Protein AF-A0A930SVI4-F1 (afdb_monomer_lite)

Secondary structure (DSSP, 8-state):
-EEEEEE-GGGHHHHHHHHHHTTTTSSSSPEEEEEEETTT--EEEEEEETTEEEEEEETT----HHHHHHHTTSS-HHHHHHHHHHHHH-TTS-HHHHHHHTTSS-HHHHHHHHHHHHHHHHHHHHT-SSEEEEEEE-SS-GGGTT-TTS-GGGSEEHHHHHHHHHHHHHHHHHHHHHH--TT-EEEESS---GGGS-HHHHHHHTT-SSS--HHHHHHH-SS-HHHHHHHHHHHHHTTSEEEE----------PPP----------PPPP-THHHHHHHHHHHHHHHTT--STT---PPTT--EEEEEE-GGGHHHHHHHHHHTT-SSEEEEEEESSSS-EEEEEEETTEEEEEEESSS---HHHHHHHTTSS-HHHHHHHHHHHHH-TTS-HHHHHHHTTSS-GGGHHHHHHHHHHHHHHHHHT-SSEEEEEEE---PPPS--S--EE--EEEETTEEEEPTT--S--HHHHHHHHHHHHHHHHHH---TT-BEEE-GGG--S--HHHHHHHTT--SSSBHHHHHHH-SS-HHHHHHHHHHHHHTTSEEE----STTTTTS-SPPPP---------------PPPPPPP---------------------PPPPP-HHHHHHHHHHH-HHHHHHHHTS-TTS-HHHHHHHHHHHHHHHTT--

Structure (mmCIF, N/CA/C/O backbone):
data_AF-A0A930SVI4-F1
#
_entry.id   AF-A0A930SVI4-F1
#
loop_
_atom_site.group_PDB
_atom_site.id
_atom_site.type_symbol
_atom_site.label_atom_id
_atom_site.label_alt_id
_atom_site.label_comp_id
_atom_site.label_asym_id
_atom_site.label_entity_id
_atom_site.label_seq_id
_atom_site.pdbx_PDB_ins_code
_atom_site.Cartn_x
_atom_site.Cartn_y
_atom_site.Cartn_z
_atom_site.occupancy
_atom_site.B_iso_or_equiv
_atom_site.auth_seq_id
_atom_site.auth_comp_id
_atom_site.auth_asym_id
_atom_site.auth_atom_id
_atom_site.pdbx_PDB_model_num
ATOM 1 N N . MET A 1 1 ? 3.151 -6.567 35.803 1.00 81.31 1 MET A N 1
ATOM 2 C CA . MET A 1 1 ? 3.159 -5.334 35.001 1.00 81.31 1 MET A CA 1
ATOM 3 C C . MET A 1 1 ? 4.535 -5.220 34.381 1.00 81.31 1 MET A C 1
ATOM 5 O O . MET A 1 1 ? 5.512 -5.205 35.120 1.00 81.31 1 MET A O 1
ATOM 9 N N . ARG A 1 2 ? 4.613 -5.245 33.054 1.00 90.00 2 ARG A N 1
ATOM 10 C CA . ARG A 1 2 ? 5.826 -4.979 32.286 1.00 90.00 2 ARG A CA 1
ATOM 11 C C . ARG A 1 2 ? 5.712 -3.567 31.738 1.00 90.00 2 ARG A C 1
ATOM 13 O O . ARG A 1 2 ? 4.746 -3.265 31.046 1.00 90.00 2 ARG A O 1
ATOM 20 N N . ASP A 1 3 ? 6.656 -2.718 32.097 1.00 91.88 3 ASP A N 1
ATOM 21 C CA . ASP A 1 3 ? 6.730 -1.344 31.614 1.00 91.88 3 ASP A CA 1
ATOM 22 C C . ASP A 1 3 ? 7.748 -1.284 30.472 1.00 91.88 3 ASP A C 1
ATOM 24 O O . ASP A 1 3 ? 8.845 -1.834 30.596 1.00 91.88 3 ASP A O 1
ATOM 28 N N . PHE A 1 4 ? 7.366 -0.673 29.355 1.00 91.12 4 PHE A N 1
ATOM 29 C CA . PHE A 1 4 ? 8.233 -0.467 28.193 1.00 91.12 4 PHE A CA 1
ATOM 30 C C . PHE A 1 4 ? 8.787 0.964 28.143 1.00 91.12 4 PHE A C 1
ATOM 32 O O . PHE A 1 4 ? 9.563 1.293 27.248 1.00 91.12 4 PHE A O 1
ATOM 39 N N . GLY A 1 5 ? 8.419 1.811 29.109 1.00 90.06 5 GLY A N 1
ATOM 40 C CA . GLY A 1 5 ? 8.822 3.207 29.164 1.00 90.06 5 GLY A CA 1
ATOM 41 C C . GLY A 1 5 ? 8.113 4.070 28.122 1.00 90.06 5 GLY A C 1
ATOM 42 O O . GLY A 1 5 ? 7.083 3.695 27.557 1.00 90.06 5 GLY A O 1
ATOM 43 N N . VAL A 1 6 ? 8.665 5.267 27.900 1.00 92.81 6 VAL A N 1
ATOM 44 C CA . VAL A 1 6 ? 8.162 6.230 26.914 1.00 92.81 6 VAL A CA 1
ATOM 45 C C . VAL A 1 6 ? 8.851 5.985 25.577 1.00 92.81 6 VAL A C 1
ATOM 47 O O . VAL A 1 6 ? 10.053 6.202 25.440 1.00 92.81 6 VAL A O 1
ATOM 50 N N . LEU A 1 7 ? 8.062 5.566 24.599 1.00 92.62 7 LEU A N 1
ATOM 51 C CA . LEU A 1 7 ? 8.464 5.272 23.228 1.00 92.62 7 LEU A CA 1
ATOM 52 C C . LEU A 1 7 ? 7.680 6.161 22.253 1.00 92.62 7 LEU A C 1
ATOM 54 O O . LEU A 1 7 ? 6.812 6.934 22.664 1.00 92.62 7 LEU A O 1
ATOM 58 N N . LYS A 1 8 ? 7.949 6.079 20.951 1.00 90.62 8 LYS A N 1
ATOM 59 C CA . LYS A 1 8 ? 7.055 6.674 19.948 1.00 90.62 8 LYS A CA 1
ATOM 60 C C . LYS A 1 8 ? 5.800 5.813 19.821 1.00 90.62 8 LYS A C 1
ATOM 62 O O . LYS A 1 8 ? 5.836 4.612 20.057 1.00 90.62 8 LYS A O 1
ATOM 67 N N . GLY A 1 9 ? 4.675 6.403 19.419 1.00 87.69 9 GLY A N 1
ATOM 68 C CA . GLY A 1 9 ? 3.455 5.639 19.129 1.00 87.69 9 GLY A CA 1
ATOM 69 C C . GLY A 1 9 ? 3.678 4.563 18.064 1.00 87.69 9 GLY A C 1
ATOM 70 O O . GLY A 1 9 ? 3.180 3.449 18.208 1.00 87.69 9 GLY A O 1
ATOM 71 N N . SER A 1 10 ? 4.519 4.867 17.068 1.00 88.94 10 SER A N 1
ATOM 72 C CA . SER A 1 10 ? 4.983 3.933 16.035 1.00 88.94 10 SER A CA 1
ATOM 73 C C . SER A 1 10 ? 5.585 2.650 16.606 1.00 88.94 10 SER A C 1
ATOM 75 O O . SER A 1 10 ? 5.445 1.592 15.999 1.00 88.94 10 SER A O 1
ATOM 77 N N . ASP A 1 11 ? 6.193 2.732 17.794 1.00 91.19 11 ASP A N 1
ATOM 78 C CA . ASP A 1 11 ? 6.893 1.615 18.425 1.00 91.19 11 ASP A CA 1
ATOM 79 C C . ASP A 1 11 ? 5.923 0.560 18.993 1.00 91.19 11 ASP A C 1
ATOM 81 O O . ASP A 1 11 ? 6.347 -0.511 19.430 1.00 91.19 11 ASP A O 1
ATOM 85 N N . LEU A 1 12 ? 4.604 0.816 18.945 1.00 94.31 12 LEU A N 1
ATOM 86 C CA . LEU A 1 12 ? 3.574 -0.183 19.241 1.00 94.31 12 LEU A CA 1
ATOM 87 C C . LEU A 1 12 ? 3.771 -1.455 18.403 1.00 94.31 12 LEU A C 1
ATOM 89 O O . LEU A 1 12 ? 3.538 -2.548 18.915 1.00 94.31 12 LEU A O 1
ATOM 93 N N . VAL A 1 13 ? 4.223 -1.335 17.148 1.00 92.50 13 VAL A N 1
ATOM 94 C CA . VAL A 1 13 ? 4.501 -2.490 16.280 1.00 92.50 13 VAL A CA 1
ATOM 95 C C . VAL A 1 13 ? 5.577 -3.380 16.905 1.00 92.50 13 VAL A C 1
ATOM 97 O O . VAL A 1 13 ? 5.350 -4.575 17.091 1.00 92.50 13 VAL A O 1
ATOM 100 N N . GLN A 1 14 ? 6.714 -2.804 17.309 1.00 91.38 14 GLN A N 1
ATOM 101 C CA . GLN A 1 14 ? 7.820 -3.529 17.941 1.00 91.38 14 GLN A CA 1
ATOM 102 C C . GLN A 1 14 ? 7.428 -4.083 19.315 1.00 91.38 14 GLN A C 1
ATOM 104 O O . GLN A 1 14 ? 7.793 -5.213 19.646 1.00 91.38 14 GLN A O 1
ATOM 109 N N . VAL A 1 15 ? 6.657 -3.329 20.106 1.00 93.81 15 VAL A N 1
ATOM 110 C CA . VAL A 1 15 ? 6.128 -3.800 21.395 1.00 93.81 15 VAL A CA 1
ATOM 111 C C . VAL A 1 15 ? 5.251 -5.034 21.183 1.00 93.81 15 VAL A C 1
ATOM 113 O O . VAL A 1 15 ? 5.491 -6.065 21.809 1.00 93.81 15 VAL A O 1
ATOM 116 N N . LEU A 1 16 ? 4.277 -4.980 20.270 1.00 94.50 16 LEU A N 1
ATOM 117 C CA . LEU A 1 16 ? 3.394 -6.114 19.985 1.00 94.50 16 LEU A CA 1
ATOM 118 C C . LEU A 1 16 ? 4.154 -7.303 19.390 1.00 94.50 16 LEU A C 1
ATOM 120 O O . LEU A 1 16 ? 3.909 -8.435 19.804 1.00 94.50 16 LEU A O 1
ATOM 124 N N . ALA A 1 17 ? 5.106 -7.066 18.484 1.00 92.06 17 ALA A N 1
ATOM 125 C CA . ALA A 1 17 ? 5.961 -8.113 17.926 1.00 92.06 17 ALA A CA 1
ATOM 126 C C . ALA A 1 17 ? 6.763 -8.834 19.021 1.00 92.06 17 ALA A C 1
ATOM 128 O O . ALA A 1 17 ? 6.783 -10.063 19.063 1.00 92.06 17 ALA A O 1
ATOM 129 N N . THR A 1 18 ? 7.353 -8.082 19.954 1.00 92.56 18 THR A N 1
ATOM 130 C CA . THR A 1 18 ? 8.115 -8.629 21.089 1.00 92.56 18 THR A CA 1
ATOM 131 C C . THR A 1 18 ? 7.220 -9.478 21.991 1.00 92.56 18 THR A C 1
ATOM 133 O O . THR A 1 18 ? 7.547 -10.614 22.329 1.00 92.56 18 THR A O 1
ATOM 136 N N . VAL A 1 19 ? 6.045 -8.958 22.350 1.00 93.00 19 VAL A N 1
ATOM 137 C CA . VAL A 1 19 ? 5.100 -9.643 23.244 1.00 93.00 19 VAL A CA 1
ATOM 138 C C . VAL A 1 19 ? 4.509 -10.903 22.581 1.00 93.00 19 VAL A C 1
ATOM 140 O O . VAL A 1 19 ? 4.270 -11.897 23.272 1.00 93.00 19 VAL A O 1
ATOM 143 N N . LEU A 1 20 ? 4.330 -10.903 21.254 1.00 91.25 20 LEU A N 1
ATOM 144 C CA . LEU A 1 20 ? 3.953 -12.086 20.469 1.00 91.25 20 LEU A CA 1
ATOM 145 C C . LEU A 1 20 ? 5.063 -13.143 20.436 1.00 91.25 20 LEU A C 1
ATOM 147 O O . LEU A 1 20 ? 4.784 -14.319 20.668 1.00 91.25 20 LEU A O 1
ATOM 151 N N . GLN A 1 21 ? 6.310 -12.741 20.170 1.00 91.06 21 GLN A N 1
ATOM 152 C CA . GLN A 1 21 ? 7.463 -13.651 20.130 1.00 91.06 21 GLN A CA 1
ATOM 153 C C . GLN A 1 21 ? 7.696 -14.340 21.477 1.00 91.06 21 GLN A C 1
ATOM 155 O O . GLN A 1 21 ? 7.985 -15.533 21.527 1.00 91.06 21 GLN A O 1
ATOM 160 N N . GLU A 1 22 ? 7.508 -13.609 22.573 1.00 89.88 22 GLU A N 1
ATOM 161 C CA . GLU A 1 22 ? 7.607 -14.146 23.930 1.00 89.88 22 GLU A CA 1
ATOM 162 C C . GLU A 1 22 ? 6.376 -14.972 24.358 1.00 89.88 22 GLU A C 1
ATOM 164 O O . GLU A 1 22 ? 6.368 -15.559 25.440 1.00 89.88 22 GLU A O 1
ATOM 169 N N . GLY A 1 23 ? 5.319 -15.025 23.539 1.00 88.88 23 GLY A N 1
ATOM 170 C CA . GLY A 1 23 ? 4.105 -15.793 23.822 1.00 88.88 23 GLY A CA 1
ATOM 171 C C . GLY A 1 23 ? 3.250 -15.235 24.965 1.00 88.88 23 GLY A C 1
ATOM 172 O O . GLY A 1 23 ? 2.374 -15.935 25.473 1.00 88.88 23 GLY A O 1
ATOM 173 N N . LEU A 1 24 ? 3.457 -13.978 25.367 1.00 87.88 24 LEU A N 1
ATOM 174 C CA . LEU A 1 24 ? 2.733 -13.357 26.482 1.00 87.88 24 LEU A CA 1
ATOM 175 C C . LEU A 1 24 ? 1.234 -13.161 26.182 1.00 87.88 24 LEU A C 1
ATOM 177 O O . LEU A 1 24 ? 0.425 -13.133 27.109 1.00 87.88 24 LEU A O 1
ATOM 181 N N . LEU A 1 25 ? 0.845 -13.072 24.902 1.00 87.25 25 LEU A N 1
ATOM 182 C CA . LEU A 1 25 ? -0.559 -12.955 24.471 1.00 87.25 25 LEU A CA 1
ATOM 183 C C . LEU A 1 25 ? -1.271 -14.307 24.280 1.00 87.25 25 LEU A C 1
ATOM 185 O O . LEU A 1 25 ? -2.497 -14.329 24.157 1.00 87.25 25 LEU A O 1
ATOM 189 N N . ARG A 1 26 ? -0.548 -15.438 24.323 1.00 85.50 26 ARG A N 1
ATOM 190 C CA . ARG A 1 26 ? -1.117 -16.792 24.134 1.00 85.50 26 ARG A CA 1
ATOM 191 C C . ARG A 1 26 ? -1.898 -17.312 25.335 1.00 85.50 26 ARG A C 1
ATOM 193 O O . ARG A 1 26 ? -2.454 -18.406 25.295 1.00 85.50 26 ARG A O 1
ATOM 200 N N . THR A 1 27 ? -1.912 -16.553 26.422 1.00 81.88 27 THR A N 1
ATOM 201 C CA . THR A 1 27 ? -2.555 -16.960 27.671 1.00 81.88 27 THR A CA 1
ATOM 202 C C . THR A 1 27 ? -4.083 -16.905 27.570 1.00 81.88 27 THR A C 1
ATOM 204 O O . THR A 1 27 ? -4.644 -16.083 26.845 1.00 81.88 27 THR A O 1
ATOM 207 N N . GLU A 1 28 ? -4.772 -17.775 28.319 1.00 79.00 28 GLU A N 1
ATOM 208 C CA . GLU A 1 28 ? -6.239 -17.715 28.447 1.00 79.00 28 GLU A CA 1
ATOM 209 C C . GLU A 1 28 ? -6.697 -16.475 29.219 1.00 79.00 28 GLU A C 1
ATOM 211 O O . GLU A 1 28 ? -7.799 -15.967 29.003 1.00 79.00 28 GLU A O 1
ATOM 216 N N . ARG A 1 29 ? -5.838 -15.975 30.114 1.00 85.31 29 ARG A N 1
ATOM 217 C CA . ARG A 1 29 ? -6.082 -14.758 30.877 1.00 85.31 29 ARG A CA 1
ATOM 218 C C . ARG A 1 29 ? -5.892 -13.537 29.983 1.00 85.31 29 ARG A C 1
ATOM 220 O O . ARG A 1 29 ? -4.841 -13.371 29.373 1.00 85.31 29 ARG A O 1
ATOM 227 N N . VAL A 1 30 ? -6.877 -12.644 29.989 1.00 88.62 30 VAL A N 1
ATOM 228 C CA . VAL A 1 30 ? -6.825 -11.409 29.204 1.00 88.62 30 VAL A CA 1
ATOM 229 C C . VAL A 1 30 ? -5.643 -10.544 29.649 1.00 88.62 30 VAL A C 1
ATOM 231 O O . VAL A 1 30 ? -5.516 -10.208 30.830 1.00 88.62 30 VAL A O 1
ATOM 234 N N . GLN A 1 31 ? -4.795 -10.165 28.699 1.00 92.12 31 GLN A N 1
ATOM 235 C CA . GLN A 1 31 ? -3.728 -9.184 28.894 1.00 92.12 31 GLN A CA 1
ATOM 236 C C . GLN A 1 31 ? -4.221 -7.806 28.459 1.00 92.12 31 GLN A C 1
ATOM 238 O O . GLN A 1 31 ? -4.940 -7.693 27.472 1.00 92.12 31 GLN A O 1
ATOM 243 N N . MET A 1 32 ? -3.833 -6.762 29.179 1.00 93.56 32 MET A N 1
ATOM 244 C CA . MET A 1 32 ? -4.162 -5.376 28.868 1.00 93.56 32 MET A CA 1
ATOM 245 C C . MET A 1 32 ? -2.871 -4.606 28.596 1.00 93.56 32 MET A C 1
ATOM 247 O O . MET A 1 32 ? -1.977 -4.566 29.443 1.00 93.56 32 MET A O 1
ATOM 251 N N . LEU A 1 33 ? -2.768 -4.023 27.402 1.00 95.94 33 LEU A N 1
ATOM 252 C CA . LEU A 1 33 ? -1.733 -3.061 27.042 1.00 95.94 33 LEU A CA 1
ATOM 253 C C . LEU A 1 33 ? -2.313 -1.657 27.166 1.00 95.94 33 LEU A C 1
ATOM 255 O O . LEU A 1 33 ? -3.211 -1.275 26.413 1.00 95.94 33 LEU A O 1
ATOM 259 N N . ARG A 1 34 ? -1.765 -0.877 28.088 1.00 95.50 34 ARG A N 1
ATOM 260 C CA . ARG A 1 34 ? -2.089 0.531 28.260 1.00 95.50 34 ARG A CA 1
ATOM 261 C C . ARG A 1 34 ? -1.099 1.376 27.476 1.00 95.50 34 ARG A C 1
ATOM 263 O O . ARG A 1 34 ? 0.105 1.262 27.683 1.00 95.50 34 ARG A O 1
ATOM 270 N N . ALA A 1 35 ? -1.614 2.245 26.619 1.00 96.31 35 ALA A N 1
ATOM 271 C CA . ALA A 1 35 ? -0.859 3.254 25.892 1.00 96.31 35 ALA A CA 1
ATOM 272 C C . ALA A 1 35 ? -1.281 4.642 26.391 1.00 96.31 35 ALA A C 1
ATOM 274 O O . ALA A 1 35 ? -2.453 5.003 26.292 1.00 96.31 35 ALA A O 1
ATOM 275 N N . VAL A 1 36 ? -0.352 5.432 26.932 1.00 95.31 36 VAL A N 1
ATOM 276 C CA . VAL A 1 36 ? -0.629 6.788 27.441 1.00 95.31 36 VAL A CA 1
ATOM 277 C C . VAL A 1 36 ? 0.087 7.821 26.582 1.00 95.31 36 VAL A C 1
ATOM 279 O O . VAL A 1 36 ? 1.318 7.882 26.591 1.00 95.31 36 VAL A O 1
ATOM 282 N N . ASN A 1 37 ? -0.681 8.653 25.879 1.00 92.69 37 ASN A N 1
ATOM 283 C CA . ASN A 1 37 ? -0.183 9.777 25.098 1.00 92.69 37 ASN A CA 1
ATOM 284 C C . ASN A 1 37 ? 0.372 10.855 26.038 1.00 92.69 37 ASN A C 1
ATOM 286 O O . ASN A 1 37 ? -0.372 11.482 26.794 1.00 92.69 37 ASN A O 1
ATOM 290 N N . GLN A 1 38 ? 1.679 11.087 25.972 1.00 91.56 38 GLN A N 1
ATOM 291 C CA . GLN A 1 38 ? 2.368 12.023 26.863 1.00 91.56 38 GLN A CA 1
ATOM 292 C C . GLN A 1 38 ? 2.079 13.495 26.532 1.00 91.56 38 GLN A C 1
ATOM 294 O O . GLN A 1 38 ? 2.212 14.349 27.402 1.00 91.56 38 GLN A O 1
ATOM 299 N N . GLU A 1 39 ? 1.667 13.812 25.300 1.00 85.00 39 GLU A N 1
ATOM 300 C CA . GLU A 1 39 ? 1.383 15.193 24.885 1.00 85.00 39 GLU A CA 1
ATOM 301 C C . GLU A 1 39 ? -0.006 15.653 25.337 1.00 85.00 39 GLU A C 1
ATOM 303 O O . GLU A 1 39 ? -0.181 16.785 25.783 1.00 85.00 39 GLU A O 1
ATOM 308 N N . LEU A 1 40 ? -1.005 14.776 25.203 1.00 82.56 40 LEU A N 1
ATOM 309 C CA . LEU A 1 40 ? -2.411 15.104 25.460 1.00 82.56 40 LEU A CA 1
ATOM 310 C C . LEU A 1 40 ? -2.937 14.538 26.786 1.00 82.56 40 LEU A C 1
ATOM 312 O O . LEU A 1 40 ? -4.044 14.885 27.193 1.00 82.56 40 LEU A O 1
ATOM 316 N N . GLY A 1 41 ? -2.188 13.645 27.441 1.00 85.88 41 GLY A N 1
ATOM 317 C CA . GLY A 1 41 ? -2.625 12.926 28.643 1.00 85.88 41 GLY A CA 1
ATOM 318 C C . GLY A 1 41 ? -3.754 11.918 28.394 1.00 85.88 41 GLY A C 1
ATOM 319 O O . GLY A 1 41 ? -4.270 11.318 29.340 1.00 85.88 41 GLY A O 1
ATOM 320 N N . THR A 1 42 ? -4.163 11.727 27.137 1.00 89.38 42 THR A N 1
ATOM 321 C CA . THR A 1 42 ? -5.135 10.706 26.749 1.00 89.38 42 THR A CA 1
ATOM 322 C C . THR A 1 42 ? -4.505 9.323 26.844 1.00 89.38 42 THR A C 1
ATOM 324 O O . THR A 1 42 ? -3.295 9.161 26.699 1.00 89.38 42 THR A O 1
ATOM 327 N N . HIS A 1 43 ? -5.318 8.305 27.094 1.00 92.62 43 HIS A N 1
ATOM 328 C CA . HIS A 1 43 ? -4.852 6.927 27.097 1.00 92.62 43 HIS A CA 1
ATOM 329 C C . HIS A 1 43 ? -5.817 6.019 26.353 1.00 92.62 43 HIS A C 1
ATOM 331 O O . HIS A 1 43 ? -7.026 6.261 26.320 1.00 92.62 43 HIS A O 1
ATOM 337 N N . SER A 1 44 ? -5.257 4.966 25.780 1.00 94.56 44 SER A N 1
ATOM 338 C CA . SER A 1 44 ? -5.990 3.889 25.137 1.00 94.56 44 SER A CA 1
ATOM 339 C C . SER A 1 44 ? -5.548 2.560 25.728 1.00 94.56 44 SER A C 1
ATOM 341 O O . SER A 1 44 ? -4.385 2.381 26.090 1.00 94.56 44 SER A O 1
ATOM 343 N N . GLU A 1 45 ? -6.485 1.634 25.852 1.00 93.69 45 GLU A N 1
ATOM 344 C CA . GLU A 1 45 ? -6.243 0.304 26.402 1.00 93.69 45 GLU A CA 1
ATOM 345 C C . GLU A 1 45 ? -6.631 -0.725 25.353 1.00 93.69 45 GLU A C 1
ATOM 347 O O . GLU A 1 45 ? -7.742 -0.683 24.828 1.00 93.69 45 GLU A O 1
ATOM 352 N N . LEU A 1 46 ? -5.714 -1.638 25.047 1.00 93.75 46 LEU A N 1
ATOM 353 C CA . LEU A 1 46 ? -5.934 -2.759 24.142 1.00 93.75 46 LEU A CA 1
ATOM 354 C C . LEU A 1 46 ? -5.929 -4.050 24.957 1.00 93.75 46 LEU A C 1
ATOM 356 O O . LEU A 1 46 ? -5.018 -4.287 25.749 1.00 93.75 46 LEU A O 1
ATOM 360 N N . TYR A 1 47 ? -6.938 -4.887 24.758 1.00 92.12 47 TYR A N 1
ATOM 361 C CA . TYR A 1 47 ? -7.122 -6.131 25.493 1.00 92.12 47 TYR A CA 1
ATOM 362 C C . TYR A 1 47 ? -6.918 -7.319 24.564 1.00 92.12 47 TYR A C 1
ATOM 364 O O . TYR A 1 47 ? -7.465 -7.349 23.460 1.00 92.12 47 TYR A O 1
ATOM 372 N N . PHE A 1 48 ? -6.155 -8.306 25.024 1.00 91.88 48 PHE A N 1
ATOM 373 C CA . PHE A 1 48 ? -5.708 -9.436 24.221 1.00 91.88 48 PHE A CA 1
ATOM 374 C C . PHE A 1 48 ? -6.010 -10.772 24.880 1.00 91.88 48 PHE A C 1
ATOM 376 O O . PHE A 1 48 ? -5.857 -10.923 26.093 1.00 91.88 48 PHE A O 1
ATOM 383 N N . GLN A 1 49 ? -6.371 -11.751 24.059 1.00 89.38 49 GLN A N 1
ATOM 384 C CA . GLN A 1 49 ? -6.569 -13.138 24.456 1.00 89.38 49 GLN A CA 1
ATOM 385 C C . GLN A 1 49 ? -6.232 -14.045 23.270 1.00 89.38 49 GLN A C 1
ATOM 387 O O . GLN A 1 49 ? -6.684 -13.778 22.158 1.00 89.38 49 GLN A O 1
ATOM 392 N N . GLN A 1 50 ? -5.447 -15.105 23.495 1.00 88.94 50 GLN A N 1
ATOM 393 C CA . GLN A 1 50 ? -5.078 -16.081 22.455 1.00 88.94 50 GLN A CA 1
ATOM 394 C C . GLN A 1 50 ? -4.535 -15.427 21.165 1.00 88.94 50 GLN A C 1
ATOM 396 O O . GLN A 1 50 ? -4.999 -15.730 20.069 1.00 88.94 50 GLN A O 1
ATOM 401 N N . ASP A 1 51 ? -3.584 -14.496 21.281 1.00 91.81 51 ASP A N 1
ATOM 402 C CA . ASP A 1 51 ? -2.990 -13.743 20.153 1.00 91.81 51 ASP A CA 1
ATOM 403 C C . ASP A 1 51 ? -3.977 -12.870 19.336 1.00 91.81 51 ASP A C 1
ATOM 405 O O . ASP A 1 51 ? -3.620 -12.353 18.272 1.00 91.81 51 ASP A O 1
ATOM 409 N N . HIS A 1 52 ? -5.197 -12.648 19.837 1.00 92.00 52 HIS A N 1
ATOM 410 C CA . HIS A 1 52 ? -6.193 -11.754 19.243 1.00 92.00 52 HIS A CA 1
ATOM 411 C C . HIS A 1 52 ? -6.423 -10.537 20.132 1.00 92.00 52 HIS A C 1
ATOM 413 O O . HIS A 1 52 ? -6.487 -10.647 21.357 1.00 92.00 52 HIS A O 1
ATOM 419 N N . CYS A 1 53 ? -6.575 -9.369 19.515 1.00 92.12 53 CYS A N 1
ATOM 420 C CA . CYS A 1 53 ? -7.122 -8.203 20.185 1.00 92.12 53 CYS A CA 1
ATOM 421 C C . CYS A 1 53 ? -8.644 -8.353 20.230 1.00 92.12 53 CYS A C 1
ATOM 423 O O . CYS A 1 53 ? -9.295 -8.507 19.197 1.00 92.12 53 CYS A O 1
ATOM 425 N N . ILE A 1 54 ? -9.199 -8.349 21.439 1.00 89.88 54 ILE A N 1
ATOM 426 C CA . ILE A 1 54 ? -10.615 -8.637 21.686 1.00 89.88 54 ILE A CA 1
ATOM 427 C C . ILE A 1 54 ? -11.418 -7.393 22.061 1.00 89.88 54 ILE A C 1
ATOM 429 O O . ILE A 1 54 ? -12.634 -7.360 21.895 1.00 89.88 54 ILE A O 1
ATOM 433 N N . HIS A 1 55 ? -10.754 -6.362 22.580 1.00 89.38 55 HIS A N 1
ATOM 434 C CA . HIS A 1 55 ? -11.397 -5.121 22.987 1.00 89.38 55 HIS A CA 1
ATOM 435 C C . HIS A 1 55 ? -10.396 -3.969 22.978 1.00 89.38 55 HIS A C 1
ATOM 437 O O . HIS A 1 55 ? -9.204 -4.169 23.213 1.00 89.38 55 HIS A O 1
ATOM 443 N N . ALA A 1 56 ? -10.900 -2.761 22.748 1.00 89.94 56 ALA A N 1
ATOM 444 C CA . ALA A 1 56 ? -10.130 -1.539 22.861 1.00 89.94 56 ALA A CA 1
ATOM 445 C C . ALA A 1 56 ? -11.000 -0.419 23.435 1.00 89.94 56 ALA A C 1
ATOM 447 O O . ALA A 1 56 ? -12.188 -0.318 23.116 1.00 89.94 56 ALA A O 1
ATOM 448 N N . SER A 1 57 ? -10.401 0.433 24.260 1.00 88.38 57 SER A N 1
ATOM 449 C CA . SER A 1 57 ? -11.049 1.614 24.826 1.00 88.38 57 SER A CA 1
ATOM 450 C C . SER A 1 57 ? -10.135 2.835 24.712 1.00 88.38 57 SER A C 1
ATOM 452 O O . SER A 1 57 ? -8.911 2.717 24.644 1.00 88.38 57 SER A O 1
ATOM 454 N N . THR A 1 58 ? -10.731 4.027 24.667 1.00 89.44 58 THR A N 1
ATOM 455 C CA . THR A 1 58 ? -10.008 5.305 24.645 1.00 89.44 58 THR A CA 1
ATOM 456 C C . THR A 1 58 ? -10.627 6.291 25.628 1.00 89.44 58 THR A C 1
ATOM 458 O O . THR A 1 58 ? -11.850 6.404 25.730 1.00 89.44 58 THR A O 1
ATOM 461 N N . SER A 1 59 ? -9.789 7.051 26.331 1.00 88.31 59 SER A N 1
ATOM 462 C CA . SER A 1 59 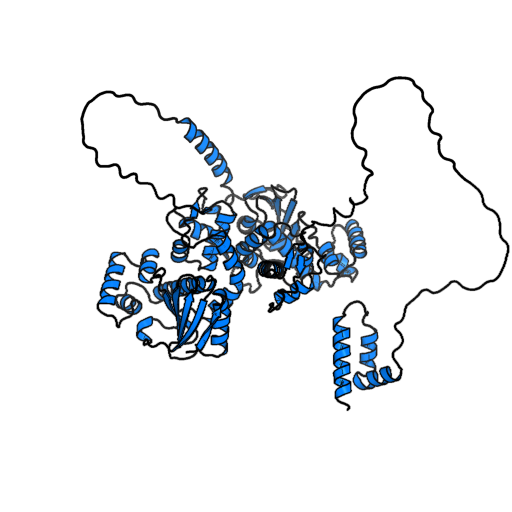? -10.228 8.052 27.304 1.00 88.31 59 SER A CA 1
ATOM 463 C C . SER A 1 59 ? -10.925 9.257 26.669 1.00 88.31 59 SER A C 1
ATOM 465 O O . SER A 1 59 ? -11.713 9.937 27.322 1.00 88.31 59 SER A O 1
ATOM 467 N N . ASP A 1 60 ? -10.623 9.562 25.406 1.00 79.44 60 ASP A N 1
ATOM 468 C CA . ASP A 1 60 ? -11.205 10.709 24.702 1.00 79.44 60 ASP A CA 1
ATOM 469 C C . ASP A 1 60 ? -12.601 10.414 24.124 1.00 79.44 60 ASP A C 1
ATOM 471 O O . ASP A 1 60 ? -13.217 11.300 23.532 1.00 79.44 60 ASP A O 1
ATOM 475 N N . HIS A 1 61 ? -13.102 9.185 24.317 1.00 74.81 61 HIS A N 1
ATOM 476 C CA . HIS A 1 61 ? -14.418 8.716 23.880 1.00 74.81 61 HIS A CA 1
ATOM 477 C C . HIS A 1 61 ? -14.686 8.912 22.378 1.00 74.81 61 HIS A C 1
ATOM 479 O O . HIS A 1 61 ? -15.838 8.887 21.948 1.00 74.81 61 HIS A O 1
ATOM 485 N N . SER A 1 62 ? -13.639 9.095 21.570 1.00 75.69 62 SER A N 1
ATOM 486 C CA . SER A 1 62 ? -13.769 9.358 20.135 1.00 75.69 62 SER A CA 1
ATOM 487 C C . SER A 1 62 ? -14.222 8.139 19.330 1.00 75.69 62 SER A C 1
ATOM 489 O O . SER A 1 62 ? -14.801 8.296 18.253 1.00 75.69 62 SER A O 1
ATOM 491 N N . TYR A 1 63 ? -14.000 6.942 19.872 1.00 82.56 63 TYR A N 1
ATOM 492 C CA . TYR A 1 63 ? -14.353 5.662 19.273 1.00 82.56 63 TYR A CA 1
ATOM 493 C C . TYR A 1 63 ? -15.269 4.892 20.222 1.00 82.56 63 TYR A C 1
ATOM 495 O O . TYR A 1 63 ? -14.818 4.285 21.191 1.00 82.56 63 TYR A O 1
ATOM 503 N N . GLN A 1 64 ? -16.575 4.937 19.953 1.00 84.94 64 GLN A N 1
ATOM 504 C CA . GLN A 1 64 ? -17.581 4.188 20.703 1.00 84.94 64 GLN A CA 1
ATOM 505 C C . GLN A 1 64 ? -18.301 3.212 19.782 1.00 84.94 64 GLN A C 1
ATOM 507 O O . GLN A 1 64 ? -18.773 3.598 18.713 1.00 84.94 64 GLN A O 1
ATOM 512 N N . LEU A 1 65 ? -18.455 1.965 20.234 1.00 87.00 65 LEU A N 1
ATOM 513 C CA . LEU A 1 65 ? -19.147 0.927 19.469 1.00 87.00 65 LEU A CA 1
ATOM 514 C C . LEU A 1 65 ? -20.583 1.341 19.107 1.00 87.00 65 LEU A C 1
ATOM 516 O O . LEU A 1 65 ? -20.990 1.183 17.963 1.00 87.00 65 LEU A O 1
ATOM 520 N N . GLY A 1 66 ? -21.333 1.924 20.050 1.00 86.00 66 GLY A N 1
ATOM 521 C CA . GLY A 1 66 ? -22.708 2.373 19.798 1.00 86.00 66 GLY A CA 1
ATOM 522 C C . GLY A 1 66 ? -22.809 3.459 18.721 1.00 86.00 66 GLY A C 1
ATOM 523 O O . GLY A 1 66 ? -23.663 3.373 17.843 1.00 86.00 66 GLY A O 1
ATOM 524 N N . GLU A 1 67 ? -21.908 4.446 18.741 1.00 86.19 67 GLU A N 1
ATOM 525 C CA . GLU A 1 67 ? -21.862 5.497 17.715 1.00 86.19 67 GLU A CA 1
ATOM 526 C C . GLU A 1 67 ? -21.459 4.933 16.347 1.00 86.19 67 GLU A C 1
ATOM 528 O O . GLU A 1 67 ? -22.062 5.293 15.340 1.00 86.19 67 GLU A O 1
ATOM 533 N N . LEU A 1 68 ? -20.506 3.996 16.304 1.00 88.06 68 LEU A N 1
ATOM 534 C CA . LEU A 1 68 ? -20.087 3.344 15.062 1.00 88.06 68 LEU A CA 1
ATOM 535 C C . LEU A 1 68 ? -21.221 2.511 14.440 1.00 88.06 68 LEU A C 1
ATOM 537 O O . LEU A 1 68 ? -21.427 2.551 13.228 1.00 88.06 68 LEU A O 1
ATOM 541 N N . LEU A 1 69 ? -21.995 1.798 15.265 1.00 89.56 69 LEU A N 1
ATOM 542 C CA . LEU A 1 69 ? -23.178 1.051 14.827 1.00 89.56 69 LEU A CA 1
ATOM 543 C C . LEU A 1 69 ? -24.265 1.972 14.258 1.00 89.56 69 LEU A C 1
ATOM 545 O O . LEU A 1 69 ? -24.850 1.658 13.221 1.00 89.56 69 LEU A O 1
ATOM 549 N N . TYR A 1 70 ? -24.490 3.128 14.888 1.00 89.88 70 TYR A N 1
ATOM 550 C CA . TYR A 1 70 ? -25.397 4.155 14.371 1.00 89.88 70 TYR A CA 1
ATOM 551 C C . TYR A 1 70 ? -24.909 4.740 13.040 1.00 89.88 70 TYR A C 1
ATOM 553 O O . TYR A 1 70 ? -25.659 4.806 12.067 1.00 89.88 70 TYR A O 1
ATOM 561 N N . GLN A 1 71 ? -23.632 5.118 12.956 1.00 85.44 71 GLN A N 1
ATOM 562 C CA . GLN A 1 71 ? -23.032 5.671 11.739 1.00 85.44 71 GLN A CA 1
ATOM 563 C C . GLN A 1 71 ? -23.095 4.691 10.559 1.00 85.44 71 GLN A C 1
ATOM 565 O O . GLN A 1 71 ? -23.395 5.098 9.435 1.00 85.44 71 GLN A O 1
ATOM 570 N N . LYS A 1 72 ? -22.879 3.394 10.815 1.00 87.12 72 LYS A N 1
ATOM 571 C CA . LYS A 1 72 ? -23.022 2.320 9.818 1.00 87.12 72 LYS A CA 1
ATOM 572 C C . LYS A 1 72 ? -24.481 1.926 9.541 1.00 87.12 72 LYS A C 1
ATOM 574 O O . LYS A 1 72 ? -24.713 1.026 8.742 1.00 87.12 72 LYS A O 1
ATOM 579 N N . ARG A 1 73 ? -25.459 2.621 10.140 1.00 88.25 73 ARG A N 1
ATOM 580 C CA . ARG A 1 73 ? -26.909 2.384 9.994 1.00 88.25 73 ARG A CA 1
ATOM 581 C C . ARG A 1 73 ? -27.348 0.969 10.384 1.00 88.25 73 ARG A C 1
ATOM 583 O O . ARG A 1 73 ? -28.333 0.464 9.858 1.00 88.25 73 ARG A O 1
ATOM 590 N N . LEU A 1 74 ? -26.610 0.338 11.295 1.00 87.56 74 LEU A N 1
ATOM 591 C CA . LEU A 1 74 ? -26.968 -0.962 11.867 1.00 87.56 74 LEU A CA 1
ATOM 592 C C . LEU A 1 74 ? -27.920 -0.815 13.056 1.00 87.56 74 LEU A C 1
ATOM 594 O O . LEU A 1 74 ? -28.610 -1.766 13.399 1.00 87.56 74 LEU A O 1
ATOM 598 N N . LEU A 1 75 ? -27.940 0.365 13.682 1.00 89.44 75 LEU A N 1
ATOM 599 C CA . LEU A 1 75 ? -28.860 0.724 14.758 1.00 89.44 75 LEU A CA 1
ATOM 600 C C . LEU A 1 75 ? -29.386 2.140 14.567 1.00 89.44 75 LEU A C 1
ATOM 602 O O . LEU A 1 75 ? -28.670 3.031 14.107 1.00 89.44 75 LEU A O 1
ATOM 606 N N . GLU A 1 76 ? -30.612 2.365 15.017 1.00 88.19 76 GLU A N 1
ATOM 607 C CA . GLU A 1 76 ? -31.197 3.696 15.122 1.00 88.19 76 GLU A CA 1
ATOM 608 C C . GLU A 1 76 ? -30.722 4.425 16.387 1.00 88.19 76 GLU A C 1
ATOM 610 O O . GLU A 1 76 ? -30.329 3.821 17.391 1.00 88.19 76 GLU A O 1
ATOM 615 N N . ARG A 1 77 ? -30.799 5.764 16.382 1.00 87.88 77 ARG A N 1
ATOM 616 C CA . ARG A 1 77 ? -30.349 6.585 17.525 1.00 87.88 77 ARG A CA 1
ATOM 617 C C . ARG A 1 77 ? -31.058 6.205 18.829 1.00 87.88 77 ARG A C 1
ATOM 619 O O . ARG A 1 77 ? -30.432 6.129 19.883 1.00 87.88 77 ARG A O 1
ATOM 626 N N . THR A 1 78 ? -32.356 5.931 18.742 1.00 87.75 78 THR A N 1
ATOM 627 C CA . THR A 1 78 ? -33.195 5.516 19.873 1.00 87.75 78 THR A CA 1
ATOM 628 C C . THR A 1 78 ? -32.764 4.169 20.451 1.00 87.75 78 THR A C 1
ATOM 630 O O . THR A 1 78 ? -32.807 3.976 21.666 1.00 87.75 78 THR A O 1
ATOM 633 N N . GLU A 1 79 ? -32.312 3.245 19.602 1.00 86.69 79 GLU A N 1
ATOM 634 C CA . GLU A 1 79 ? -31.826 1.929 20.011 1.00 86.69 79 GLU A CA 1
ATOM 635 C C . GLU A 1 79 ? -30.479 2.041 20.720 1.00 86.69 79 GLU A C 1
ATOM 637 O O . GLU A 1 79 ? -30.296 1.440 21.778 1.00 86.69 79 GLU A O 1
ATOM 642 N N . VAL A 1 80 ? -29.565 2.871 20.208 1.00 85.25 80 VAL A N 1
ATOM 643 C CA . VAL A 1 80 ? -28.279 3.147 20.868 1.00 85.25 80 VAL A CA 1
ATOM 644 C C . VAL A 1 80 ? -28.489 3.761 22.252 1.00 85.25 80 VAL A C 1
ATOM 646 O O . VAL A 1 80 ? -27.883 3.310 23.225 1.00 85.25 80 VAL A O 1
ATOM 649 N N . GLU A 1 81 ? -29.394 4.732 22.382 1.00 85.62 81 GLU A N 1
ATOM 650 C CA . GLU A 1 81 ? -29.740 5.324 23.680 1.00 85.62 81 GLU A CA 1
ATOM 651 C C . GLU A 1 81 ? -30.355 4.297 24.644 1.00 85.62 81 GLU A C 1
ATOM 653 O O . GLU A 1 81 ? -30.052 4.295 25.842 1.00 85.62 81 GLU A O 1
ATOM 658 N N . ALA A 1 82 ? -31.204 3.396 24.142 1.00 85.38 82 ALA A N 1
ATOM 659 C CA . ALA A 1 82 ? -31.779 2.319 24.942 1.00 85.38 82 ALA A CA 1
ATOM 660 C C . ALA A 1 82 ? -30.708 1.320 25.413 1.00 85.38 82 ALA A C 1
ATOM 662 O O . ALA A 1 82 ? -30.736 0.891 26.569 1.00 85.38 82 ALA A O 1
ATOM 663 N N . LEU A 1 83 ? -29.743 0.982 24.555 1.00 83.00 83 LEU A N 1
ATOM 664 C CA . LEU A 1 83 ? -28.617 0.107 24.889 1.00 83.00 83 LEU A CA 1
ATOM 665 C C . LEU A 1 83 ? -27.709 0.733 25.947 1.00 83.00 83 LEU A C 1
ATOM 667 O O . LEU A 1 83 ? -27.363 0.062 26.916 1.00 83.00 83 LEU A O 1
ATOM 671 N N . GLN A 1 84 ? -27.390 2.022 25.818 1.00 81.50 84 GLN A N 1
ATOM 672 C CA . GLN A 1 84 ? -26.609 2.752 26.820 1.00 81.50 84 GLN A CA 1
ATOM 673 C C . GLN A 1 84 ? -27.319 2.769 28.182 1.00 81.50 84 GLN A C 1
ATOM 675 O O . GLN A 1 84 ? -26.694 2.501 29.208 1.00 81.50 84 GLN A O 1
ATOM 680 N N . LYS A 1 85 ? -28.641 2.997 28.209 1.00 84.44 85 LYS A N 1
ATOM 681 C CA . LYS A 1 85 ? -29.441 2.923 29.446 1.00 84.44 85 LYS A CA 1
ATOM 682 C C . LYS A 1 85 ? -29.434 1.517 30.055 1.00 84.44 85 LYS A C 1
ATOM 684 O O . LYS A 1 85 ? -29.240 1.385 31.262 1.00 84.44 85 LYS A O 1
ATOM 689 N N . LYS A 1 86 ? -29.594 0.465 29.243 1.00 81.50 86 LYS A N 1
ATOM 690 C CA . LYS A 1 86 ? -29.518 -0.935 29.704 1.00 81.50 86 LYS A CA 1
ATOM 691 C C . LYS A 1 86 ? -28.132 -1.282 30.258 1.00 81.50 86 LYS A C 1
ATOM 693 O O . LYS A 1 86 ? -28.040 -1.941 31.289 1.00 81.50 86 LYS A O 1
ATOM 698 N N . GLN A 1 87 ? -27.064 -0.803 29.620 1.00 79.00 87 GLN A N 1
ATOM 699 C CA . GLN A 1 87 ? -25.691 -1.002 30.085 1.00 79.00 87 GLN A CA 1
ATOM 700 C C . GLN A 1 87 ? -25.441 -0.305 31.432 1.00 79.00 87 GLN A C 1
ATOM 702 O O . GLN A 1 87 ? -24.839 -0.894 32.324 1.00 79.00 87 GLN A O 1
ATOM 707 N N . GLN A 1 88 ? -25.967 0.911 31.625 1.00 79.81 88 GLN A N 1
ATOM 708 C CA . GLN A 1 88 ? -25.897 1.620 32.911 1.00 79.81 88 GLN A CA 1
ATOM 709 C C . GLN A 1 88 ? -26.673 0.900 34.025 1.00 79.81 88 GLN A C 1
ATOM 711 O O . GLN A 1 88 ? -26.239 0.895 35.174 1.00 79.81 88 GLN A O 1
ATOM 716 N N . GLN A 1 89 ? -27.802 0.268 33.693 1.00 80.31 89 GLN A N 1
ATOM 717 C CA . GLN A 1 89 ? -28.601 -0.529 34.632 1.00 80.31 89 GLN A CA 1
ATOM 718 C C . GLN A 1 89 ? -27.970 -1.894 34.950 1.00 80.31 89 GLN A C 1
ATOM 720 O O . GLN A 1 89 ? -28.262 -2.477 35.991 1.00 80.31 89 GLN A O 1
ATOM 725 N N . SER A 1 90 ? -27.114 -2.413 34.067 1.00 73.69 90 SER A N 1
ATOM 726 C CA . SER A 1 90 ? -26.437 -3.707 34.201 1.00 73.69 90 SER A CA 1
ATOM 727 C C . SER A 1 90 ? -24.923 -3.569 33.980 1.00 73.69 90 SER A C 1
ATOM 729 O O . SER A 1 90 ? -24.403 -4.078 32.987 1.00 73.69 90 SER A O 1
ATOM 731 N N . PRO A 1 91 ? -24.175 -2.956 34.919 1.00 63.88 91 PRO A N 1
ATOM 732 C CA . PRO A 1 91 ? -22.739 -2.676 34.770 1.00 63.88 91 PRO A CA 1
ATOM 733 C C . PRO A 1 91 ? -21.839 -3.927 34.706 1.00 63.88 91 PRO A C 1
ATOM 735 O O . PRO A 1 91 ? -20.622 -3.813 34.567 1.00 63.88 91 PRO A O 1
ATOM 738 N N . GLY A 1 92 ? -22.415 -5.126 34.851 1.00 65.44 92 GLY A N 1
ATOM 739 C CA . GLY A 1 92 ? -21.727 -6.405 34.677 1.00 65.44 92 GLY A CA 1
ATOM 740 C C . GLY A 1 92 ? -21.863 -7.027 33.283 1.00 65.44 92 GLY A C 1
ATOM 741 O O . GLY A 1 92 ? -21.137 -7.975 33.007 1.00 65.44 92 GLY A O 1
ATOM 742 N N . ARG A 1 93 ? -22.761 -6.530 32.419 1.00 70.75 93 ARG A N 1
ATOM 743 C CA . ARG A 1 93 ? -22.979 -7.072 31.067 1.00 70.75 93 ARG A CA 1
ATOM 744 C C . ARG A 1 93 ? -22.282 -6.219 30.012 1.00 70.75 93 ARG A C 1
ATOM 746 O O . ARG A 1 93 ? -22.364 -4.990 30.056 1.00 70.75 93 ARG A O 1
ATOM 753 N N . SER A 1 94 ? -21.646 -6.869 29.037 1.00 77.56 94 SER A N 1
ATOM 754 C CA . SER A 1 94 ? -21.078 -6.164 27.886 1.00 77.56 94 SER A CA 1
ATOM 755 C C . SER A 1 94 ? -22.172 -5.671 26.934 1.00 77.56 94 SER A C 1
ATOM 757 O O . SER A 1 94 ? -23.203 -6.323 26.753 1.00 77.56 94 SER A O 1
ATOM 759 N N . LEU A 1 95 ? -21.928 -4.535 26.276 1.00 78.94 95 LEU A N 1
ATOM 760 C CA . LEU A 1 95 ? -22.806 -4.004 25.230 1.00 78.94 95 LEU A CA 1
ATOM 761 C C . LEU A 1 95 ? -22.954 -4.998 24.067 1.00 78.94 95 LEU A C 1
ATOM 763 O O . LEU A 1 95 ? -24.040 -5.131 23.510 1.00 78.94 95 LEU A O 1
ATOM 767 N N . THR A 1 96 ? -21.900 -5.752 23.752 1.00 80.44 96 THR A N 1
ATOM 768 C CA . THR A 1 96 ? -21.920 -6.804 22.725 1.00 80.44 96 THR A CA 1
ATOM 769 C C . THR A 1 96 ? -22.860 -7.948 23.093 1.00 80.44 96 THR A C 1
ATOM 771 O O . THR A 1 96 ? -23.627 -8.400 22.250 1.00 80.44 96 THR A O 1
ATOM 774 N N . GLN A 1 97 ? -22.874 -8.369 24.361 1.00 79.88 97 GLN A N 1
ATOM 775 C CA . GLN A 1 97 ? -23.792 -9.398 24.850 1.00 79.88 97 GLN A CA 1
ATOM 776 C C . GLN A 1 97 ? -25.248 -8.956 24.692 1.00 79.88 97 GLN A C 1
ATOM 778 O O . GLN A 1 97 ? -26.074 -9.703 24.177 1.00 79.88 97 GLN A O 1
ATOM 783 N N . ILE A 1 98 ? -25.549 -7.718 25.093 1.00 80.56 98 ILE A N 1
ATOM 784 C CA . ILE A 1 98 ? -26.901 -7.159 25.001 1.00 80.56 98 ILE A CA 1
ATOM 785 C C . ILE A 1 98 ? -27.357 -7.084 23.534 1.00 80.56 98 ILE A C 1
ATOM 787 O O . ILE A 1 98 ? -28.523 -7.345 23.244 1.00 80.56 98 ILE A O 1
ATOM 791 N N . LEU A 1 99 ? -26.455 -6.751 22.606 1.00 84.69 99 LEU A N 1
ATOM 792 C CA . LEU A 1 99 ? -26.755 -6.715 21.171 1.00 84.69 99 LEU A CA 1
ATOM 793 C C . LEU A 1 99 ? -27.086 -8.095 20.597 1.00 84.69 99 LEU A C 1
ATOM 795 O O . LEU A 1 99 ? -28.050 -8.222 19.844 1.00 84.69 99 LEU A O 1
ATOM 799 N N . LEU A 1 100 ? -26.314 -9.118 20.972 1.00 82.75 100 LEU A N 1
ATOM 800 C CA . LEU A 1 100 ? -26.525 -10.491 20.509 1.00 82.75 100 LEU A CA 1
ATOM 801 C C . LEU A 1 100 ? -27.807 -11.096 21.090 1.00 82.75 100 LEU A C 1
ATOM 803 O O . LEU A 1 100 ? -28.565 -11.725 20.359 1.00 82.75 100 LEU A O 1
ATOM 807 N N . GLU A 1 101 ? -28.083 -10.863 22.378 1.00 81.31 101 GLU A N 1
ATOM 808 C CA . GLU A 1 101 ? -29.313 -11.321 23.042 1.00 81.31 101 GLU A CA 1
ATOM 809 C C . GLU A 1 101 ? -30.570 -10.683 22.432 1.00 81.31 101 GLU A C 1
ATOM 811 O O . GLU A 1 101 ? -31.586 -11.356 22.270 1.00 81.31 101 GLU A O 1
ATOM 816 N N . ASN A 1 102 ? -30.508 -9.397 22.066 1.00 81.81 102 ASN A N 1
ATOM 817 C CA . ASN A 1 102 ? -31.636 -8.713 21.427 1.00 81.81 102 ASN A CA 1
ATOM 818 C C . ASN A 1 102 ? -31.839 -9.140 19.959 1.00 81.81 102 ASN A C 1
ATOM 820 O O . ASN A 1 102 ? -32.864 -8.791 19.378 1.00 81.81 102 ASN A O 1
ATOM 824 N N . GLY A 1 103 ? -30.877 -9.842 19.345 1.00 79.19 103 GLY A N 1
ATOM 825 C CA . GLY A 1 103 ? -30.964 -10.326 17.963 1.00 79.19 103 GLY A CA 1
ATOM 826 C C . GLY A 1 103 ? -31.014 -9.229 16.890 1.00 79.19 103 GLY A C 1
ATOM 827 O O . GLY A 1 103 ? -31.406 -9.510 15.762 1.00 79.19 103 GLY A O 1
ATOM 828 N N . GLN A 1 104 ? -30.643 -7.988 17.225 1.00 78.94 104 GLN A N 1
ATOM 829 C CA . GLN A 1 104 ? -30.713 -6.838 16.309 1.00 78.94 104 GLN A CA 1
ATOM 830 C C . GLN A 1 104 ? -29.608 -6.862 15.241 1.00 78.94 104 GLN A C 1
ATOM 832 O O . GLN A 1 104 ? -29.782 -6.296 14.168 1.00 78.94 104 GLN A O 1
ATOM 837 N N . ILE A 1 105 ? -28.470 -7.502 15.536 1.00 85.50 105 ILE A N 1
ATOM 838 C CA . ILE A 1 105 ? -27.298 -7.588 14.653 1.00 85.50 105 ILE A CA 1
ATOM 839 C C . ILE A 1 105 ? -26.750 -9.014 14.707 1.00 85.50 105 ILE A C 1
ATOM 841 O O . ILE A 1 105 ? -26.682 -9.618 15.781 1.00 85.50 105 ILE A O 1
ATOM 845 N N . SER A 1 106 ? -26.321 -9.551 13.563 1.00 87.56 106 SER A N 1
ATOM 846 C CA . SER A 1 106 ? -25.677 -10.865 13.520 1.00 87.56 106 SER A CA 1
ATOM 847 C C . SER A 1 106 ? -24.306 -10.858 14.211 1.00 87.56 106 SER A C 1
ATOM 849 O O . SER A 1 106 ? -23.574 -9.866 14.188 1.00 87.56 106 SER A O 1
ATOM 851 N N . ALA A 1 107 ? -23.894 -11.996 14.775 1.00 86.06 107 ALA A N 1
ATOM 852 C CA . ALA A 1 107 ? -22.563 -12.135 15.372 1.00 86.06 107 ALA A CA 1
ATOM 853 C C . ALA A 1 107 ? -21.434 -11.808 14.375 1.00 86.06 107 ALA A C 1
ATOM 855 O O . ALA A 1 107 ? -20.438 -11.187 14.735 1.00 86.06 107 ALA A O 1
ATOM 856 N N . THR A 1 108 ? -21.611 -12.168 13.103 1.00 86.81 108 THR A N 1
ATOM 857 C CA . THR A 1 108 ? -20.655 -11.881 12.028 1.00 86.81 108 THR A CA 1
ATOM 858 C C . THR A 1 108 ? -20.527 -10.393 11.718 1.00 86.81 108 THR A C 1
ATOM 860 O O . THR A 1 108 ? -19.414 -9.899 11.557 1.00 86.81 108 THR A O 1
ATOM 863 N N . GLU A 1 109 ? -21.637 -9.656 11.645 1.00 87.88 109 GLU A N 1
ATOM 864 C CA . GLU A 1 109 ? -21.596 -8.207 11.406 1.00 87.88 109 GLU A CA 1
ATOM 865 C C . GLU A 1 109 ? -21.027 -7.469 12.612 1.00 87.88 109 GLU A C 1
ATOM 867 O O . GLU A 1 109 ? -20.177 -6.595 12.451 1.00 87.88 109 GLU A O 1
ATOM 872 N N . LEU A 1 110 ? -21.425 -7.866 13.823 1.00 89.19 110 LEU A N 1
ATOM 873 C CA . LEU A 1 110 ? -20.897 -7.279 15.048 1.00 89.19 110 LEU A CA 1
ATOM 874 C C . LEU A 1 110 ? -19.380 -7.491 15.160 1.00 89.19 110 LEU A C 1
ATOM 876 O O . LEU A 1 110 ? -18.660 -6.547 15.479 1.00 89.19 110 LEU A O 1
ATOM 880 N N . ALA A 1 111 ? -18.883 -8.689 14.830 1.00 88.38 111 ALA A N 1
ATOM 881 C CA . ALA A 1 111 ? -17.450 -8.976 14.792 1.00 88.38 111 ALA A CA 1
ATOM 882 C C . ALA A 1 111 ? -16.702 -8.064 13.807 1.00 88.38 111 ALA A C 1
ATOM 884 O O . ALA A 1 111 ? -15.662 -7.518 14.165 1.00 88.38 111 ALA A O 1
ATOM 885 N N . ARG A 1 112 ? -17.250 -7.830 12.603 1.00 88.25 112 ARG A N 1
ATOM 886 C CA . ARG A 1 112 ? -16.653 -6.912 11.612 1.00 88.25 112 ARG A CA 1
ATOM 887 C C . ARG A 1 112 ? -16.571 -5.477 12.128 1.00 88.25 112 ARG A C 1
ATOM 889 O O . ARG A 1 112 ? -15.540 -4.832 11.972 1.00 88.25 112 ARG A O 1
ATOM 896 N N . VAL A 1 113 ? -17.633 -4.979 12.763 1.00 89.81 113 VAL A N 1
ATOM 897 C CA . VAL A 1 113 ? -17.652 -3.617 13.322 1.00 89.81 113 VAL A CA 1
ATOM 898 C C . VAL A 1 113 ? -16.660 -3.478 14.474 1.00 89.81 113 VAL A C 1
ATOM 900 O O . VAL A 1 113 ? -15.968 -2.466 14.563 1.00 89.81 113 VAL A O 1
ATOM 903 N N . ILE A 1 114 ? -16.563 -4.491 15.340 1.00 90.19 114 ILE A N 1
ATOM 904 C CA . ILE A 1 114 ? -15.576 -4.507 16.422 1.00 90.19 114 ILE A CA 1
ATOM 905 C C . ILE A 1 114 ? -14.166 -4.548 15.838 1.00 90.19 114 ILE A C 1
ATOM 907 O O . ILE A 1 114 ? -13.355 -3.722 16.228 1.00 90.19 114 ILE A O 1
ATOM 911 N N . ALA A 1 115 ? -13.877 -5.429 14.878 1.00 89.69 115 ALA A N 1
ATOM 912 C CA . ALA A 1 115 ? -12.565 -5.493 14.234 1.00 89.69 115 ALA A CA 1
ATOM 913 C C . ALA A 1 115 ? -12.151 -4.134 13.641 1.00 89.69 115 ALA A C 1
ATOM 915 O O . ALA A 1 115 ? -11.045 -3.671 13.905 1.00 89.69 115 ALA A O 1
ATOM 916 N N . HIS A 1 116 ? -13.073 -3.447 12.956 1.00 90.31 116 HIS A N 1
ATOM 917 C CA . HIS A 1 116 ? -12.854 -2.091 12.440 1.00 90.31 116 HIS A CA 1
ATOM 918 C C . HIS A 1 116 ? -12.572 -1.077 13.561 1.00 90.31 116 HIS A C 1
ATOM 920 O O . HIS A 1 116 ? -11.697 -0.227 13.437 1.00 90.31 116 HIS A O 1
ATOM 926 N N . LEU A 1 117 ? -13.289 -1.157 14.687 1.00 91.44 117 LEU A N 1
ATOM 927 C CA . LEU A 1 117 ? -13.052 -0.301 15.856 1.00 91.44 117 LEU A CA 1
ATOM 928 C C . LEU A 1 117 ? -11.659 -0.527 16.466 1.00 91.44 117 LEU A C 1
ATOM 930 O O . LEU A 1 117 ? -10.984 0.441 16.818 1.00 91.44 117 LEU A O 1
ATOM 934 N N . LEU A 1 118 ? -11.246 -1.791 16.597 1.00 92.62 118 LEU A N 1
ATOM 935 C CA . LEU A 1 118 ? -9.926 -2.162 17.107 1.00 92.62 118 LEU A CA 1
ATOM 936 C C . LEU A 1 118 ? -8.831 -1.602 16.196 1.00 92.62 118 LEU A C 1
ATOM 938 O O . LEU A 1 118 ? -7.917 -0.943 16.683 1.00 92.62 118 LEU A O 1
ATOM 942 N N . GLU A 1 119 ? -8.987 -1.786 14.885 1.00 92.00 119 GLU A N 1
ATOM 943 C CA . GLU A 1 119 ? -8.084 -1.256 13.867 1.00 92.00 119 GLU A CA 1
ATOM 944 C C . GLU A 1 119 ? -7.932 0.271 13.995 1.00 92.00 119 GLU A C 1
ATOM 946 O O . GLU A 1 119 ? -6.815 0.776 14.120 1.00 92.00 119 GLU A O 1
ATOM 951 N N . LEU A 1 120 ? -9.046 1.012 14.053 1.00 91.25 120 LEU A N 1
ATOM 952 C CA . LEU A 1 120 ? -9.048 2.474 14.196 1.00 91.25 120 LEU A CA 1
ATOM 953 C C . LEU A 1 120 ? -8.257 2.955 15.420 1.00 91.25 120 LEU A C 1
ATOM 955 O O . LEU A 1 120 ? -7.449 3.880 15.310 1.00 91.25 120 LEU A O 1
ATOM 959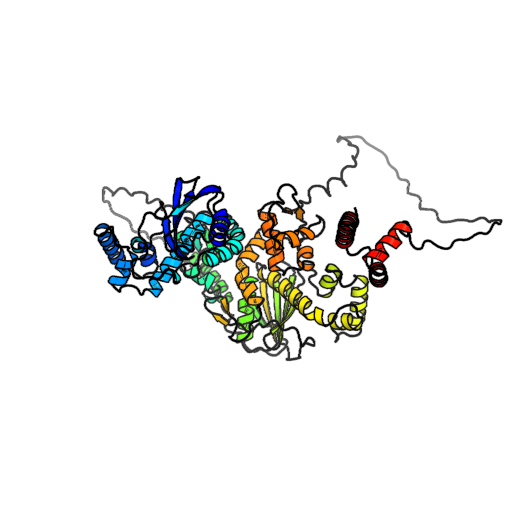 N N . ILE A 1 121 ? -8.493 2.343 16.584 1.00 92.62 121 ILE A N 1
ATOM 960 C CA . ILE A 1 121 ? -7.830 2.736 17.834 1.00 92.62 121 ILE A CA 1
ATOM 961 C C . ILE A 1 121 ? -6.340 2.390 17.771 1.00 92.62 121 ILE A C 1
ATOM 963 O O . ILE A 1 121 ? -5.505 3.217 18.142 1.00 92.62 121 ILE A O 1
ATOM 967 N N . SER A 1 122 ? -5.986 1.204 17.269 1.00 93.75 122 SER A N 1
ATOM 968 C CA . SER A 1 122 ? -4.590 0.785 17.147 1.00 93.75 122 SER A CA 1
ATOM 969 C C . SER A 1 122 ? -3.792 1.686 16.198 1.00 93.75 122 SER A C 1
ATOM 971 O O . SER A 1 122 ? -2.695 2.113 16.564 1.00 93.75 122 SER A O 1
ATOM 973 N N . TYR A 1 123 ? -4.343 2.069 15.039 1.00 91.31 123 TYR A N 1
ATOM 974 C CA . TYR A 1 123 ? -3.683 3.038 14.155 1.00 91.31 123 TYR A CA 1
ATOM 975 C C . TYR A 1 123 ? -3.619 4.447 14.745 1.00 91.31 123 TYR A C 1
ATOM 977 O O . TYR A 1 123 ? -2.638 5.148 14.511 1.00 91.31 123 TYR A O 1
ATOM 985 N N . GLU A 1 124 ? -4.594 4.887 15.545 1.00 89.31 124 GLU A N 1
ATOM 986 C CA . GLU A 1 124 ? -4.479 6.192 16.207 1.00 89.31 124 GLU A CA 1
ATOM 987 C C . GLU A 1 124 ? -3.301 6.231 17.195 1.00 89.31 124 GLU A C 1
ATOM 989 O O . GLU A 1 124 ? -2.567 7.223 17.211 1.00 89.31 124 GLU A O 1
ATOM 994 N N . ILE A 1 125 ? -3.067 5.143 17.943 1.00 92.06 125 ILE A N 1
ATOM 995 C CA . ILE A 1 125 ? -1.902 5.007 18.834 1.00 92.06 125 ILE A CA 1
ATOM 996 C C . ILE A 1 125 ? -0.594 5.059 18.035 1.00 92.06 125 ILE A C 1
ATOM 998 O O . ILE A 1 125 ? 0.330 5.765 18.441 1.00 92.06 125 ILE A O 1
ATOM 1002 N N . LEU A 1 126 ? -0.522 4.384 16.877 1.00 90.88 126 LEU A N 1
ATOM 1003 C CA . LEU A 1 126 ? 0.670 4.383 16.010 1.00 90.88 126 LEU A CA 1
ATOM 1004 C C . LEU A 1 126 ? 1.117 5.786 15.594 1.00 90.88 126 LEU A C 1
ATOM 1006 O O . LEU A 1 126 ? 2.296 6.032 15.346 1.00 90.88 126 LEU A O 1
ATOM 1010 N N . LEU A 1 127 ? 0.177 6.723 15.536 1.00 86.88 127 LEU A N 1
ATOM 1011 C CA . LEU A 1 127 ? 0.438 8.090 15.126 1.00 86.88 127 LEU A CA 1
ATOM 1012 C C . LEU A 1 127 ? 0.812 9.006 16.309 1.00 86.88 127 LEU A C 1
ATOM 1014 O O . LEU A 1 127 ? 1.063 10.195 16.114 1.00 86.88 127 LEU A O 1
ATOM 1018 N N . TRP A 1 128 ? 0.854 8.538 17.553 1.00 88.88 128 TRP A N 1
ATOM 1019 C CA . TRP A 1 128 ? 1.271 9.383 18.679 1.00 88.88 128 TRP A CA 1
ATOM 1020 C C . TRP A 1 128 ? 2.783 9.636 18.678 1.00 88.88 128 TRP A C 1
ATOM 1022 O O . TRP A 1 128 ? 3.582 8.761 18.355 1.00 88.88 128 TRP A O 1
ATOM 1032 N N . LYS A 1 129 ? 3.205 10.850 19.057 1.00 87.25 129 LYS A N 1
ATOM 1033 C CA . LYS A 1 129 ? 4.631 11.221 19.058 1.00 87.25 129 LYS A CA 1
ATOM 1034 C C . LYS A 1 129 ? 5.399 10.623 20.235 1.00 87.25 129 LYS A C 1
ATOM 1036 O O . LYS A 1 129 ? 6.538 10.206 20.058 1.00 87.25 129 LYS A O 1
ATOM 1041 N N . ALA A 1 130 ? 4.774 10.583 21.411 1.00 91.44 130 ALA A N 1
ATOM 1042 C CA . ALA A 1 130 ? 5.349 10.048 22.639 1.00 91.44 130 ALA A CA 1
ATOM 1043 C C . ALA A 1 130 ? 4.275 9.301 23.442 1.00 91.44 130 ALA A C 1
ATOM 1045 O O . ALA A 1 130 ? 3.235 9.869 23.788 1.00 91.44 130 ALA A O 1
ATOM 1046 N N . THR A 1 131 ? 4.542 8.034 23.744 1.00 94.75 131 THR A N 1
ATOM 1047 C CA . THR A 1 131 ? 3.588 7.084 24.315 1.00 94.75 131 THR A CA 1
ATOM 1048 C C . THR A 1 131 ? 4.265 6.240 25.383 1.00 94.75 131 THR A C 1
ATOM 1050 O O . THR A 1 131 ? 5.276 5.601 25.113 1.00 94.75 131 THR A O 1
ATOM 1053 N N . ALA A 1 132 ? 3.707 6.216 26.592 1.00 94.88 132 ALA A N 1
ATOM 1054 C CA . ALA A 1 132 ? 4.123 5.250 27.604 1.00 94.88 132 ALA A CA 1
ATOM 1055 C C . ALA A 1 132 ? 3.327 3.956 27.431 1.00 94.88 132 ALA A C 1
ATOM 1057 O O . ALA A 1 132 ? 2.093 4.005 27.457 1.00 94.88 132 ALA A O 1
ATOM 1058 N N . PHE A 1 133 ? 4.018 2.829 27.267 1.00 96.69 133 PHE A N 1
ATOM 1059 C CA . PHE A 1 133 ? 3.387 1.519 27.124 1.00 96.69 133 PHE A CA 1
ATOM 1060 C C . PHE A 1 133 ? 3.596 0.668 28.373 1.00 96.69 133 PHE A C 1
ATOM 1062 O O . PHE A 1 133 ? 4.724 0.479 28.825 1.00 96.69 133 PHE A O 1
ATOM 1069 N N . SER A 1 134 ? 2.521 0.079 28.889 1.00 95.44 134 SER A N 1
ATOM 1070 C CA . SER A 1 134 ? 2.604 -0.921 29.953 1.00 95.44 134 SER A CA 1
ATOM 1071 C C . SER A 1 134 ? 1.673 -2.096 29.686 1.00 95.44 134 SER A C 1
ATOM 1073 O O . SER A 1 134 ? 0.535 -1.922 29.263 1.00 95.44 134 SER A O 1
ATOM 1075 N N . LEU A 1 135 ? 2.166 -3.311 29.920 1.00 94.88 135 LEU A N 1
ATOM 1076 C CA . LEU A 1 135 ? 1.406 -4.549 29.780 1.00 94.88 135 LEU A CA 1
ATOM 1077 C C . LEU A 1 135 ? 1.156 -5.159 31.156 1.00 94.88 135 LEU A C 1
ATOM 1079 O O . LEU A 1 135 ? 2.086 -5.421 31.928 1.00 94.88 135 LEU A O 1
ATOM 1083 N N . GLU A 1 136 ? -0.099 -5.438 31.470 1.00 93.75 136 GLU A N 1
ATOM 1084 C CA . GLU A 1 136 ? -0.462 -6.138 32.692 1.00 93.75 136 GLU A CA 1
ATOM 1085 C C . GLU A 1 136 ? -1.661 -7.069 32.501 1.00 93.75 136 GLU A C 1
ATOM 1087 O O . GLU A 1 136 ? -2.497 -6.837 31.629 1.00 93.75 136 GLU A O 1
ATOM 1092 N N . PRO A 1 137 ? -1.781 -8.127 33.321 1.00 90.06 137 PRO A N 1
ATOM 1093 C CA . PRO A 1 137 ? -2.975 -8.952 33.308 1.00 90.06 137 PRO A CA 1
ATOM 1094 C C . PRO A 1 137 ? -4.200 -8.109 33.656 1.00 90.06 137 PRO A C 1
ATOM 1096 O O . PRO A 1 137 ? -4.209 -7.401 34.668 1.00 90.06 137 PRO A O 1
ATOM 1099 N N . SER A 1 138 ? -5.249 -8.228 32.847 1.00 85.94 138 SER A N 1
ATOM 1100 C CA . SER A 1 138 ? -6.513 -7.549 33.098 1.00 85.94 138 SER A CA 1
ATOM 1101 C C . SER A 1 138 ? -7.071 -7.939 34.471 1.00 85.94 138 SER A C 1
ATOM 1103 O O . SER A 1 138 ? -6.978 -9.093 34.915 1.00 85.94 138 SER A O 1
ATOM 1105 N N . ARG A 1 139 ? -7.660 -6.948 35.148 1.00 79.81 139 ARG A N 1
ATOM 1106 C CA . ARG A 1 139 ? -8.468 -7.140 36.364 1.00 79.81 139 ARG A CA 1
ATOM 1107 C C . ARG A 1 139 ? -9.937 -7.419 36.048 1.00 79.81 139 ARG A C 1
ATOM 1109 O O . ARG A 1 139 ? -10.687 -7.783 36.944 1.00 79.81 139 ARG A O 1
ATOM 1116 N N . LEU A 1 140 ? -10.349 -7.183 34.806 1.00 73.06 140 LEU A N 1
ATOM 1117 C CA . LEU A 1 140 ? -11.704 -7.426 34.331 1.00 73.06 140 LEU A CA 1
ATOM 1118 C C . LEU A 1 140 ? -11.819 -8.870 33.843 1.00 73.06 140 LEU A C 1
ATOM 1120 O O . LEU A 1 140 ? -10.947 -9.344 33.111 1.00 73.06 140 LEU A O 1
ATOM 1124 N N . GLU A 1 141 ? -12.911 -9.525 34.230 1.00 68.31 141 GLU A N 1
ATOM 1125 C CA . GLU A 1 141 ? -13.262 -10.863 33.755 1.00 68.31 141 GLU A CA 1
ATOM 1126 C C . GLU A 1 141 ? -13.500 -10.868 32.231 1.00 68.31 141 GLU A C 1
ATOM 1128 O O . GLU A 1 141 ? -14.072 -9.899 31.715 1.00 68.31 141 GLU A O 1
ATOM 1133 N N . PRO A 1 142 ? -13.123 -11.945 31.511 1.00 64.44 142 PRO A N 1
ATOM 1134 C CA . PRO A 1 142 ? -13.291 -12.061 30.056 1.00 64.44 142 PRO A CA 1
ATOM 1135 C C . PRO A 1 142 ? -14.717 -11.742 29.571 1.00 64.44 142 PRO A C 1
ATOM 1137 O O . PRO A 1 142 ? -14.907 -11.041 28.572 1.00 64.44 142 PRO A O 1
ATOM 1140 N N . ASP A 1 143 ? -15.724 -12.169 30.338 1.00 64.56 143 ASP A N 1
ATOM 1141 C CA . ASP A 1 143 ? -17.147 -11.990 30.028 1.00 64.56 143 ASP A CA 1
ATOM 1142 C C . ASP A 1 143 ? -17.581 -10.517 29.964 1.00 64.56 143 ASP A C 1
ATOM 1144 O O . ASP A 1 143 ? -18.585 -10.186 29.331 1.00 64.56 143 ASP A O 1
ATOM 1148 N N . ARG A 1 144 ? -16.825 -9.595 30.576 1.00 68.62 144 ARG A N 1
ATOM 1149 C CA . ARG A 1 144 ? -17.137 -8.159 30.523 1.00 68.62 144 ARG A CA 1
ATOM 1150 C C . ARG A 1 144 ? -16.749 -7.489 29.208 1.00 68.62 144 ARG A C 1
ATOM 1152 O O . ARG A 1 144 ? -17.259 -6.405 28.936 1.00 68.62 144 ARG A O 1
ATOM 1159 N N . PHE A 1 145 ? -15.876 -8.096 28.406 1.00 66.94 145 PHE A N 1
ATOM 1160 C CA . PHE A 1 145 ? -15.413 -7.505 27.149 1.00 66.94 145 PHE A CA 1
ATOM 1161 C C . PHE A 1 145 ? -16.364 -7.825 26.000 1.00 66.94 145 PHE A C 1
ATOM 1163 O O . PHE A 1 145 ? -17.006 -6.931 25.451 1.00 66.94 145 PHE A O 1
ATOM 1170 N N . LEU A 1 146 ? -16.495 -9.109 25.672 1.00 62.22 146 LEU A N 1
ATOM 1171 C CA . LEU A 1 146 ? -17.306 -9.584 24.550 1.00 62.22 146 LEU A CA 1
ATOM 1172 C C . LEU A 1 146 ? -18.637 -10.203 24.988 1.00 62.22 146 LEU A C 1
ATOM 1174 O O . LEU A 1 146 ? -19.554 -10.311 24.169 1.00 62.22 146 LEU A O 1
ATOM 1178 N N . GLY A 1 147 ? -18.772 -10.583 26.262 1.00 57.47 147 GLY A N 1
ATOM 1179 C CA . GLY A 1 147 ? -19.809 -11.522 26.687 1.00 57.47 147 GLY A CA 1
ATOM 1180 C C . GLY A 1 147 ? -19.625 -12.901 26.050 1.00 57.47 147 GLY A C 1
ATOM 1181 O O . GLY A 1 147 ? -18.807 -13.092 25.153 1.00 57.47 147 GLY A O 1
ATOM 1182 N N . THR A 1 148 ? -20.424 -13.874 26.476 1.00 51.81 148 THR A N 1
ATOM 1183 C CA . THR A 1 148 ? -20.357 -15.287 26.053 1.00 51.81 148 THR A CA 1
ATOM 1184 C C . THR A 1 148 ? -20.707 -15.551 24.573 1.00 51.81 148 THR A C 1
ATOM 1186 O O . THR A 1 148 ? -20.994 -16.687 24.207 1.00 51.81 148 THR A O 1
ATOM 1189 N N . GLY A 1 149 ? -20.718 -14.530 23.706 1.00 59.59 149 GLY A N 1
ATOM 1190 C CA . GLY A 1 149 ? -21.313 -14.604 22.368 1.00 59.59 149 GLY A CA 1
ATOM 1191 C C . GLY A 1 149 ? -20.369 -14.475 21.165 1.00 59.59 149 GLY A C 1
ATOM 1192 O O . GLY A 1 149 ? -20.744 -14.920 20.083 1.00 59.59 149 GLY A O 1
ATOM 1193 N N . LEU A 1 150 ? -19.164 -13.901 21.305 1.00 74.94 150 LEU A N 1
ATOM 1194 C CA . LEU A 1 150 ? -18.206 -13.757 20.194 1.00 74.94 150 LEU A CA 1
ATOM 1195 C C . LEU A 1 150 ? -16.882 -14.457 20.514 1.00 74.94 150 LEU A C 1
ATOM 1197 O O . LEU A 1 150 ? -16.227 -14.075 21.483 1.00 74.94 150 LEU A O 1
ATOM 1201 N N . PRO A 1 151 ? -16.450 -15.448 19.714 1.00 77.00 151 PRO A N 1
ATOM 1202 C CA . PRO A 1 151 ? -15.168 -16.099 19.943 1.00 77.00 151 PRO A CA 1
ATOM 1203 C C . PRO A 1 151 ? -14.015 -15.169 19.532 1.00 77.00 151 PRO A C 1
ATOM 1205 O O . PRO A 1 151 ? -14.077 -14.519 18.487 1.00 77.00 151 PRO A O 1
ATOM 1208 N N . ALA A 1 152 ? -12.944 -15.134 20.334 1.00 78.69 152 ALA A N 1
ATOM 1209 C CA . ALA A 1 152 ? -11.781 -14.259 20.127 1.00 78.69 152 ALA A CA 1
ATOM 1210 C C . ALA A 1 152 ? -11.141 -14.418 18.734 1.00 78.69 152 ALA A C 1
ATOM 1212 O O . ALA A 1 152 ? -10.724 -13.435 18.128 1.00 78.69 152 ALA A O 1
ATOM 1213 N N . GLN A 1 153 ? -11.156 -15.640 18.195 1.00 81.94 153 GLN A N 1
ATOM 1214 C CA . GLN A 1 153 ? -10.645 -15.980 16.862 1.00 81.94 153 GLN A CA 1
ATOM 1215 C C . GLN A 1 153 ? -11.347 -15.255 15.697 1.00 81.94 153 GLN A C 1
ATOM 1217 O O . GLN A 1 153 ? -10.832 -15.242 14.585 1.00 81.94 153 GLN A O 1
ATOM 1222 N N . ASN A 1 154 ? -12.532 -14.676 15.929 1.00 82.06 154 ASN A N 1
ATOM 1223 C CA . ASN A 1 154 ? -13.273 -13.916 14.918 1.00 82.06 154 ASN A CA 1
ATOM 1224 C C . ASN A 1 154 ? -12.951 -12.409 14.953 1.00 82.06 154 ASN A C 1
ATOM 1226 O O . ASN A 1 154 ? -13.576 -11.640 14.222 1.00 82.06 154 ASN A O 1
ATOM 1230 N N . LEU A 1 155 ? -12.043 -11.976 15.831 1.00 87.94 155 LEU A N 1
ATOM 1231 C CA . LEU A 1 155 ? -11.639 -10.578 15.998 1.00 87.94 155 LEU A CA 1
ATOM 1232 C C . LEU A 1 155 ? -10.235 -10.347 15.435 1.00 87.94 155 LEU A C 1
ATOM 1234 O O . LEU A 1 155 ? -9.728 -11.172 14.684 1.00 87.94 155 LEU A O 1
ATOM 1238 N N . MET A 1 156 ? -9.622 -9.203 15.743 1.00 91.00 156 MET A N 1
ATOM 1239 C CA . MET A 1 156 ? -8.387 -8.755 15.098 1.00 91.00 156 MET A CA 1
ATOM 1240 C C . MET A 1 156 ? -7.177 -9.593 15.552 1.00 91.00 156 MET A C 1
ATOM 1242 O O . MET A 1 156 ? -6.748 -9.452 16.702 1.00 91.00 156 MET A O 1
ATOM 1246 N N . PRO A 1 157 ? -6.568 -10.426 14.687 1.00 93.19 157 PRO A N 1
ATOM 1247 C CA . PRO A 1 157 ? -5.382 -11.191 15.052 1.00 93.19 157 PRO A CA 1
ATOM 1248 C C . PRO A 1 157 ? -4.164 -10.264 15.075 1.00 93.19 157 PRO A C 1
ATOM 1250 O O . PRO A 1 157 ? -3.895 -9.541 14.112 1.00 93.19 157 PRO A O 1
ATOM 1253 N N . VAL A 1 158 ? -3.406 -10.279 16.173 1.00 93.44 158 VAL A N 1
ATOM 1254 C CA . VAL A 1 158 ? -2.360 -9.269 16.414 1.00 93.44 158 VAL A CA 1
ATOM 1255 C C . VAL A 1 158 ? -1.217 -9.387 15.406 1.00 93.44 158 VAL A C 1
ATOM 1257 O O . VAL A 1 158 ? -0.683 -8.375 14.968 1.00 93.44 158 VAL A O 1
ATOM 1260 N N . HIS A 1 159 ? -0.866 -10.602 14.982 1.00 91.06 159 HIS A N 1
ATOM 1261 C CA . HIS A 1 159 ? 0.209 -10.822 14.011 1.00 91.06 159 HIS A CA 1
ATOM 1262 C C . HIS A 1 159 ? -0.098 -10.213 12.632 1.00 91.06 159 HIS A C 1
ATOM 1264 O O . HIS A 1 159 ? 0.804 -9.652 12.014 1.00 91.06 159 HIS A O 1
ATOM 1270 N N . PHE A 1 160 ? -1.355 -10.269 12.169 1.00 89.44 160 PHE A N 1
ATOM 1271 C CA . PHE A 1 160 ? -1.755 -9.626 10.913 1.00 89.44 160 PHE A CA 1
ATOM 1272 C C . PHE A 1 160 ? -1.693 -8.106 11.026 1.00 89.44 160 PHE A C 1
ATOM 1274 O O . PHE A 1 160 ? -1.160 -7.461 10.128 1.00 89.44 160 PHE A O 1
ATOM 1281 N N . PHE A 1 161 ? -2.168 -7.544 12.143 1.00 91.81 161 PHE A N 1
ATOM 1282 C CA . PHE A 1 161 ? -2.049 -6.108 12.397 1.00 91.81 161 PHE A CA 1
ATOM 1283 C C . PHE A 1 161 ? -0.584 -5.660 12.423 1.00 91.81 161 PHE A C 1
ATOM 1285 O O . PHE A 1 161 ? -0.244 -4.690 11.762 1.00 91.81 161 PHE A O 1
ATOM 1292 N N . VAL A 1 162 ? 0.295 -6.370 13.140 1.00 90.50 162 VAL A N 1
ATOM 1293 C CA . VAL A 1 162 ? 1.729 -6.040 13.218 1.00 90.50 162 VAL A CA 1
ATOM 1294 C C . VAL A 1 162 ? 2.372 -6.059 11.832 1.00 90.50 162 VAL A C 1
ATOM 1296 O O . VAL A 1 162 ? 3.053 -5.102 11.480 1.00 90.50 162 VAL A O 1
ATOM 1299 N N . ALA A 1 163 ? 2.126 -7.101 11.033 1.00 85.31 163 ALA A N 1
ATOM 1300 C CA . ALA A 1 163 ? 2.694 -7.217 9.692 1.00 85.31 163 ALA A CA 1
ATOM 1301 C C . ALA A 1 163 ? 2.196 -6.117 8.736 1.00 85.31 163 ALA A C 1
ATOM 1303 O O . ALA A 1 163 ? 2.987 -5.546 7.985 1.00 85.31 163 ALA A O 1
ATOM 1304 N N . ASP A 1 164 ? 0.896 -5.806 8.760 1.00 85.06 164 ASP A N 1
ATOM 1305 C CA . ASP A 1 164 ? 0.333 -4.764 7.898 1.00 85.06 164 ASP A CA 1
ATOM 1306 C C . ASP A 1 164 ? 0.742 -3.354 8.354 1.00 85.06 164 ASP A C 1
ATOM 1308 O O . ASP A 1 164 ? 1.140 -2.521 7.538 1.00 85.06 164 ASP A O 1
ATOM 1312 N N . ALA A 1 165 ? 0.723 -3.097 9.665 1.00 87.25 165 ALA A N 1
ATOM 1313 C CA . ALA A 1 165 ? 1.162 -1.835 10.240 1.00 87.25 165 ALA A CA 1
ATOM 1314 C C . ALA A 1 165 ? 2.638 -1.566 9.942 1.00 87.25 165 ALA A C 1
ATOM 1316 O O . ALA A 1 165 ? 2.938 -0.486 9.454 1.00 87.25 165 ALA A O 1
ATOM 1317 N N . ASP A 1 166 ? 3.543 -2.524 10.165 1.00 82.56 166 ASP A N 1
ATOM 1318 C CA . ASP A 1 166 ? 4.980 -2.352 9.901 1.00 82.56 166 ASP A CA 1
ATOM 1319 C C . ASP A 1 166 ? 5.250 -1.930 8.448 1.00 82.56 166 ASP A C 1
ATOM 1321 O O . ASP A 1 166 ? 5.945 -0.947 8.182 1.00 82.56 166 ASP A O 1
ATOM 1325 N N . LYS A 1 167 ? 4.587 -2.604 7.500 1.00 79.12 167 LYS A N 1
ATOM 1326 C CA . LYS A 1 167 ? 4.677 -2.292 6.070 1.00 79.12 167 LYS A CA 1
ATOM 1327 C C . LYS A 1 167 ? 4.186 -0.878 5.743 1.00 79.12 167 LYS A C 1
ATOM 1329 O O . LYS A 1 167 ? 4.798 -0.176 4.936 1.00 79.12 167 LYS A O 1
ATOM 1334 N N . ASN A 1 168 ? 3.064 -0.472 6.331 1.00 80.94 168 ASN A N 1
ATOM 1335 C CA . ASN A 1 168 ? 2.336 0.735 5.938 1.00 80.94 168 ASN A CA 1
ATOM 1336 C C . ASN A 1 168 ? 2.709 1.980 6.764 1.00 80.94 168 ASN A C 1
ATOM 1338 O O . ASN A 1 168 ? 2.435 3.108 6.344 1.00 80.94 168 ASN A O 1
ATOM 1342 N N . LEU A 1 169 ? 3.342 1.809 7.926 1.00 83.00 169 LEU A N 1
ATOM 1343 C CA . LEU A 1 169 ? 3.577 2.862 8.915 1.00 83.00 169 LEU A CA 1
ATOM 1344 C C . LEU A 1 169 ? 4.390 4.053 8.388 1.00 83.00 169 LEU A C 1
ATOM 1346 O O . LEU A 1 169 ? 3.941 5.182 8.607 1.00 83.00 169 LEU A O 1
ATOM 1350 N N . PRO A 1 170 ? 5.513 3.874 7.658 1.00 76.00 170 PRO A N 1
ATOM 1351 C CA . PRO A 1 170 ? 6.269 5.014 7.138 1.00 76.00 170 PRO A CA 1
ATOM 1352 C C . PRO A 1 170 ? 5.412 5.910 6.240 1.00 76.00 170 PRO A C 1
ATOM 1354 O O . PRO A 1 170 ? 5.462 7.133 6.334 1.00 76.00 170 PRO A O 1
ATOM 1357 N N . VAL A 1 171 ? 4.566 5.292 5.416 1.00 76.12 171 VAL A N 1
ATOM 1358 C CA . VAL A 1 171 ? 3.665 5.985 4.492 1.00 76.12 171 VAL A CA 1
ATOM 1359 C C . VAL A 1 171 ? 2.532 6.673 5.246 1.00 76.12 171 VAL A C 1
ATOM 1361 O O . VAL A 1 171 ? 2.233 7.836 4.982 1.00 76.12 171 VAL A O 1
ATOM 1364 N N . LEU A 1 172 ? 1.925 5.990 6.218 1.00 81.12 172 LEU A N 1
ATOM 1365 C CA . LEU A 1 172 ? 0.846 6.546 7.033 1.00 81.12 172 LEU A CA 1
ATOM 1366 C C . LEU A 1 172 ? 1.262 7.811 7.779 1.00 81.12 172 LEU A C 1
ATOM 1368 O O . LEU A 1 172 ? 0.504 8.782 7.802 1.00 81.12 172 LEU A O 1
ATOM 1372 N N . VAL A 1 173 ? 2.459 7.815 8.371 1.00 79.69 173 VAL A N 1
ATOM 1373 C CA . VAL A 1 173 ? 2.989 8.982 9.091 1.00 79.69 173 VAL A CA 1
ATOM 1374 C C . VAL A 1 173 ? 3.054 10.197 8.165 1.00 79.69 173 VAL A C 1
ATOM 1376 O O . VAL A 1 173 ? 2.592 11.275 8.534 1.00 79.69 173 VAL A O 1
ATOM 1379 N N . LEU A 1 174 ? 3.529 10.011 6.937 1.00 74.25 174 LEU A N 1
ATOM 1380 C CA . LEU A 1 174 ? 3.678 11.084 5.954 1.00 74.25 174 LEU A CA 1
ATOM 1381 C C . LEU A 1 174 ? 2.347 11.556 5.373 1.00 74.25 174 LEU A C 1
ATOM 1383 O O . LEU A 1 174 ? 2.096 12.760 5.301 1.00 74.25 174 LEU A O 1
ATOM 1387 N N . MET A 1 175 ? 1.456 10.626 5.014 1.00 79.44 175 MET A N 1
ATOM 1388 C CA . MET A 1 175 ? 0.095 10.978 4.600 1.00 79.44 175 MET A CA 1
ATOM 1389 C C . MET A 1 175 ? -0.588 11.813 5.684 1.00 79.44 175 MET A C 1
ATOM 1391 O O . MET A 1 175 ? -1.298 12.767 5.374 1.00 79.44 175 MET A O 1
ATOM 1395 N N . ARG A 1 176 ? -0.350 11.496 6.963 1.00 79.31 176 ARG A N 1
ATOM 1396 C CA . ARG A 1 176 ? -0.933 12.229 8.087 1.00 79.31 176 ARG A CA 1
ATOM 1397 C C . ARG A 1 176 ? -0.336 13.624 8.233 1.00 79.31 176 ARG A C 1
ATOM 1399 O O . ARG A 1 176 ? -1.077 14.557 8.531 1.00 79.31 176 ARG A O 1
ATOM 1406 N N . GLU A 1 177 ? 0.963 13.792 8.007 1.00 76.88 177 GLU A N 1
ATOM 1407 C CA . GLU A 1 177 ? 1.584 15.121 7.979 1.00 76.88 177 GLU A CA 1
ATOM 1408 C C . GLU A 1 177 ? 0.941 16.027 6.917 1.00 76.88 177 GLU A C 1
ATOM 1410 O O . GLU A 1 177 ? 0.701 17.202 7.191 1.00 76.88 177 GLU A O 1
ATOM 1415 N N . GLN A 1 178 ? 0.581 15.473 5.753 1.00 71.06 178 GLN A N 1
ATOM 1416 C CA . GLN A 1 178 ? -0.091 16.209 4.673 1.00 71.06 178 GLN A CA 1
ATOM 1417 C C . GLN A 1 178 ? -1.593 16.428 4.927 1.00 71.06 178 GLN A C 1
ATOM 1419 O O . GLN A 1 178 ? -2.128 17.504 4.660 1.00 71.06 178 GLN A O 1
ATOM 1424 N N . LEU A 1 179 ? -2.294 15.423 5.461 1.00 73.94 179 LEU A N 1
ATOM 1425 C CA . LEU A 1 179 ? -3.737 15.474 5.735 1.00 73.94 179 LEU A CA 1
ATOM 1426 C C . LEU A 1 179 ? -4.086 16.296 6.987 1.00 73.94 179 LEU A C 1
ATOM 1428 O O . LEU A 1 179 ? -5.224 16.745 7.145 1.00 73.94 179 LEU A O 1
ATOM 1432 N N . GLY A 1 180 ? -3.119 16.526 7.873 1.00 74.00 180 GLY A N 1
ATOM 1433 C CA . GLY A 1 180 ? -3.310 17.264 9.114 1.00 74.00 180 GLY A CA 1
ATOM 1434 C C . GLY A 1 180 ? -4.053 16.455 10.183 1.00 74.00 180 GLY A C 1
ATOM 1435 O O . GLY A 1 180 ? -3.905 15.241 10.317 1.00 74.00 180 GLY A O 1
ATOM 1436 N N . ASN A 1 181 ? -4.833 17.140 11.023 1.00 80.62 181 ASN A N 1
ATOM 1437 C CA . ASN A 1 181 ? -5.562 16.502 12.123 1.00 80.62 181 ASN A CA 1
ATOM 1438 C C . ASN A 1 181 ? -6.746 15.672 11.589 1.00 80.62 181 ASN A C 1
ATOM 1440 O O . ASN A 1 181 ? -7.451 16.117 10.690 1.00 80.62 181 ASN A O 1
ATOM 1444 N N . LEU A 1 182 ? -7.054 14.535 12.223 1.00 85.12 182 LEU A N 1
ATOM 1445 C CA . LEU A 1 182 ? -8.244 13.719 11.942 1.00 85.12 182 LEU A CA 1
ATOM 1446 C C . LEU A 1 182 ? -9.575 14.492 12.065 1.00 85.12 182 LEU A C 1
ATOM 1448 O O . LEU A 1 182 ? -10.596 14.062 11.536 1.00 85.12 182 LEU A O 1
ATOM 1452 N N . ARG A 1 183 ? -9.579 15.651 12.736 1.00 85.12 183 ARG A N 1
ATOM 1453 C CA . ARG A 1 183 ? -10.726 16.579 12.796 1.00 85.12 183 ARG A CA 1
ATOM 1454 C C . ARG A 1 183 ? -10.887 17.473 11.558 1.00 85.12 183 ARG A C 1
ATOM 1456 O O . ARG A 1 183 ? -11.845 18.239 11.495 1.00 85.12 183 ARG A O 1
ATOM 1463 N N . MET A 1 184 ? -9.957 17.426 10.606 1.00 87.38 184 MET A N 1
ATOM 1464 C CA . MET A 1 184 ? -10.052 18.153 9.339 1.00 87.38 184 MET A CA 1
ATOM 1465 C C . MET A 1 184 ? -11.293 17.695 8.568 1.00 87.38 184 MET A C 1
ATOM 1467 O O . MET A 1 184 ? -11.595 16.506 8.539 1.00 87.38 184 MET A O 1
ATOM 1471 N N . VAL A 1 185 ? -12.023 18.638 7.967 1.00 90.50 185 VAL A N 1
ATOM 1472 C CA . VAL A 1 185 ? -13.226 18.349 7.173 1.00 90.50 185 VAL A CA 1
ATOM 1473 C C . VAL A 1 185 ? -12.883 18.517 5.693 1.00 90.50 185 VAL A C 1
ATOM 1475 O O . VAL A 1 185 ? -12.736 19.658 5.238 1.00 90.50 185 VAL A O 1
ATOM 1478 N N . PRO A 1 186 ? -12.732 17.424 4.926 1.00 90.81 186 PRO A N 1
ATOM 1479 C CA . PRO A 1 186 ? -12.470 17.517 3.498 1.00 90.81 186 PRO A CA 1
ATOM 1480 C C . PRO A 1 186 ? -13.645 18.145 2.743 1.00 90.81 186 PRO A C 1
ATOM 1482 O O . PRO A 1 186 ? -14.817 17.935 3.072 1.00 90.81 186 PRO A O 1
ATOM 1485 N N . ARG A 1 187 ? -13.318 18.909 1.696 1.00 88.88 187 ARG A N 1
ATOM 1486 C CA . ARG A 1 187 ? -14.288 19.560 0.810 1.00 88.88 187 ARG A CA 1
ATOM 1487 C C . ARG A 1 187 ? -14.032 19.223 -0.648 1.00 88.88 187 ARG A C 1
ATOM 1489 O O . ARG A 1 187 ? -12.907 19.371 -1.121 1.00 88.88 187 ARG A O 1
ATOM 1496 N N . ARG A 1 188 ? -15.088 18.831 -1.364 1.00 91.44 188 ARG A N 1
ATOM 1497 C CA . ARG A 1 188 ? -15.045 18.604 -2.817 1.00 91.44 188 ARG A CA 1
ATOM 1498 C C . ARG A 1 188 ? -14.805 19.935 -3.533 1.00 91.44 188 ARG A C 1
ATOM 1500 O O . ARG A 1 188 ? -15.532 20.893 -3.284 1.00 91.44 188 ARG A O 1
ATOM 1507 N N . GLN A 1 189 ? -13.791 19.988 -4.392 1.00 87.44 189 GLN A N 1
ATOM 1508 C CA . GLN A 1 189 ? -13.486 21.161 -5.225 1.00 87.44 189 GLN A CA 1
ATOM 1509 C C . GLN A 1 189 ? -14.238 21.134 -6.556 1.00 87.44 189 GLN A C 1
ATOM 1511 O O . GLN A 1 189 ? -14.555 22.175 -7.122 1.00 87.44 189 GLN A O 1
ATOM 1516 N N . GLN A 1 190 ? -14.553 19.935 -7.033 1.00 83.38 190 GLN A N 1
ATOM 1517 C CA . GLN A 1 190 ? -15.320 19.688 -8.245 1.00 83.38 190 GLN A CA 1
ATOM 1518 C C . GLN A 1 190 ? -16.207 18.463 -8.042 1.00 83.38 190 GLN A C 1
ATOM 1520 O O . GLN A 1 190 ? -15.859 17.573 -7.255 1.00 83.38 190 GLN A O 1
ATOM 1525 N N . GLU A 1 191 ? -17.339 18.420 -8.745 1.00 85.00 191 GLU A N 1
ATOM 1526 C CA . GLU A 1 191 ? -18.195 17.236 -8.765 1.00 85.00 191 GLU A CA 1
ATOM 1527 C C . GLU A 1 191 ? -17.631 16.234 -9.773 1.00 85.00 191 GLU A C 1
ATOM 1529 O O . GLU A 1 191 ? -17.367 16.582 -10.924 1.00 85.00 191 GLU A O 1
ATOM 1534 N N . LEU A 1 192 ? -17.401 15.007 -9.313 1.00 82.12 192 LEU A N 1
ATOM 1535 C CA . LEU A 1 192 ? -16.821 13.932 -10.106 1.00 82.12 192 LEU A CA 1
ATOM 1536 C C . LEU A 1 192 ? -17.863 12.860 -10.388 1.00 82.12 192 LEU A C 1
ATOM 1538 O O . LEU A 1 192 ? -18.589 12.428 -9.489 1.00 82.12 192 LEU A O 1
ATOM 1542 N N . ALA A 1 193 ? -17.895 12.402 -11.635 1.00 75.94 193 ALA A N 1
ATOM 1543 C CA . ALA A 1 193 ? -18.695 11.254 -12.030 1.00 75.94 193 ALA A CA 1
ATOM 1544 C C . ALA A 1 193 ? -18.079 9.951 -11.489 1.00 75.94 193 ALA A C 1
ATOM 1546 O O . ALA A 1 193 ? -16.884 9.878 -11.187 1.00 75.94 193 ALA A O 1
ATOM 1547 N N . ARG A 1 194 ? -18.895 8.897 -11.374 1.00 73.00 194 ARG A N 1
ATOM 1548 C CA . ARG A 1 194 ? -18.472 7.604 -10.815 1.00 73.00 194 ARG A CA 1
ATOM 1549 C C . ARG A 1 194 ? -17.318 6.985 -11.601 1.00 73.00 194 ARG A C 1
ATOM 1551 O O . ARG A 1 194 ? -16.424 6.393 -11.011 1.00 73.00 194 ARG A O 1
ATOM 1558 N N . GLU A 1 195 ? -17.358 7.149 -12.915 1.00 67.44 195 GLU A N 1
ATOM 1559 C CA . GLU A 1 195 ? -16.450 6.584 -13.913 1.00 67.44 195 GLU A CA 1
ATOM 1560 C C . GLU A 1 195 ? -15.092 7.304 -13.950 1.00 67.44 195 GLU A C 1
ATOM 1562 O O . GLU A 1 195 ? -14.154 6.870 -14.621 1.00 67.44 195 GLU A O 1
ATOM 1567 N N . GLN A 1 196 ? -14.976 8.435 -13.249 1.00 68.62 196 GLN A N 1
ATOM 1568 C CA . GLN A 1 196 ? -13.737 9.202 -13.159 1.00 68.62 196 GLN A CA 1
ATOM 1569 C C . GLN A 1 196 ? -12.848 8.752 -11.996 1.00 68.62 196 GLN A C 1
ATOM 1571 O O . GLN A 1 196 ? -11.680 9.132 -11.968 1.00 68.62 196 GLN A O 1
ATOM 1576 N N . LEU A 1 197 ? -13.384 7.966 -11.059 1.00 73.44 197 LEU A N 1
ATOM 1577 C CA . LEU A 1 197 ? -12.719 7.531 -9.835 1.00 73.44 197 LEU A CA 1
ATOM 1578 C C . LEU A 1 197 ? -12.690 6.002 -9.755 1.00 73.44 197 LEU A C 1
ATOM 1580 O O . LEU A 1 197 ? -13.635 5.335 -10.173 1.00 73.44 197 LEU A O 1
ATOM 1584 N N . SER A 1 198 ? -11.637 5.442 -9.157 1.00 70.56 198 SER A N 1
ATOM 1585 C CA . SER A 1 198 ? -11.647 4.031 -8.748 1.00 70.56 198 SER A CA 1
ATOM 1586 C C . SER A 1 198 ? -12.732 3.780 -7.696 1.00 70.56 198 SER A C 1
ATOM 1588 O O . SER A 1 198 ? -13.210 4.722 -7.057 1.00 70.56 198 SER A O 1
ATOM 1590 N N . ASP A 1 199 ? -13.128 2.525 -7.463 1.00 72.38 199 ASP A N 1
ATOM 1591 C CA . ASP A 1 199 ? -14.192 2.262 -6.479 1.00 72.38 199 ASP A CA 1
ATOM 1592 C C . ASP A 1 199 ? -13.763 2.615 -5.055 1.00 72.38 199 ASP A C 1
ATOM 1594 O O . ASP A 1 199 ? -14.586 3.138 -4.313 1.00 72.38 199 ASP A O 1
ATOM 1598 N N . TYR A 1 200 ? -12.477 2.478 -4.711 1.00 76.69 200 TYR A N 1
ATOM 1599 C CA . TYR A 1 200 ? -11.917 2.949 -3.435 1.00 76.69 200 TYR A CA 1
ATOM 1600 C C . TYR A 1 200 ? -12.051 4.466 -3.288 1.00 76.69 200 TYR A C 1
ATOM 1602 O O . TYR A 1 200 ? -12.566 4.972 -2.288 1.00 76.69 200 TYR A O 1
ATOM 1610 N N . GLN A 1 201 ? -11.616 5.205 -4.311 1.00 85.69 201 GLN A N 1
ATOM 1611 C CA . GLN A 1 201 ? -11.688 6.663 -4.320 1.00 85.69 201 GLN A CA 1
ATOM 1612 C C . GLN A 1 201 ? -13.134 7.129 -4.263 1.00 85.69 201 GLN A C 1
ATOM 1614 O O . GLN A 1 201 ? -13.460 8.001 -3.465 1.00 85.69 201 GLN A O 1
ATOM 1619 N N . TYR A 1 202 ? -14.015 6.529 -5.063 1.00 86.50 202 TYR A N 1
ATOM 1620 C CA . TYR A 1 202 ? -15.429 6.863 -5.060 1.00 86.50 202 TYR A CA 1
ATOM 1621 C C . TYR A 1 202 ? -16.100 6.504 -3.731 1.00 86.50 202 TYR A C 1
ATOM 1623 O O . TYR A 1 202 ? -16.916 7.277 -3.226 1.00 86.50 202 TYR A O 1
ATOM 1631 N N . HIS A 1 203 ? -15.745 5.364 -3.133 1.00 87.94 203 HIS A N 1
ATOM 1632 C CA . HIS A 1 203 ? -16.258 4.938 -1.834 1.00 87.94 203 HIS A CA 1
ATOM 1633 C C . HIS A 1 203 ? -15.919 5.936 -0.737 1.00 87.94 203 HIS A C 1
ATOM 1635 O O . HIS A 1 203 ? -16.780 6.231 0.081 1.00 87.94 203 HIS A O 1
ATOM 1641 N N . VAL A 1 204 ? -14.718 6.515 -0.729 1.00 91.81 204 VAL A N 1
ATOM 1642 C CA . VAL A 1 204 ? -14.396 7.604 0.206 1.00 91.81 204 VAL A CA 1
ATOM 1643 C C . VAL A 1 204 ? -15.071 8.908 -0.223 1.00 91.81 204 VAL A C 1
ATOM 1645 O O . VAL A 1 204 ? -15.729 9.566 0.585 1.00 91.81 204 VAL A O 1
ATOM 1648 N N . TYR A 1 205 ? -14.982 9.263 -1.507 1.00 91.38 205 TYR A N 1
ATOM 1649 C CA . TYR A 1 205 ? -15.515 10.502 -2.074 1.00 91.38 205 TYR A CA 1
ATOM 1650 C C . TYR A 1 205 ? -17.017 10.670 -1.815 1.00 91.38 205 TYR A C 1
ATOM 1652 O O . TYR A 1 205 ? -17.449 11.766 -1.447 1.00 91.38 205 TYR A O 1
ATOM 1660 N N . ARG A 1 206 ? -17.822 9.598 -1.909 1.00 90.44 206 ARG A N 1
ATOM 1661 C CA . ARG A 1 206 ? -19.279 9.632 -1.665 1.00 90.44 206 ARG A CA 1
ATOM 1662 C C . ARG A 1 206 ? -19.637 10.107 -0.255 1.00 90.44 206 ARG A C 1
ATOM 1664 O O . ARG A 1 206 ? -20.689 10.715 -0.079 1.00 90.44 206 ARG A O 1
ATOM 1671 N N . TYR A 1 207 ? -18.762 9.880 0.728 1.00 90.75 207 TYR A N 1
ATOM 1672 C CA . TYR A 1 207 ? -18.961 10.325 2.108 1.00 90.75 207 TYR A CA 1
ATOM 1673 C C . TYR A 1 207 ? -18.467 11.754 2.364 1.00 90.75 207 TYR A C 1
ATOM 1675 O O . TYR A 1 207 ? -18.830 12.337 3.385 1.00 90.75 207 TYR A O 1
ATOM 1683 N N . ILE A 1 208 ? -17.692 12.353 1.455 1.00 91.56 208 ILE A N 1
ATOM 1684 C CA . ILE A 1 208 ? -17.221 13.739 1.576 1.00 91.56 208 ILE A CA 1
ATOM 1685 C C . ILE A 1 208 ? -18.384 14.686 1.273 1.00 91.56 208 ILE A C 1
ATOM 1687 O O . ILE A 1 208 ? -18.738 14.901 0.120 1.00 91.56 208 ILE A O 1
ATOM 1691 N N . ASN A 1 209 ? -18.979 15.263 2.313 1.00 85.12 209 ASN A N 1
ATOM 1692 C CA . ASN A 1 209 ? -20.184 16.098 2.228 1.00 85.12 209 ASN A CA 1
ATOM 1693 C C . ASN A 1 209 ? -20.020 17.465 2.923 1.00 85.12 209 ASN A C 1
ATOM 1695 O O . ASN A 1 209 ? -21.005 18.064 3.356 1.00 85.12 209 ASN A O 1
ATOM 1699 N N . ASN A 1 210 ? -18.777 17.940 3.075 1.00 81.81 210 ASN A N 1
ATOM 1700 C CA . ASN A 1 210 ? -18.403 19.148 3.827 1.00 81.81 210 ASN A CA 1
ATOM 1701 C C . ASN A 1 210 ? -18.806 19.133 5.318 1.00 81.81 210 ASN A C 1
ATOM 1703 O O . ASN A 1 210 ? -18.759 20.179 5.966 1.00 81.81 210 ASN A O 1
ATOM 1707 N N . ARG A 1 211 ? -19.223 17.982 5.865 1.00 85.69 211 ARG A N 1
ATOM 1708 C CA . ARG A 1 211 ? -19.561 17.806 7.286 1.00 85.69 211 ARG A CA 1
ATOM 1709 C C . ARG A 1 211 ? -18.697 16.746 7.945 1.00 85.69 211 ARG A C 1
ATOM 1711 O O . ARG A 1 211 ? -18.200 16.997 9.034 1.00 85.69 211 ARG A O 1
ATOM 1718 N N . HIS A 1 212 ? -18.515 15.607 7.281 1.00 90.25 212 HIS A N 1
ATOM 1719 C CA . HIS A 1 212 ? -17.698 14.528 7.816 1.00 90.25 212 HIS A CA 1
ATOM 1720 C C . HIS A 1 212 ? -16.228 14.938 7.880 1.00 90.25 212 HIS A C 1
ATOM 1722 O O . HIS A 1 212 ? -15.635 15.324 6.874 1.00 90.25 212 HIS A O 1
ATOM 1728 N N . SER A 1 213 ? -15.656 14.834 9.070 1.00 91.31 213 SER A N 1
ATOM 1729 C CA . SER A 1 213 ? -14.224 14.907 9.328 1.00 91.31 213 SER A CA 1
ATOM 1730 C C . SER A 1 213 ? -13.494 13.663 8.818 1.00 91.31 213 SER A C 1
ATOM 1732 O O . SER A 1 213 ? -14.111 12.621 8.599 1.00 91.31 213 SER A O 1
ATOM 1734 N N . VAL A 1 214 ? -12.168 13.729 8.674 1.00 91.19 214 VAL A N 1
ATOM 1735 C CA . VAL A 1 214 ? -11.340 12.562 8.312 1.00 91.19 214 VAL A CA 1
ATOM 1736 C C . VAL A 1 214 ? -11.587 11.385 9.260 1.00 91.19 214 VAL A C 1
ATOM 1738 O O . VAL A 1 214 ? -11.709 10.252 8.806 1.00 91.19 214 VAL A O 1
ATOM 1741 N N . ARG A 1 215 ? -11.748 11.645 10.563 1.00 90.38 215 ARG A N 1
ATOM 1742 C CA . ARG A 1 215 ? -12.120 10.629 11.558 1.00 90.38 215 ARG A CA 1
ATOM 1743 C C . ARG A 1 215 ? -13.452 9.954 11.229 1.00 90.38 215 ARG A C 1
ATOM 1745 O O . ARG A 1 215 ? -13.533 8.733 11.257 1.00 90.38 215 ARG A O 1
ATOM 1752 N N . GLU A 1 216 ? -14.483 10.730 10.911 1.00 90.62 216 GLU A N 1
ATOM 1753 C CA . GLU A 1 216 ? -15.800 10.180 10.559 1.00 90.62 216 GLU A CA 1
ATOM 1754 C C . GLU A 1 216 ? -15.750 9.416 9.232 1.00 90.62 216 GLU A C 1
ATOM 1756 O O . GLU A 1 216 ? -16.401 8.384 9.102 1.00 90.62 216 GLU A O 1
ATOM 1761 N N . LEU A 1 217 ? -14.934 9.852 8.266 1.00 92.38 217 LEU A N 1
ATOM 1762 C CA . LEU A 1 217 ? -14.701 9.087 7.038 1.00 92.38 217 LEU A CA 1
ATOM 1763 C C . LEU A 1 217 ? -14.058 7.726 7.329 1.00 92.38 217 LEU A C 1
ATOM 1765 O O . LEU A 1 217 ? -14.500 6.722 6.777 1.00 92.38 217 LEU A O 1
ATOM 1769 N N . LEU A 1 218 ? -13.064 7.678 8.222 1.00 91.38 218 LEU A N 1
ATOM 1770 C CA . LEU A 1 218 ? -12.426 6.433 8.661 1.00 91.38 218 LEU A CA 1
ATOM 1771 C C . LEU A 1 218 ? -13.411 5.501 9.387 1.00 91.38 218 LEU A C 1
ATOM 1773 O O . LEU A 1 218 ? -13.334 4.287 9.226 1.00 91.38 218 LEU A O 1
ATOM 1777 N N . GLN A 1 219 ? -14.359 6.045 10.152 1.00 90.88 219 GLN A N 1
ATOM 1778 C CA . GLN A 1 219 ? -15.404 5.266 10.830 1.00 90.88 219 GLN A CA 1
ATOM 1779 C C . GLN A 1 219 ? -16.475 4.736 9.858 1.00 90.88 219 GLN A C 1
ATOM 1781 O O . GLN A 1 219 ? -16.908 3.585 9.959 1.00 90.88 219 GLN A O 1
ATOM 1786 N N . LEU A 1 220 ? -16.895 5.560 8.896 1.00 90.19 220 LEU A N 1
ATOM 1787 C CA . LEU A 1 220 ? -17.931 5.214 7.921 1.00 90.19 220 LEU A CA 1
ATOM 1788 C C . LEU A 1 220 ? -17.436 4.236 6.856 1.00 90.19 220 LEU A C 1
ATOM 1790 O O . LEU A 1 220 ? -18.203 3.382 6.413 1.00 90.19 220 LEU A O 1
ATOM 1794 N N . SER A 1 221 ? -16.171 4.357 6.454 1.00 90.69 221 SER A N 1
ATOM 1795 C CA . SER A 1 221 ? -15.587 3.534 5.402 1.00 90.69 221 SER A CA 1
ATOM 1796 C C . SER A 1 221 ? -15.552 2.045 5.770 1.00 90.69 221 SER A C 1
ATOM 1798 O O . SER A 1 221 ? -15.590 1.653 6.936 1.00 90.69 221 SER A O 1
ATOM 1800 N N . GLU A 1 222 ? -15.498 1.208 4.738 1.00 85.12 222 GLU A N 1
ATOM 1801 C CA . GLU A 1 222 ? -15.445 -0.259 4.817 1.00 85.12 222 GLU A CA 1
ATOM 1802 C C . GLU A 1 222 ? -14.121 -0.785 4.248 1.00 85.12 222 GLU A C 1
ATOM 1804 O O . GLU A 1 222 ? -13.896 -1.986 4.210 1.00 85.12 222 GLU A O 1
ATOM 1809 N N . LEU A 1 223 ? -13.238 0.120 3.812 1.00 83.50 223 LEU A N 1
ATOM 1810 C CA . LEU A 1 223 ? -11.969 -0.214 3.169 1.00 83.50 223 LEU A CA 1
ATOM 1811 C C . LEU A 1 223 ? -10.848 -0.502 4.184 1.00 83.50 223 LEU A C 1
ATOM 1813 O O . LEU A 1 223 ? -9.772 -0.914 3.782 1.00 83.50 223 LEU A O 1
ATOM 1817 N N . GLY A 1 224 ? -11.073 -0.265 5.481 1.00 85.69 224 GLY A N 1
ATOM 1818 C CA . GLY A 1 224 ? -10.022 -0.265 6.508 1.00 85.69 224 GLY A CA 1
ATOM 1819 C C . GLY A 1 224 ? -9.337 1.098 6.656 1.00 85.69 224 GLY A C 1
ATOM 1820 O O . GLY A 1 224 ? -9.612 2.041 5.900 1.00 85.69 224 GLY A O 1
ATOM 1821 N N . TYR A 1 225 ? -8.469 1.235 7.660 1.00 89.38 225 TYR A N 1
ATOM 1822 C CA . TYR A 1 225 ? -7.846 2.511 8.023 1.00 89.38 225 TYR A CA 1
ATOM 1823 C C . TYR A 1 225 ? -6.932 3.019 6.908 1.00 89.38 225 TYR A C 1
ATOM 1825 O O . TYR A 1 225 ? -7.128 4.125 6.398 1.00 89.38 225 TYR A O 1
ATOM 1833 N N . PHE A 1 226 ? -5.960 2.193 6.507 1.00 87.25 226 PHE A N 1
ATOM 1834 C CA . PHE A 1 226 ? -4.946 2.564 5.522 1.00 87.25 226 PHE A CA 1
ATOM 1835 C C . PHE A 1 226 ? -5.570 2.941 4.180 1.00 87.25 226 PHE A C 1
ATOM 1837 O O . PHE A 1 226 ? -5.334 4.038 3.683 1.00 87.25 226 PHE A O 1
ATOM 1844 N N . ASP A 1 227 ? -6.417 2.074 3.625 1.00 86.06 227 ASP A N 1
ATOM 1845 C CA . ASP A 1 227 ? -6.985 2.264 2.288 1.00 86.06 227 ASP A CA 1
ATOM 1846 C C . ASP A 1 227 ? -7.909 3.483 2.213 1.00 86.06 227 ASP A C 1
ATOM 1848 O O . ASP A 1 227 ? -7.899 4.222 1.226 1.00 86.06 227 ASP A O 1
ATOM 1852 N N . THR A 1 228 ? -8.670 3.751 3.278 1.00 90.81 228 THR A N 1
ATOM 1853 C CA . THR A 1 228 ? -9.501 4.960 3.366 1.00 90.81 228 THR A CA 1
ATOM 1854 C C . THR A 1 228 ? -8.639 6.218 3.384 1.00 90.81 228 THR A C 1
ATOM 1856 O O . THR A 1 228 ? -8.932 7.194 2.689 1.00 90.81 228 THR A O 1
ATOM 1859 N N . PHE A 1 229 ? -7.566 6.198 4.174 1.00 88.31 229 PHE A N 1
ATOM 1860 C CA . PHE A 1 229 ? -6.646 7.321 4.301 1.00 88.31 229 PHE A CA 1
ATOM 1861 C C . PHE A 1 229 ? -5.875 7.566 2.999 1.00 88.31 229 PHE A C 1
ATOM 1863 O O . PHE A 1 229 ? -5.766 8.702 2.544 1.00 88.31 229 PHE A O 1
ATOM 1870 N N . ALA A 1 230 ? -5.428 6.492 2.352 1.00 86.44 230 ALA A N 1
ATOM 1871 C CA . ALA A 1 230 ? -4.747 6.495 1.070 1.00 86.44 230 ALA A CA 1
ATOM 1872 C C . ALA A 1 230 ? -5.636 7.037 -0.060 1.00 86.44 230 ALA A C 1
ATOM 1874 O O . ALA A 1 230 ? -5.204 7.900 -0.824 1.00 86.44 230 ALA A O 1
ATOM 1875 N N . ALA A 1 231 ? -6.895 6.598 -0.141 1.00 88.12 231 ALA A N 1
ATOM 1876 C CA . ALA A 1 231 ? -7.860 7.120 -1.107 1.00 88.12 231 ALA A CA 1
ATOM 1877 C C . ALA A 1 231 ? -8.152 8.612 -0.872 1.00 88.12 231 ALA A C 1
ATOM 1879 O O . ALA A 1 231 ? -8.194 9.393 -1.824 1.00 88.12 231 ALA A O 1
ATOM 1880 N N . LEU A 1 232 ? -8.301 9.038 0.389 1.00 90.31 232 LEU A N 1
ATOM 1881 C CA . LEU A 1 232 ? -8.467 10.453 0.722 1.00 90.31 232 LEU A CA 1
ATOM 1882 C C . LEU A 1 232 ? -7.234 11.278 0.329 1.00 90.31 232 LEU A C 1
ATOM 1884 O O . LEU A 1 232 ? -7.378 12.343 -0.271 1.00 90.31 232 LEU A O 1
ATOM 1888 N N . PHE A 1 233 ? -6.034 10.782 0.637 1.00 87.19 233 PHE A N 1
ATOM 1889 C CA . PHE A 1 233 ? -4.774 11.413 0.255 1.00 87.19 233 PHE A CA 1
ATOM 1890 C C . PHE A 1 233 ? -4.679 11.580 -1.263 1.00 87.19 233 PHE A C 1
ATOM 1892 O O . PHE A 1 233 ? -4.410 12.682 -1.735 1.00 87.19 233 PHE A O 1
ATOM 1899 N N . GLN A 1 234 ? -4.984 10.530 -2.035 1.00 85.69 234 GLN A N 1
ATOM 1900 C CA . GLN A 1 234 ? -5.009 10.603 -3.496 1.00 85.69 234 GLN A CA 1
ATOM 1901 C C . GLN A 1 234 ? -5.940 11.715 -3.974 1.00 85.69 234 GLN A C 1
ATOM 1903 O O . GLN A 1 234 ? -5.490 12.605 -4.689 1.00 85.69 234 GLN A O 1
ATOM 1908 N N . LEU A 1 235 ? -7.196 11.736 -3.514 1.00 87.62 235 LEU A N 1
ATOM 1909 C CA . LEU A 1 235 ? -8.175 12.764 -3.886 1.00 87.62 235 LEU A CA 1
ATOM 1910 C C . LEU A 1 235 ? -7.691 14.195 -3.586 1.00 87.62 235 LEU A C 1
ATOM 1912 O O . LEU A 1 235 ? -8.016 15.117 -4.340 1.00 87.62 235 LEU A O 1
ATOM 1916 N N . ILE A 1 236 ? -6.907 14.384 -2.521 1.00 85.75 236 ILE A N 1
ATOM 1917 C CA . ILE A 1 236 ? -6.326 15.683 -2.161 1.00 85.75 236 ILE A CA 1
ATOM 1918 C C . ILE A 1 236 ? -5.099 16.028 -2.998 1.00 85.75 236 ILE A C 1
ATOM 1920 O O . ILE A 1 236 ? -5.052 17.124 -3.553 1.00 85.75 236 ILE A O 1
ATOM 1924 N N . SER A 1 237 ? -4.150 15.101 -3.161 1.00 81.56 237 SER A N 1
ATOM 1925 C CA . SER A 1 237 ? -2.978 15.281 -4.042 1.00 81.56 237 SER A CA 1
ATOM 1926 C C . SER A 1 237 ? -3.405 15.633 -5.473 1.00 81.56 237 SER A C 1
ATOM 1928 O O . SER A 1 237 ? -2.738 16.343 -6.224 1.00 81.56 237 SER A O 1
ATOM 1930 N N . TRP A 1 238 ? -4.593 15.163 -5.837 1.00 82.94 238 TRP A N 1
ATOM 1931 C CA . TRP A 1 238 ? -5.242 15.365 -7.111 1.00 82.94 238 TRP A CA 1
ATOM 1932 C C . TRP A 1 238 ? -6.028 16.671 -7.229 1.00 82.94 238 TRP A C 1
ATOM 1934 O O . TRP A 1 238 ? -6.517 16.986 -8.316 1.00 82.94 238 TRP A O 1
ATOM 1944 N N . GLY A 1 239 ? -6.173 17.429 -6.147 1.00 84.50 239 GLY A N 1
ATOM 1945 C CA . GLY A 1 239 ? -6.947 18.668 -6.116 1.00 84.50 239 GLY A CA 1
ATOM 1946 C C . GLY A 1 239 ? -8.455 18.474 -6.291 1.00 84.50 239 GLY A C 1
ATOM 1947 O O . GLY A 1 239 ? -9.179 19.453 -6.437 1.00 84.50 239 GLY A O 1
ATOM 1948 N N . TYR A 1 240 ? -8.952 17.235 -6.270 1.00 87.44 240 TYR A N 1
ATOM 1949 C CA . TYR A 1 240 ? -10.388 16.944 -6.315 1.00 87.44 240 TYR A CA 1
ATOM 1950 C C . TYR A 1 240 ? -11.066 17.236 -4.979 1.00 87.44 240 TYR A C 1
ATOM 1952 O O . TYR A 1 240 ? -12.242 17.606 -4.918 1.00 87.44 240 TYR A O 1
ATOM 1960 N N . VAL A 1 241 ? -10.300 17.088 -3.904 1.00 89.69 241 VAL A N 1
ATOM 1961 C CA . VAL A 1 241 ? -10.681 17.402 -2.535 1.00 89.69 241 VAL A CA 1
ATOM 1962 C C . VAL A 1 241 ? -9.636 18.358 -1.965 1.00 89.69 241 VAL A C 1
ATOM 1964 O O . VAL A 1 241 ? -8.464 18.281 -2.310 1.00 89.69 241 VAL A O 1
ATOM 1967 N N . ALA A 1 242 ? -10.043 19.265 -1.084 1.00 85.81 242 ALA A N 1
ATOM 1968 C CA . ALA A 1 242 ? -9.121 20.092 -0.313 1.00 85.81 242 ALA A CA 1
ATOM 1969 C C . ALA A 1 242 ? -9.459 20.030 1.177 1.00 85.81 242 ALA A C 1
ATOM 1971 O O . ALA A 1 242 ? -10.595 19.728 1.556 1.00 85.81 242 ALA A O 1
ATOM 1972 N N . ALA A 1 243 ? -8.486 20.362 2.023 1.00 79.69 243 ALA A N 1
ATOM 1973 C CA . ALA A 1 243 ? -8.721 20.546 3.447 1.00 79.69 243 ALA A CA 1
ATOM 1974 C C . ALA A 1 243 ? -9.609 21.782 3.672 1.00 79.69 243 ALA A C 1
ATOM 1976 O O . ALA A 1 243 ? -9.223 22.911 3.370 1.00 79.69 243 ALA A O 1
ATOM 1977 N N . GLY A 1 244 ? -10.820 21.580 4.189 1.00 66.06 244 GLY A N 1
ATOM 1978 C CA . GLY A 1 244 ? -11.696 22.676 4.578 1.00 66.06 244 GLY A CA 1
ATOM 1979 C C . GLY A 1 244 ? -11.292 23.246 5.933 1.00 66.06 244 GLY A C 1
ATOM 1980 O O . GLY A 1 244 ? -11.153 22.505 6.905 1.00 66.06 244 GLY A O 1
ATOM 1981 N N . GLN A 1 245 ? -11.185 24.571 6.036 1.00 49.62 245 GLN A N 1
ATOM 1982 C CA . GLN A 1 245 ? -11.281 25.233 7.336 1.00 49.62 245 GLN A CA 1
ATOM 1983 C C . GLN A 1 245 ? -12.758 25.283 7.755 1.00 49.62 245 GLN A C 1
ATOM 1985 O O . GLN A 1 245 ? -13.658 25.502 6.932 1.00 49.62 245 GLN A O 1
ATOM 1990 N N . LEU A 1 246 ? -13.025 25.051 9.043 1.00 39.75 246 LEU A N 1
ATOM 1991 C CA . LEU A 1 246 ? -14.314 25.368 9.651 1.00 39.75 246 LEU A CA 1
ATOM 1992 C C . LEU A 1 246 ? -14.459 26.896 9.626 1.00 39.75 246 LEU A C 1
ATOM 1994 O O . LEU A 1 246 ? -14.078 27.588 10.568 1.00 39.75 246 LEU A O 1
ATOM 1998 N N . GLU A 1 247 ? -15.031 27.445 8.556 1.00 32.66 247 GLU A N 1
ATOM 1999 C CA . GLU A 1 247 ? -15.789 28.678 8.711 1.00 32.66 247 GLU A CA 1
ATOM 2000 C C . GLU A 1 247 ? -16.949 28.310 9.624 1.00 32.66 247 GLU A C 1
ATOM 2002 O O . GLU A 1 247 ? -17.949 27.732 9.198 1.00 32.66 247 GLU A O 1
ATOM 2007 N N . THR A 1 248 ? -16.777 28.568 10.920 1.00 29.14 248 THR A N 1
ATOM 2008 C CA . THR A 1 248 ? -17.931 28.696 11.797 1.00 29.14 248 THR A CA 1
ATOM 2009 C C . THR A 1 248 ? -18.859 29.678 11.091 1.00 29.14 248 THR A C 1
ATOM 2011 O O . THR A 1 248 ? -18.438 30.812 10.834 1.00 29.14 248 THR A O 1
ATOM 2014 N N . PRO A 1 249 ? -20.086 29.286 10.702 1.00 30.23 249 PRO A N 1
ATOM 2015 C CA . PRO A 1 249 ? -21.041 30.284 10.285 1.00 30.23 249 PRO A CA 1
ATOM 2016 C C . PRO A 1 249 ? -21.172 31.203 11.492 1.00 30.23 249 PRO A C 1
ATOM 2018 O O . PRO A 1 249 ? -21.664 30.794 12.547 1.00 30.23 249 PRO A O 1
ATOM 2021 N N . ARG A 1 250 ? -20.661 32.433 11.372 1.00 26.03 250 ARG A N 1
ATOM 2022 C CA . ARG A 1 250 ? -21.044 33.516 12.264 1.00 26.03 250 ARG A CA 1
ATOM 2023 C C . ARG A 1 250 ? -22.530 33.701 12.013 1.00 26.03 250 ARG A C 1
ATOM 2025 O O . ARG A 1 250 ? -22.941 34.525 11.205 1.00 26.03 250 ARG A O 1
ATOM 2032 N N . TYR A 1 251 ? -23.342 32.905 12.699 1.00 31.81 251 TYR A N 1
ATOM 2033 C CA . TYR A 1 251 ? -24.687 33.303 13.030 1.00 31.81 251 TYR A CA 1
ATOM 2034 C C . TYR A 1 251 ? -24.504 34.528 13.913 1.00 31.81 251 TYR A C 1
ATOM 2036 O O . TYR A 1 251 ? -24.396 34.438 15.135 1.00 31.81 251 TYR A O 1
ATOM 2044 N N . SER A 1 252 ? -24.397 35.690 13.268 1.00 29.98 252 SER A N 1
ATOM 2045 C CA . SER A 1 252 ? -24.774 36.950 13.869 1.00 29.98 252 SER A CA 1
ATOM 2046 C C . SER A 1 252 ? -26.130 36.670 14.491 1.00 29.98 252 SER A C 1
ATOM 2048 O O . SER A 1 252 ? -27.102 36.442 13.768 1.00 29.98 252 SER A O 1
ATOM 2050 N N . ARG A 1 253 ? -26.177 36.575 15.823 1.00 28.73 253 ARG A N 1
ATOM 2051 C CA . ARG A 1 253 ? -27.424 36.636 16.576 1.00 28.73 253 ARG A CA 1
ATOM 2052 C C . ARG A 1 253 ? -28.081 37.934 16.130 1.00 28.73 253 ARG A C 1
ATOM 2054 O O . ARG A 1 253 ? -27.749 39.006 16.627 1.00 28.73 253 ARG A O 1
ATOM 2061 N N . SER A 1 254 ? -28.965 37.846 15.146 1.00 30.09 254 SER A N 1
ATOM 2062 C CA . SER A 1 254 ? -29.968 38.862 14.929 1.00 30.09 254 SER A CA 1
ATOM 2063 C C . SER A 1 254 ? -30.777 38.853 16.215 1.00 30.09 254 SER A C 1
ATOM 2065 O O . SER A 1 254 ? -31.477 37.891 16.532 1.00 30.09 254 SER A O 1
ATOM 2067 N N . GLN A 1 255 ? -30.570 39.888 17.029 1.00 30.58 255 GLN A N 1
ATOM 2068 C CA . GLN A 1 255 ? -31.493 40.216 18.101 1.00 30.58 255 GLN A CA 1
ATOM 2069 C C . GLN A 1 255 ? -32.910 40.205 17.513 1.00 30.58 255 GLN A C 1
ATOM 2071 O O . GLN A 1 255 ? -33.107 40.726 16.410 1.00 30.58 255 GLN A O 1
ATOM 2076 N N . PRO A 1 256 ? -33.895 39.609 18.200 1.00 29.41 256 PRO A N 1
ATOM 2077 C CA . PRO A 1 256 ? -35.270 39.677 17.742 1.00 29.41 256 PRO A CA 1
ATOM 2078 C C . PRO A 1 256 ? -35.689 41.149 17.678 1.00 29.41 256 PRO A C 1
ATOM 2080 O O . PRO A 1 256 ? -35.580 41.892 18.653 1.00 29.41 256 PRO A O 1
ATOM 2083 N N . ALA A 1 257 ? -36.108 41.565 16.486 1.00 30.28 257 ALA A N 1
ATOM 2084 C CA . ALA A 1 257 ? -36.461 42.933 16.160 1.00 30.28 257 ALA A CA 1
ATOM 2085 C C . ALA A 1 257 ? -37.623 43.441 17.027 1.00 30.28 257 ALA A C 1
ATOM 2087 O O . ALA A 1 257 ? -38.714 42.865 17.026 1.00 30.28 257 ALA A O 1
ATOM 2088 N N . ALA A 1 258 ? -37.418 44.579 17.691 1.00 28.45 258 ALA A N 1
ATOM 2089 C CA . ALA A 1 258 ? -38.521 45.444 18.075 1.00 28.45 258 ALA A CA 1
ATOM 2090 C C . ALA A 1 258 ? -39.102 46.050 16.788 1.00 28.45 258 ALA A C 1
ATOM 2092 O O . ALA A 1 258 ? -38.457 46.845 16.106 1.00 28.45 258 ALA A O 1
ATOM 2093 N N . LYS A 1 259 ? -40.309 45.611 16.423 1.00 31.86 259 LYS A N 1
ATOM 2094 C CA . LYS A 1 259 ? -41.087 46.166 15.313 1.00 31.86 259 LYS A CA 1
ATOM 2095 C C . LYS A 1 259 ? -41.342 47.660 15.537 1.00 31.86 259 LYS A C 1
ATOM 2097 O O . LYS A 1 259 ? -41.967 48.027 16.527 1.00 31.86 259 LYS A O 1
ATOM 2102 N N . ALA A 1 260 ? -41.013 48.472 14.540 1.00 26.91 260 ALA A N 1
ATOM 2103 C CA . ALA A 1 260 ? -41.787 49.659 14.201 1.00 26.91 260 ALA A CA 1
ATOM 2104 C C . ALA A 1 260 ? -42.137 49.571 12.712 1.00 26.91 260 ALA A C 1
ATOM 2106 O O . ALA A 1 260 ? -41.272 49.438 11.851 1.00 26.91 260 ALA A O 1
ATOM 2107 N N . VAL A 1 261 ? -43.438 49.539 12.446 1.00 34.34 261 VAL A N 1
ATOM 2108 C CA . VAL A 1 261 ? -44.053 49.487 11.121 1.00 34.34 261 VAL A CA 1
ATOM 2109 C C . VAL A 1 261 ? -43.950 50.865 10.474 1.00 34.34 261 VAL A C 1
ATOM 2111 O O . VAL A 1 261 ? -44.336 51.836 11.117 1.00 34.34 261 VAL A O 1
ATOM 2114 N N . GLN A 1 262 ? -43.535 50.937 9.206 1.00 26.36 262 GLN A N 1
ATOM 2115 C CA . GLN A 1 262 ? -44.093 51.866 8.214 1.00 26.36 262 GLN A CA 1
ATOM 2116 C C . GLN A 1 262 ? -43.758 51.415 6.782 1.00 26.36 262 GLN A C 1
ATOM 2118 O O . GLN A 1 262 ? -42.774 50.721 6.547 1.00 26.36 262 GLN A O 1
ATOM 2123 N N . ALA A 1 263 ? -44.685 51.721 5.877 1.00 29.75 263 ALA A N 1
ATOM 2124 C CA . ALA A 1 263 ? -44.898 51.113 4.567 1.00 29.75 263 ALA A CA 1
ATOM 2125 C C . ALA A 1 263 ? -44.250 51.889 3.399 1.00 29.75 263 ALA A C 1
ATOM 2127 O O . ALA A 1 263 ? -43.849 53.035 3.576 1.00 29.75 263 ALA A O 1
ATOM 2128 N N . ALA A 1 264 ? -44.301 51.258 2.212 1.00 26.72 264 ALA A N 1
ATOM 2129 C CA . ALA A 1 264 ? -43.849 51.690 0.873 1.00 26.72 264 ALA A CA 1
ATOM 2130 C C . ALA A 1 264 ? -42.329 51.523 0.628 1.00 26.72 264 ALA A C 1
ATOM 2132 O O . ALA A 1 264 ? -41.527 51.805 1.503 1.00 26.72 264 ALA A O 1
ATOM 2133 N N . ASP A 1 265 ? -41.824 51.014 -0.499 1.00 25.94 265 ASP A N 1
ATOM 2134 C CA . ASP A 1 265 ? -42.378 50.915 -1.849 1.00 25.94 265 ASP A CA 1
ATOM 2135 C C . ASP A 1 265 ? -41.753 49.724 -2.611 1.00 25.94 265 ASP A C 1
ATOM 2137 O O . ASP A 1 265 ? -40.631 49.295 -2.331 1.00 25.94 265 ASP A O 1
ATOM 2141 N N . VAL A 1 266 ? -42.494 49.175 -3.573 1.00 35.44 266 VAL A N 1
ATOM 2142 C CA . VAL A 1 266 ? -42.100 48.021 -4.395 1.00 35.44 266 VAL A CA 1
ATOM 2143 C C . VAL A 1 266 ? -41.128 48.465 -5.486 1.00 35.44 266 VAL A C 1
ATOM 2145 O O . VAL A 1 266 ? -41.536 49.148 -6.420 1.00 35.44 266 VAL A O 1
ATOM 2148 N N . GLN A 1 267 ? -39.878 47.997 -5.447 1.00 26.73 267 GLN A N 1
ATOM 2149 C CA . GLN A 1 267 ? -39.024 47.920 -6.638 1.00 26.73 267 GLN A CA 1
ATOM 2150 C C . GLN A 1 267 ? -38.200 46.630 -6.637 1.00 26.73 267 GLN A C 1
ATOM 2152 O O . GLN A 1 267 ? -37.340 46.398 -5.791 1.00 26.73 267 GLN A O 1
ATOM 2157 N N . THR A 1 268 ? -38.487 45.777 -7.615 1.00 34.78 268 THR A N 1
ATOM 2158 C CA . THR A 1 268 ? -37.705 44.591 -7.967 1.00 34.78 268 THR A CA 1
ATOM 2159 C C . THR A 1 268 ? -36.503 45.008 -8.823 1.00 34.78 268 THR A C 1
ATOM 2161 O O . THR A 1 268 ? -36.722 45.635 -9.859 1.00 34.78 268 THR A O 1
ATOM 2164 N N . PRO A 1 269 ? -35.258 44.604 -8.503 1.00 30.17 269 PRO A N 1
ATOM 2165 C CA . PRO A 1 269 ? -34.199 44.532 -9.501 1.00 30.17 269 PRO A CA 1
ATOM 2166 C C . PRO A 1 269 ? -33.953 43.084 -9.933 1.00 30.17 269 PRO A C 1
ATOM 2168 O O . PRO A 1 269 ? -33.999 42.135 -9.149 1.00 30.17 269 PRO A O 1
ATOM 2171 N N . ALA A 1 270 ? -33.722 42.951 -11.232 1.00 27.91 270 ALA A N 1
ATOM 2172 C CA . ALA A 1 270 ? -33.666 41.727 -12.003 1.00 27.91 270 ALA A CA 1
ATOM 2173 C C . ALA A 1 270 ? -32.476 40.805 -11.673 1.00 27.91 270 ALA A C 1
ATOM 2175 O O . ALA A 1 270 ? -31.382 41.228 -11.308 1.00 27.91 270 ALA A O 1
ATOM 2176 N N . ARG A 1 271 ? -32.717 39.510 -11.896 1.00 30.72 271 ARG A N 1
ATOM 2177 C CA . ARG A 1 271 ? -31.775 38.386 -11.815 1.00 30.72 271 ARG A CA 1
ATOM 2178 C C . ARG A 1 271 ? -30.693 38.514 -12.910 1.00 30.72 271 ARG A C 1
ATOM 2180 O O . ARG A 1 271 ? -31.062 38.545 -14.085 1.00 30.72 271 ARG A O 1
ATOM 2187 N N . PRO A 1 272 ? -29.383 38.512 -12.605 1.00 34.12 272 PRO A N 1
ATOM 2188 C CA . PRO A 1 272 ? -28.358 38.433 -13.642 1.00 34.12 272 PRO A CA 1
ATOM 2189 C C . PRO A 1 272 ? -28.236 36.985 -14.147 1.00 34.12 272 PRO A C 1
ATOM 2191 O O . PRO A 1 272 ? -27.542 36.155 -13.569 1.00 34.12 272 PRO A O 1
ATOM 2194 N N . GLN A 1 273 ? -28.930 36.676 -15.247 1.00 39.78 273 GLN A N 1
ATOM 2195 C CA . GLN A 1 273 ? -28.914 35.368 -15.927 1.00 39.78 273 GLN A CA 1
ATOM 2196 C C . GLN A 1 273 ? -27.607 35.070 -16.694 1.00 39.78 273 GLN A C 1
ATOM 2198 O O . GLN A 1 273 ? -27.445 33.968 -17.209 1.00 39.78 273 GLN A O 1
ATOM 2203 N N . LYS A 1 274 ? -26.652 36.009 -16.759 1.00 35.19 274 LYS A N 1
ATOM 2204 C CA . LYS A 1 274 ? -25.418 35.836 -17.549 1.00 35.19 274 LYS A CA 1
ATOM 2205 C C . LYS A 1 274 ? -24.342 34.962 -16.891 1.00 35.19 274 LYS A C 1
ATOM 2207 O O . LYS A 1 274 ? -23.642 34.268 -17.613 1.00 35.19 274 LYS A O 1
ATOM 2212 N N . LEU A 1 275 ? -24.252 34.913 -15.557 1.00 37.41 275 LEU A N 1
ATOM 2213 C CA . LEU A 1 275 ? -23.213 34.114 -14.881 1.00 37.41 275 LEU A CA 1
ATOM 2214 C C . LEU A 1 275 ? -23.498 32.601 -14.912 1.00 37.41 275 LEU A C 1
ATOM 2216 O O . LEU A 1 275 ? -22.577 31.792 -14.914 1.00 37.41 275 LEU A O 1
ATOM 2220 N N . VAL A 1 276 ? -24.779 32.222 -14.958 1.00 37.47 276 VAL A N 1
ATOM 2221 C CA . VAL A 1 276 ? -25.205 30.813 -14.951 1.00 37.47 276 VAL A CA 1
ATOM 2222 C C . VAL A 1 276 ? -25.013 30.174 -16.326 1.00 37.47 276 VAL A C 1
ATOM 2224 O O . VAL A 1 276 ? -24.629 29.015 -16.396 1.00 37.47 276 VAL A O 1
ATOM 2227 N N . ALA A 1 277 ? -25.196 30.926 -17.416 1.00 36.28 277 ALA A N 1
ATOM 2228 C CA . ALA A 1 277 ? -25.008 30.409 -18.772 1.00 36.28 277 ALA A CA 1
ATOM 2229 C C . ALA A 1 277 ? -23.524 30.157 -19.108 1.00 36.28 277 ALA A C 1
ATOM 2231 O O . ALA A 1 277 ? -23.205 29.143 -19.720 1.00 36.28 277 ALA A O 1
ATOM 2232 N N . GLU A 1 278 ? -22.607 31.022 -18.658 1.00 37.06 278 GLU A N 1
ATOM 2233 C CA . GLU A 1 278 ? -21.161 30.836 -18.870 1.00 37.06 278 GLU A CA 1
ATOM 2234 C C . GLU A 1 278 ? -20.581 29.712 -17.991 1.00 37.06 278 GLU A C 1
ATOM 2236 O O . GLU A 1 278 ? -19.715 28.959 -18.441 1.00 37.06 278 GLU A O 1
ATOM 2241 N N . GLN A 1 279 ? -21.113 29.518 -16.776 1.00 38.78 279 GLN A N 1
ATOM 2242 C CA . GLN A 1 279 ? -20.784 28.365 -15.927 1.00 38.78 279 GLN A CA 1
ATOM 2243 C C . GLN A 1 279 ? -21.394 27.057 -16.453 1.00 38.78 279 GLN A C 1
ATOM 2245 O O . GLN A 1 279 ? -20.747 26.018 -16.399 1.00 38.78 279 GLN A O 1
ATOM 2250 N N . GLN A 1 280 ? -22.604 27.085 -17.019 1.00 34.91 280 GLN A N 1
ATOM 2251 C CA . GLN A 1 280 ? -23.224 25.900 -17.621 1.00 34.91 280 GLN A CA 1
ATOM 2252 C C . GLN A 1 280 ? -22.567 25.502 -18.945 1.00 34.91 280 GLN A C 1
ATOM 2254 O O . GLN A 1 280 ? -22.416 24.312 -19.183 1.00 34.91 280 GLN A O 1
ATOM 2259 N N . ALA A 1 281 ? -22.111 26.454 -19.765 1.00 34.47 281 ALA A N 1
ATOM 2260 C CA . ALA A 1 281 ? -21.403 26.157 -21.012 1.00 34.47 281 ALA A CA 1
ATOM 2261 C C . ALA A 1 281 ? -20.001 25.569 -20.766 1.00 34.47 281 ALA A C 1
ATOM 2263 O O . ALA A 1 281 ? -19.585 24.662 -21.486 1.00 34.47 281 ALA A O 1
ATOM 2264 N N . SER A 1 282 ? -19.300 26.032 -19.721 1.00 39.59 282 SER A N 1
ATOM 2265 C CA . SER A 1 282 ? -18.002 25.477 -19.295 1.00 39.59 282 SER A CA 1
ATOM 2266 C C . SER A 1 282 ? -18.141 24.120 -18.590 1.00 39.59 282 SER A C 1
ATOM 2268 O O . SER A 1 282 ? -17.309 23.237 -18.785 1.00 39.59 282 SER A O 1
ATOM 2270 N N . LEU A 1 283 ? -19.232 23.903 -17.846 1.00 36.12 283 LEU A N 1
ATOM 2271 C CA . LEU A 1 283 ? -19.588 22.589 -17.300 1.00 36.12 283 LEU A CA 1
ATOM 2272 C C . LEU A 1 283 ? -20.063 21.611 -18.384 1.00 36.12 283 LEU A C 1
ATOM 2274 O O . LEU A 1 283 ? -19.802 20.424 -18.258 1.00 36.12 283 LEU A O 1
ATOM 2278 N N . GLN A 1 284 ? -20.720 22.079 -19.451 1.00 31.92 284 GLN A N 1
ATOM 2279 C CA . GLN A 1 284 ? -21.144 21.241 -20.579 1.00 31.92 284 GLN A CA 1
ATOM 2280 C C . GLN A 1 284 ? -19.961 20.798 -21.444 1.00 31.92 284 GLN A C 1
ATOM 2282 O O . GLN A 1 284 ? -19.904 19.629 -21.794 1.00 31.92 284 GLN A O 1
ATOM 2287 N N . THR A 1 285 ? -18.970 21.661 -21.691 1.00 34.47 285 THR A N 1
ATOM 2288 C CA . THR A 1 285 ? -17.727 21.251 -22.379 1.00 34.47 285 THR A CA 1
ATOM 2289 C C . THR A 1 285 ? -16.873 20.313 -21.519 1.00 34.47 285 THR A C 1
ATOM 2291 O O . THR A 1 285 ? -16.339 19.338 -22.035 1.00 34.47 285 THR A O 1
ATOM 2294 N N . ALA A 1 286 ? -16.808 20.524 -20.198 1.00 34.88 286 ALA A N 1
ATOM 2295 C CA . ALA A 1 286 ? -16.124 19.604 -19.281 1.00 34.88 286 ALA A CA 1
ATOM 2296 C C . ALA A 1 286 ? -16.878 18.271 -19.066 1.00 34.88 286 ALA A C 1
ATOM 2298 O O . ALA A 1 286 ? -16.252 17.243 -18.816 1.00 34.88 286 ALA A O 1
ATOM 2299 N N . ALA A 1 287 ? -18.213 18.272 -19.166 1.00 30.25 287 ALA A N 1
ATOM 2300 C CA . ALA A 1 287 ? -19.046 17.070 -19.086 1.00 30.25 287 ALA A CA 1
ATOM 2301 C C . ALA A 1 287 ? -19.083 16.286 -20.410 1.00 30.25 287 ALA A C 1
ATOM 2303 O O . ALA A 1 287 ? -19.153 15.059 -20.375 1.00 30.25 287 ALA A O 1
ATOM 2304 N N . GLU A 1 288 ? -18.983 16.956 -21.564 1.00 30.66 288 GLU A N 1
ATOM 2305 C CA . GLU A 1 288 ? -18.809 16.309 -22.873 1.00 30.66 288 GLU A CA 1
ATOM 2306 C C . GLU A 1 288 ? -17.428 15.646 -23.001 1.00 30.66 288 GLU A C 1
ATOM 2308 O O . GLU A 1 288 ? -17.325 14.570 -23.580 1.00 30.66 288 GLU A O 1
ATOM 2313 N N . GLU A 1 289 ? -16.382 16.199 -22.376 1.00 39.22 289 GLU A N 1
ATOM 2314 C CA . GLU A 1 289 ? -15.054 15.565 -22.299 1.00 39.22 289 GLU A CA 1
ATOM 2315 C C . GLU A 1 289 ? -14.977 14.382 -21.303 1.00 39.22 289 GLU A C 1
ATOM 2317 O O . GLU A 1 289 ? -13.997 13.634 -21.307 1.00 39.22 289 GLU A O 1
ATOM 2322 N N . ALA A 1 290 ? -15.998 14.176 -20.458 1.00 34.09 290 ALA A N 1
ATOM 2323 C CA . ALA A 1 290 ? -16.036 13.120 -19.436 1.00 34.09 290 ALA A CA 1
ATOM 2324 C C . ALA A 1 290 ? -16.673 11.793 -19.907 1.00 34.09 290 ALA A C 1
ATOM 2326 O O . ALA A 1 290 ? -16.660 10.807 -19.168 1.00 34.09 290 ALA A O 1
ATOM 2327 N N . LEU A 1 291 ? -17.214 11.747 -21.125 1.00 38.34 291 LEU A N 1
ATOM 2328 C CA . LEU A 1 291 ? -17.941 10.607 -21.688 1.00 38.34 291 LEU A CA 1
ATOM 2329 C C . LEU A 1 291 ? -17.115 9.953 -22.802 1.00 38.34 291 LEU A C 1
ATOM 2331 O O . LEU A 1 291 ? -17.271 10.361 -23.940 1.00 38.34 291 LEU A O 1
ATOM 2335 N N . ASP A 1 292 ? -16.262 8.953 -22.511 1.00 40.38 292 ASP A N 1
ATOM 2336 C CA . ASP A 1 292 ? -15.793 8.025 -23.573 1.00 40.38 292 ASP A CA 1
ATOM 2337 C C . ASP A 1 292 ? -15.013 6.757 -23.146 1.00 40.38 292 ASP A C 1
ATOM 2339 O O . ASP A 1 292 ? -14.268 6.187 -23.935 1.00 40.38 292 ASP A O 1
ATOM 2343 N N . ILE A 1 293 ? -15.199 6.201 -21.941 1.00 43.25 293 ILE A N 1
ATOM 2344 C CA . ILE A 1 293 ? -14.669 4.836 -21.680 1.00 43.25 293 ILE A CA 1
ATOM 2345 C C . ILE A 1 293 ? -15.635 3.750 -22.201 1.00 43.25 293 ILE A C 1
ATOM 2347 O O . ILE A 1 293 ? -15.217 2.654 -22.569 1.00 43.25 293 ILE A O 1
ATOM 2351 N N . ALA A 1 294 ? -16.929 4.060 -22.329 1.00 39.50 294 ALA A N 1
ATOM 2352 C CA . ALA A 1 294 ? -17.957 3.085 -22.707 1.00 39.50 294 ALA A CA 1
ATOM 2353 C C . ALA A 1 294 ? -18.148 2.885 -24.229 1.00 39.50 294 ALA A C 1
ATOM 2355 O O . ALA A 1 294 ? -18.961 2.053 -24.630 1.00 39.50 294 ALA A O 1
ATOM 2356 N N . ARG A 1 295 ? -17.434 3.621 -25.096 1.00 45.75 295 ARG A N 1
ATOM 2357 C CA . ARG A 1 295 ? -17.570 3.529 -26.566 1.00 45.75 295 ARG A CA 1
ATOM 2358 C C . ARG A 1 295 ? -16.230 3.369 -27.284 1.00 45.75 295 ARG A C 1
ATOM 2360 O O . ARG A 1 295 ? -15.985 4.003 -28.308 1.00 45.75 295 ARG A O 1
ATOM 2367 N N . ILE A 1 296 ? -15.377 2.457 -26.817 1.00 54.97 296 ILE A N 1
ATOM 2368 C CA . ILE A 1 296 ? -14.291 1.956 -27.669 1.00 54.97 296 ILE A CA 1
ATOM 2369 C C . ILE A 1 296 ? -14.931 1.139 -28.805 1.00 54.97 296 ILE A C 1
ATOM 2371 O O . ILE A 1 296 ? -15.191 -0.053 -28.670 1.00 54.97 296 ILE A O 1
ATOM 2375 N N . GLN A 1 297 ? -15.266 1.804 -29.911 1.00 52.47 297 GLN A N 1
ATOM 2376 C CA . GLN A 1 297 ? -15.772 1.151 -31.118 1.00 52.47 297 GLN A CA 1
ATOM 2377 C C . GLN A 1 297 ? -14.609 0.505 -31.874 1.00 52.47 297 GLN A C 1
ATOM 2379 O O . GLN A 1 297 ? -13.553 1.121 -32.020 1.00 52.47 297 GLN A O 1
ATOM 2384 N N . MET A 1 298 ? -14.813 -0.721 -32.364 1.00 52.19 298 MET A N 1
ATOM 2385 C CA . MET A 1 298 ? -13.873 -1.417 -33.247 1.00 52.19 298 MET A CA 1
ATOM 2386 C C . MET A 1 298 ? -13.659 -0.586 -34.521 1.00 52.19 298 MET A C 1
ATOM 2388 O O . MET A 1 298 ? -14.556 -0.487 -35.358 1.00 52.19 298 MET A O 1
ATOM 2392 N N . GLN A 1 299 ? -12.489 0.039 -34.648 1.00 57.16 299 GLN A N 1
ATOM 2393 C CA . GLN A 1 299 ? -12.081 0.818 -35.821 1.00 57.16 299 GLN A CA 1
ATOM 2394 C C . GLN A 1 299 ? -11.103 0.005 -36.689 1.00 57.16 299 GLN A C 1
ATOM 2396 O O . GLN A 1 299 ? -10.444 -0.906 -36.181 1.00 57.16 299 GLN A O 1
ATOM 2401 N N . PRO A 1 300 ? -10.996 0.294 -38.001 1.00 54.59 300 PRO A N 1
ATOM 2402 C CA . PRO A 1 300 ? -10.043 -0.385 -38.875 1.00 54.59 300 PRO A CA 1
ATOM 2403 C C . PRO A 1 300 ? -8.595 -0.244 -38.372 1.00 54.59 300 PRO A C 1
ATOM 2405 O O . PRO A 1 300 ? -8.192 0.792 -37.838 1.00 54.59 300 PRO A O 1
ATOM 2408 N N . SER A 1 301 ? -7.809 -1.310 -38.550 1.00 58.03 301 SER A N 1
ATOM 2409 C CA . SER A 1 301 ? -6.435 -1.436 -38.047 1.00 58.03 301 SER A CA 1
ATOM 2410 C C . SER A 1 301 ? -5.540 -0.262 -38.460 1.00 58.03 301 SER A C 1
ATOM 2412 O O . SER A 1 301 ? -5.530 0.127 -39.628 1.00 58.03 301 SER A O 1
ATOM 2414 N N . GLY A 1 302 ? -4.737 0.248 -37.524 1.00 61.28 302 GLY A N 1
ATOM 2415 C CA . GLY A 1 302 ? -3.739 1.294 -37.775 1.00 61.28 302 GLY A CA 1
ATOM 2416 C C . GLY A 1 302 ? -4.200 2.735 -37.538 1.00 61.28 302 GLY A C 1
ATOM 2417 O O . GLY A 1 302 ? -3.355 3.631 -37.516 1.00 61.28 302 GLY A O 1
ATOM 2418 N N . GLN A 1 303 ? -5.492 2.989 -37.305 1.00 72.00 303 GLN A N 1
ATOM 2419 C CA . GLN A 1 303 ? -5.963 4.322 -36.920 1.00 72.00 303 GLN A CA 1
ATOM 2420 C C . GLN A 1 303 ? -5.794 4.555 -35.411 1.00 72.00 303 GLN A C 1
ATOM 2422 O O . GLN A 1 303 ? -6.092 3.689 -34.591 1.00 72.00 303 GLN A O 1
ATOM 2427 N N . ARG A 1 304 ? -5.281 5.736 -35.040 1.00 80.06 304 ARG A N 1
ATOM 2428 C CA . ARG A 1 304 ? -5.095 6.130 -33.639 1.00 80.06 304 ARG A CA 1
ATOM 2429 C C . ARG A 1 304 ? -6.429 6.583 -33.053 1.00 80.06 304 ARG A C 1
ATOM 2431 O O . ARG A 1 304 ? -6.892 7.679 -33.356 1.00 80.06 304 ARG A O 1
ATOM 2438 N N . GLN A 1 305 ? -6.999 5.768 -32.179 1.00 85.44 305 GLN A N 1
ATOM 2439 C CA . GLN A 1 305 ? -8.210 6.079 -31.434 1.00 85.44 305 GLN A CA 1
ATOM 2440 C C . GLN A 1 305 ? -7.845 6.859 -30.171 1.00 85.44 305 GLN A C 1
ATOM 2442 O O . GLN A 1 305 ? -7.063 6.382 -29.351 1.00 85.44 305 GLN A O 1
ATOM 2447 N N . PHE A 1 306 ? -8.380 8.067 -30.004 1.00 87.06 306 PHE A N 1
ATOM 2448 C CA . PHE A 1 306 ? -8.317 8.761 -28.718 1.00 87.06 306 PHE A CA 1
ATOM 2449 C C . PHE A 1 306 ? -9.236 8.046 -27.727 1.00 87.06 306 PHE A C 1
ATOM 2451 O O . PHE A 1 306 ? -10.368 7.725 -28.075 1.00 87.06 306 PHE A O 1
ATOM 2458 N N . LEU A 1 307 ? -8.730 7.768 -26.525 1.00 84.12 307 LEU A N 1
ATOM 2459 C CA . LEU A 1 307 ? -9.508 7.115 -25.475 1.00 84.12 307 LEU A CA 1
ATOM 2460 C C . LEU A 1 307 ? -9.973 8.124 -24.431 1.00 84.12 307 LEU A C 1
ATOM 2462 O O . LEU A 1 307 ? -11.160 8.249 -24.164 1.00 84.12 307 LEU A O 1
ATOM 2466 N N . ARG A 1 308 ? -9.023 8.824 -23.803 1.00 83.31 308 ARG A N 1
ATOM 2467 C CA . ARG A 1 308 ? -9.300 9.730 -22.684 1.00 83.31 308 ARG A CA 1
ATOM 2468 C C . ARG A 1 308 ? -8.130 10.675 -22.441 1.00 83.31 308 ARG A C 1
ATOM 2470 O O . ARG A 1 308 ? -6.970 10.313 -22.644 1.00 83.31 308 ARG A O 1
ATOM 2477 N N . ARG A 1 309 ? -8.430 11.869 -21.929 1.00 85.94 309 ARG A N 1
ATOM 2478 C CA . ARG A 1 309 ? -7.469 12.720 -21.219 1.00 85.94 309 ARG A CA 1
ATOM 2479 C C . ARG A 1 309 ? -7.690 12.562 -19.718 1.00 85.94 309 ARG A C 1
ATOM 2481 O O . ARG A 1 309 ? -8.829 12.551 -19.261 1.00 85.94 309 ARG A O 1
ATOM 2488 N N . GLY A 1 310 ? -6.621 12.422 -18.953 1.00 85.56 310 GLY A N 1
ATOM 2489 C CA . GLY A 1 310 ? -6.725 12.176 -17.522 1.00 85.56 310 GLY A CA 1
ATOM 2490 C C . GLY A 1 310 ? -5.365 12.136 -16.857 1.00 85.56 310 GLY A C 1
ATOM 2491 O O . GLY A 1 310 ? -4.423 12.788 -17.309 1.00 85.56 310 GLY A O 1
ATOM 2492 N N . ARG A 1 311 ? -5.263 11.360 -15.781 1.00 88.06 311 ARG A N 1
ATOM 2493 C CA . ARG A 1 311 ? -3.994 11.123 -15.091 1.00 88.06 311 ARG A CA 1
ATOM 2494 C C . ARG A 1 311 ? -3.360 9.819 -15.529 1.00 88.06 311 ARG A C 1
ATOM 2496 O O . ARG A 1 311 ? -4.035 8.909 -15.995 1.00 88.06 311 ARG A O 1
ATOM 2503 N N . GLY A 1 312 ? -2.057 9.714 -15.305 1.00 88.31 312 GLY A N 1
ATOM 2504 C CA . GLY A 1 312 ? -1.311 8.474 -15.451 1.00 88.31 312 GLY A CA 1
ATOM 2505 C C . GLY A 1 312 ? -1.908 7.312 -14.657 1.00 88.31 312 GLY A C 1
ATOM 2506 O O . GLY A 1 312 ? -1.971 6.198 -15.163 1.00 88.31 312 GLY A O 1
ATOM 2507 N N . SER A 1 313 ? -2.438 7.587 -13.462 1.00 85.94 313 SER A N 1
ATOM 2508 C CA . SER A 1 313 ? -3.157 6.622 -12.618 1.00 85.94 313 SER A CA 1
ATOM 2509 C C . SER A 1 313 ? -4.366 5.966 -13.292 1.00 85.94 313 SER A C 1
ATOM 2511 O O . SER A 1 313 ? -4.725 4.847 -12.935 1.00 85.94 313 SER A O 1
ATOM 2513 N N . ASP A 1 314 ? -4.978 6.621 -14.284 1.00 84.12 314 ASP A N 1
ATOM 2514 C CA . ASP A 1 314 ? -6.127 6.077 -15.019 1.00 84.12 314 ASP A CA 1
ATOM 2515 C C . ASP A 1 314 ? -5.707 4.934 -15.966 1.00 84.12 314 ASP A C 1
ATOM 2517 O O . ASP A 1 314 ? -6.561 4.225 -16.499 1.00 84.12 314 ASP A O 1
ATOM 2521 N N . LEU A 1 315 ? -4.397 4.714 -16.158 1.00 88.31 315 LEU A N 1
ATOM 2522 C CA . LEU A 1 315 ? -3.834 3.680 -17.027 1.00 88.31 315 LEU A CA 1
ATOM 2523 C C . LEU A 1 315 ? -4.425 2.293 -16.754 1.00 88.31 315 LEU A C 1
ATOM 2525 O O . LEU A 1 315 ? -4.767 1.586 -17.697 1.00 88.31 315 LEU A O 1
ATOM 2529 N N . LEU A 1 316 ? -4.559 1.904 -15.485 1.00 84.00 316 LEU A N 1
ATOM 2530 C CA . LEU A 1 316 ? -5.072 0.582 -15.117 1.00 84.00 316 LEU A CA 1
ATOM 2531 C C . LEU A 1 316 ? -6.517 0.386 -15.599 1.00 84.00 316 LEU A C 1
ATOM 2533 O O . LEU A 1 316 ? -6.843 -0.639 -16.194 1.00 84.00 316 LEU A O 1
ATOM 2537 N N . GLN A 1 317 ? -7.363 1.406 -15.436 1.00 77.69 317 GLN A N 1
ATOM 2538 C CA . GLN A 1 317 ? -8.748 1.389 -15.917 1.00 77.69 317 GLN A CA 1
ATOM 2539 C C . GLN A 1 317 ? -8.815 1.413 -17.447 1.00 77.69 317 GLN A C 1
ATOM 2541 O O . GLN A 1 317 ? -9.639 0.726 -18.048 1.00 77.69 317 GLN A O 1
ATOM 2546 N N . VAL A 1 318 ? -7.926 2.173 -18.090 1.00 84.25 318 VAL A N 1
ATOM 2547 C CA . VAL A 1 318 ? -7.806 2.213 -19.552 1.00 84.25 318 VAL A CA 1
ATOM 2548 C C . VAL A 1 318 ? -7.418 0.840 -20.104 1.00 84.25 318 VAL A C 1
ATOM 2550 O O . VAL A 1 318 ? -8.013 0.396 -21.085 1.00 84.25 318 VAL A O 1
ATOM 2553 N N . LEU A 1 319 ? -6.482 0.132 -19.464 1.00 83.06 319 LEU A N 1
ATOM 2554 C CA . LEU A 1 319 ? -6.110 -1.234 -19.842 1.00 83.06 319 LEU A CA 1
ATOM 2555 C C . LEU A 1 319 ? -7.302 -2.192 -19.723 1.00 83.06 319 LEU A C 1
ATOM 2557 O O . LEU A 1 319 ? -7.588 -2.914 -20.678 1.00 83.06 319 LEU A O 1
ATOM 2561 N N . VAL A 1 320 ? -8.048 -2.144 -18.611 1.00 78.44 320 VAL A N 1
ATOM 2562 C CA . VAL A 1 320 ? -9.289 -2.924 -18.434 1.00 78.44 320 VAL A CA 1
ATOM 2563 C C . VAL A 1 320 ? -10.277 -2.635 -19.568 1.00 78.44 320 VAL A C 1
ATOM 2565 O O . VAL A 1 320 ? -10.820 -3.560 -20.171 1.00 78.44 320 VAL A O 1
ATOM 2568 N N . ALA A 1 321 ? -10.513 -1.357 -19.879 1.00 79.25 321 ALA A N 1
ATOM 2569 C CA . ALA A 1 321 ? -11.471 -0.942 -20.899 1.00 79.25 321 ALA A CA 1
ATOM 2570 C C . ALA A 1 321 ? -11.081 -1.435 -22.299 1.00 79.25 321 ALA A C 1
ATOM 2572 O O . ALA A 1 321 ? -11.918 -1.982 -23.020 1.00 79.25 321 ALA A O 1
ATOM 2573 N N . VAL A 1 322 ? -9.802 -1.307 -22.666 1.00 82.00 322 VAL A N 1
ATOM 2574 C CA . VAL A 1 322 ? -9.269 -1.822 -23.935 1.00 82.00 322 VAL A CA 1
ATOM 2575 C C . VAL A 1 322 ? -9.461 -3.336 -24.022 1.00 82.00 322 VAL A C 1
ATOM 2577 O O . VAL A 1 322 ? -9.916 -3.837 -25.047 1.00 82.00 322 VAL A O 1
ATOM 2580 N N . ILE A 1 323 ? -9.208 -4.074 -22.944 1.00 78.00 323 ILE A N 1
ATOM 2581 C CA . ILE A 1 323 ? -9.353 -5.536 -22.928 1.00 78.00 323 ILE A CA 1
ATOM 2582 C C . ILE A 1 323 ? -10.825 -5.959 -23.021 1.00 78.00 323 ILE A C 1
ATOM 2584 O O . ILE A 1 323 ? -11.157 -6.876 -23.777 1.00 78.00 323 ILE A O 1
ATOM 2588 N N . LYS A 1 324 ? -11.725 -5.253 -22.325 1.00 76.62 324 LYS A N 1
ATOM 2589 C CA . LYS A 1 324 ? -13.178 -5.490 -22.384 1.00 76.62 324 LYS A CA 1
ATOM 2590 C C . LYS A 1 324 ? -13.795 -5.114 -23.736 1.00 76.62 324 LYS A C 1
ATOM 2592 O O . LYS A 1 324 ? -14.813 -5.690 -24.105 1.00 76.62 324 LYS A O 1
ATOM 2597 N N . SER A 1 325 ? -13.176 -4.208 -24.498 1.00 76.44 325 SER A N 1
ATOM 2598 C CA . SER A 1 325 ? -13.659 -3.808 -25.831 1.00 76.44 325 SER A CA 1
ATOM 2599 C C . SER A 1 325 ? -13.514 -4.891 -26.912 1.00 76.44 325 SER A C 1
ATOM 2601 O O . SER A 1 325 ? -14.099 -4.770 -27.986 1.00 76.44 325 SER A O 1
ATOM 2603 N N . GLY A 1 326 ? -12.777 -5.971 -26.627 1.00 73.75 326 GLY A N 1
ATOM 2604 C CA . GLY A 1 326 ? -12.641 -7.128 -27.514 1.00 73.75 326 GLY A CA 1
ATOM 2605 C C . GLY A 1 326 ? -11.348 -7.169 -28.330 1.00 73.75 326 GLY A C 1
ATOM 2606 O O . GLY A 1 326 ? -11.092 -8.188 -28.970 1.00 73.75 326 GLY A O 1
ATOM 2607 N N . TYR A 1 327 ? -10.501 -6.136 -28.272 1.00 79.88 327 TYR A N 1
ATOM 2608 C CA . TYR A 1 327 ? -9.174 -6.185 -28.887 1.00 79.88 327 TYR A CA 1
ATOM 2609 C C . TYR A 1 327 ? -8.280 -7.230 -28.203 1.00 79.88 327 TYR A C 1
ATOM 2611 O O . TYR A 1 327 ? -8.152 -7.275 -26.978 1.00 79.88 327 TYR A O 1
ATOM 2619 N N . THR A 1 328 ? -7.635 -8.071 -29.007 1.00 73.62 328 THR A N 1
ATOM 2620 C CA . THR A 1 328 ? -6.653 -9.071 -28.564 1.00 73.62 328 THR A CA 1
ATOM 2621 C C . THR A 1 328 ? -5.227 -8.531 -28.642 1.00 73.62 328 THR A C 1
ATOM 2623 O O . THR A 1 328 ? -4.415 -8.849 -27.775 1.00 73.62 328 THR A O 1
ATOM 2626 N N . ALA A 1 329 ? -4.933 -7.673 -29.624 1.00 83.25 329 ALA A N 1
ATOM 2627 C CA . ALA A 1 329 ? -3.629 -7.057 -29.834 1.00 83.25 329 ALA A CA 1
ATOM 2628 C C . ALA A 1 329 ? -3.732 -5.562 -30.180 1.00 83.25 329 ALA A C 1
ATOM 2630 O O . ALA A 1 329 ? -4.705 -5.098 -30.780 1.00 83.25 329 ALA A O 1
ATOM 2631 N N . GLY A 1 330 ? -2.708 -4.796 -29.811 1.00 87.69 330 GLY A N 1
ATOM 2632 C CA . GLY A 1 330 ? -2.616 -3.379 -30.145 1.00 87.69 330 GLY A CA 1
ATOM 2633 C C . GLY A 1 330 ? -1.609 -2.622 -29.295 1.00 87.69 330 GLY A C 1
ATOM 2634 O O . GLY A 1 330 ? -0.951 -3.178 -28.418 1.00 87.69 330 GLY A O 1
ATOM 2635 N N . ARG A 1 331 ? -1.491 -1.321 -29.554 1.00 89.75 331 ARG A N 1
ATOM 2636 C CA . ARG A 1 331 ? -0.567 -0.437 -28.845 1.00 89.75 331 ARG A CA 1
ATOM 2637 C C . ARG A 1 331 ? -1.318 0.672 -28.130 1.00 89.75 331 ARG A C 1
ATOM 2639 O O . ARG A 1 331 ? -2.033 1.447 -28.762 1.00 89.75 331 ARG A O 1
ATOM 2646 N N . LEU A 1 332 ? -1.107 0.779 -26.825 1.00 92.06 332 LEU A N 1
ATOM 2647 C CA . LEU A 1 332 ? -1.534 1.914 -26.025 1.00 92.06 332 LEU A CA 1
ATOM 2648 C C . LEU A 1 332 ? -0.422 2.969 -26.028 1.00 92.06 332 LEU A C 1
ATOM 2650 O O . LEU A 1 332 ? 0.709 2.698 -25.634 1.00 92.06 332 LEU A O 1
ATOM 2654 N N . VAL A 1 333 ? -0.746 4.170 -26.492 1.00 93.06 333 VAL A N 1
ATOM 2655 C CA . VAL A 1 333 ? 0.159 5.319 -26.558 1.00 93.06 333 VAL A CA 1
ATOM 2656 C C . VAL A 1 333 ? -0.303 6.360 -25.551 1.00 93.06 333 VAL A C 1
ATOM 2658 O O . VAL A 1 333 ? -1.441 6.827 -25.614 1.00 93.06 333 VAL A O 1
ATOM 2661 N N . ILE A 1 334 ? 0.594 6.750 -24.653 1.00 95.31 334 ILE A N 1
ATOM 2662 C CA . ILE A 1 334 ? 0.342 7.712 -23.586 1.00 95.31 334 ILE A CA 1
ATOM 2663 C C . ILE A 1 334 ? 1.201 8.950 -23.838 1.00 95.31 334 ILE A C 1
ATOM 2665 O O . ILE A 1 334 ? 2.425 8.890 -23.737 1.00 95.31 334 ILE A O 1
ATOM 2669 N N . ASP A 1 335 ? 0.561 10.072 -24.168 1.00 93.50 335 ASP A N 1
ATOM 2670 C CA . ASP A 1 335 ? 1.232 11.361 -24.370 1.00 93.50 335 ASP A CA 1
ATOM 2671 C C . ASP A 1 335 ? 1.130 12.204 -23.099 1.00 93.50 335 ASP A C 1
ATOM 2673 O O . ASP A 1 335 ? 0.031 12.625 -22.722 1.00 93.50 335 ASP A O 1
ATOM 2677 N N . ASN A 1 336 ? 2.263 12.510 -22.468 1.00 92.50 336 ASN A N 1
ATOM 2678 C CA . ASN A 1 336 ? 2.294 13.471 -21.371 1.00 92.50 336 ASN A CA 1
ATOM 2679 C C . ASN A 1 336 ? 1.969 14.874 -21.912 1.00 92.50 336 ASN A C 1
ATOM 2681 O O . ASN A 1 336 ? 2.463 15.279 -22.962 1.00 92.50 336 ASN A O 1
ATOM 2685 N N . GLN A 1 337 ? 1.083 15.603 -21.233 1.00 92.00 337 GLN A N 1
ATOM 2686 C CA . GLN A 1 337 ? 0.644 16.930 -21.681 1.00 92.00 337 GLN A CA 1
ATOM 2687 C C . GLN A 1 337 ? 1.473 18.072 -21.079 1.00 92.00 337 GLN A C 1
ATOM 2689 O O . GLN A 1 337 ? 1.396 19.200 -21.561 1.00 92.00 337 GLN A O 1
ATOM 2694 N N . ARG A 1 338 ? 2.264 17.802 -20.031 1.00 87.50 338 ARG A N 1
ATOM 2695 C CA . ARG A 1 338 ? 3.134 18.795 -19.376 1.00 87.50 338 ARG A CA 1
ATOM 2696 C C . ARG A 1 338 ? 4.568 18.762 -19.889 1.00 87.50 338 ARG A C 1
ATOM 2698 O O . ARG A 1 338 ? 5.252 19.779 -19.861 1.00 87.50 338 ARG A O 1
ATOM 2705 N N . GLN A 1 339 ? 5.030 17.597 -20.322 1.00 85.88 339 GLN A N 1
ATOM 2706 C CA . GLN A 1 339 ? 6.387 17.354 -20.797 1.00 85.88 339 GLN A CA 1
ATOM 2707 C C . GLN A 1 339 ? 6.335 16.701 -22.179 1.00 85.88 339 GLN A C 1
ATOM 2709 O O . GLN A 1 339 ? 5.399 15.966 -22.480 1.00 85.88 339 GLN A O 1
ATOM 2714 N N . VAL A 1 340 ? 7.351 16.934 -23.016 1.00 88.69 340 VAL A N 1
ATOM 2715 C CA . VAL A 1 340 ? 7.454 16.331 -24.361 1.00 88.69 340 VAL A CA 1
ATOM 2716 C C . VAL A 1 340 ? 7.963 14.891 -24.243 1.00 88.69 340 VAL A C 1
ATOM 2718 O O . VAL A 1 340 ? 9.052 14.549 -24.699 1.00 88.69 340 VAL A O 1
ATOM 2721 N N . ILE A 1 341 ? 7.189 14.060 -23.549 1.00 91.00 341 ILE A N 1
ATOM 2722 C CA . ILE A 1 341 ? 7.504 12.661 -23.273 1.00 91.00 341 ILE A CA 1
ATOM 2723 C C . ILE A 1 341 ? 6.295 11.778 -23.587 1.00 91.00 341 ILE A C 1
ATOM 2725 O O . ILE A 1 341 ? 5.141 12.177 -23.417 1.00 91.00 341 ILE A O 1
ATOM 2729 N N . ARG A 1 342 ? 6.572 10.569 -24.069 1.00 92.56 342 ARG A N 1
ATOM 2730 C CA .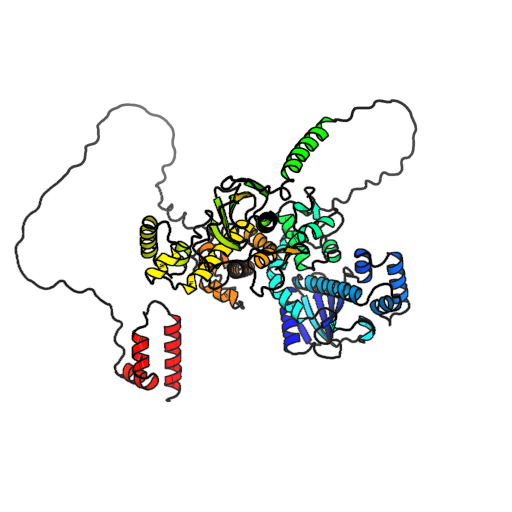 ARG A 1 342 ? 5.579 9.573 -24.472 1.00 92.56 342 ARG A CA 1
ATOM 2731 C C . ARG A 1 342 ? 5.953 8.217 -23.902 1.00 92.56 342 ARG A C 1
ATOM 2733 O O . ARG A 1 342 ? 7.132 7.871 -23.870 1.00 92.56 342 ARG A O 1
ATOM 2740 N N . ALA A 1 343 ? 4.943 7.444 -23.527 1.00 93.50 343 ALA A N 1
ATOM 2741 C CA . ALA A 1 343 ? 5.074 6.019 -23.274 1.00 93.50 343 ALA A CA 1
ATOM 2742 C C . ALA A 1 343 ? 4.252 5.206 -24.277 1.00 93.50 343 ALA A C 1
ATOM 2744 O O . ALA A 1 343 ? 3.208 5.648 -24.760 1.00 93.50 343 ALA A O 1
ATOM 2745 N N . GLU A 1 344 ? 4.739 4.013 -24.590 1.00 91.81 344 GLU A N 1
ATOM 2746 C CA . GLU A 1 344 ? 4.084 3.039 -25.454 1.00 91.81 344 GLU A CA 1
ATOM 2747 C C . GLU A 1 344 ? 4.027 1.697 -24.727 1.00 91.81 344 GLU A C 1
ATOM 2749 O O . GLU A 1 344 ? 5.038 1.223 -24.215 1.00 91.81 344 GLU A O 1
ATOM 2754 N N . MET A 1 345 ? 2.848 1.083 -24.686 1.00 90.38 345 MET A N 1
ATOM 2755 C CA . MET A 1 345 ? 2.606 -0.237 -24.105 1.00 90.38 345 MET A CA 1
ATOM 2756 C C . MET A 1 345 ? 1.973 -1.133 -25.164 1.00 90.38 345 MET A C 1
ATOM 2758 O O . MET A 1 345 ? 0.986 -0.758 -25.793 1.00 90.38 345 MET A O 1
ATOM 2762 N N . THR A 1 346 ? 2.555 -2.306 -25.390 1.00 88.19 346 THR A N 1
ATOM 2763 C CA . THR A 1 346 ? 2.109 -3.246 -26.424 1.00 88.19 346 THR A CA 1
ATOM 2764 C C . THR A 1 346 ? 1.359 -4.401 -25.783 1.00 88.19 346 THR A C 1
ATOM 2766 O O . THR A 1 346 ? 1.883 -5.077 -24.895 1.00 88.19 346 THR A O 1
ATOM 2769 N N . LEU A 1 347 ? 0.136 -4.619 -26.256 1.00 84.94 347 LEU A N 1
ATOM 2770 C CA . LEU A 1 347 ? -0.742 -5.707 -25.861 1.00 84.94 347 LEU A CA 1
ATOM 2771 C C . LEU A 1 347 ? -0.779 -6.764 -26.962 1.00 84.94 347 LEU A C 1
ATOM 2773 O O . LEU A 1 347 ? -0.912 -6.435 -28.142 1.00 84.94 347 LEU A O 1
ATOM 2777 N N . PHE A 1 348 ? -0.708 -8.030 -26.566 1.00 82.19 348 PHE A N 1
ATOM 2778 C CA . PHE A 1 348 ? -0.910 -9.180 -27.440 1.00 82.19 348 PHE A CA 1
ATOM 2779 C C . PHE A 1 348 ? -1.596 -10.308 -26.667 1.00 82.19 348 PHE A C 1
ATOM 2781 O O . PHE A 1 348 ? -1.225 -10.573 -25.527 1.00 82.19 348 PHE A O 1
ATOM 2788 N N . GLU A 1 349 ? -2.614 -10.945 -27.250 1.00 76.69 349 GLU A N 1
ATOM 2789 C CA . GLU A 1 349 ? -3.488 -11.917 -26.567 1.00 76.69 349 GLU A CA 1
ATOM 2790 C C . GLU A 1 349 ? -4.004 -11.418 -25.197 1.00 76.69 349 GLU A C 1
ATOM 2792 O O . GLU A 1 349 ? -4.127 -12.187 -24.243 1.00 76.69 349 GLU A O 1
ATOM 2797 N N . ARG A 1 350 ? -4.300 -10.112 -25.074 1.00 72.06 350 ARG A N 1
ATOM 2798 C CA . ARG A 1 350 ? -4.679 -9.453 -23.801 1.00 72.06 350 ARG A CA 1
ATOM 2799 C C . ARG A 1 350 ? -3.610 -9.554 -22.702 1.00 72.06 350 ARG A C 1
ATOM 2801 O O . ARG A 1 350 ? -3.925 -9.532 -21.514 1.00 72.06 350 ARG A O 1
ATOM 2808 N N . LYS A 1 351 ? -2.342 -9.677 -23.083 1.00 77.88 351 LYS A N 1
ATOM 2809 C CA . LYS A 1 351 ? -1.190 -9.668 -22.178 1.00 77.88 351 LYS A CA 1
ATOM 2810 C C . LYS A 1 351 ? -0.273 -8.506 -22.537 1.00 77.88 351 LYS A C 1
ATOM 2812 O O . LYS A 1 351 ? -0.112 -8.168 -23.710 1.00 77.88 351 LYS A O 1
ATOM 2817 N N . LEU A 1 352 ? 0.300 -7.871 -21.521 1.00 81.12 352 LEU A N 1
ATOM 2818 C CA . LEU A 1 352 ? 1.282 -6.810 -21.682 1.00 81.12 352 LEU A CA 1
ATOM 2819 C C . LEU A 1 352 ? 2.642 -7.455 -21.957 1.00 81.12 352 LEU A C 1
ATOM 2821 O O . LEU A 1 352 ? 3.221 -8.110 -21.091 1.00 81.12 352 LEU A O 1
ATOM 2825 N N . VAL A 1 353 ? 3.113 -7.300 -23.194 1.00 81.44 353 VAL A N 1
ATOM 2826 C CA . VAL A 1 353 ? 4.330 -7.968 -23.693 1.00 81.44 353 VAL A CA 1
ATOM 2827 C C . VAL A 1 353 ? 5.520 -7.021 -23.794 1.00 81.44 353 VAL A C 1
ATOM 2829 O O . VAL A 1 353 ? 6.665 -7.456 -23.756 1.00 81.44 353 VAL A O 1
ATOM 2832 N N . HIS A 1 354 ? 5.273 -5.715 -23.916 1.00 83.81 354 HIS A N 1
ATOM 2833 C CA . HIS A 1 354 ? 6.336 -4.721 -24.019 1.00 83.81 354 HIS A CA 1
ATOM 2834 C C . HIS A 1 354 ? 5.879 -3.348 -23.528 1.00 83.81 354 HIS A C 1
ATOM 2836 O O . HIS A 1 354 ? 4.723 -2.969 -23.723 1.00 83.81 354 HIS A O 1
ATOM 2842 N N . ALA A 1 355 ? 6.807 -2.576 -22.962 1.00 87.56 355 ALA A N 1
ATOM 2843 C CA . ALA A 1 355 ? 6.595 -1.172 -22.648 1.00 87.56 355 ALA A CA 1
ATOM 2844 C C . ALA A 1 355 ? 7.880 -0.359 -22.858 1.00 87.56 355 ALA A C 1
ATOM 2846 O O . ALA A 1 355 ? 8.984 -0.825 -22.575 1.00 87.56 355 ALA A O 1
ATOM 2847 N N . ALA A 1 356 ? 7.726 0.877 -23.324 1.00 88.31 356 ALA A N 1
ATOM 2848 C CA . ALA A 1 356 ? 8.815 1.822 -23.529 1.00 88.31 356 ALA A CA 1
ATOM 2849 C C . ALA A 1 356 ? 8.372 3.246 -23.177 1.00 88.31 356 ALA A C 1
ATOM 2851 O O . ALA A 1 356 ? 7.195 3.585 -23.271 1.00 88.31 356 ALA A O 1
ATOM 2852 N N . THR A 1 357 ? 9.323 4.098 -22.800 1.00 89.25 357 THR A N 1
ATOM 2853 C CA . THR A 1 357 ? 9.086 5.523 -22.530 1.00 89.25 357 THR A CA 1
ATOM 2854 C C . THR A 1 357 ? 10.239 6.374 -23.047 1.00 89.25 357 THR A C 1
ATOM 2856 O O . THR A 1 357 ? 11.376 5.909 -23.131 1.00 89.25 357 THR A O 1
ATOM 2859 N N . THR A 1 358 ? 9.953 7.627 -23.398 1.00 86.88 358 THR A N 1
ATOM 2860 C CA . THR A 1 358 ? 10.968 8.634 -23.739 1.00 86.88 358 THR A CA 1
ATOM 2861 C C . THR A 1 358 ? 11.362 9.512 -22.552 1.00 86.88 358 THR A C 1
ATOM 2863 O O . THR A 1 358 ? 12.265 10.329 -22.699 1.00 86.88 358 THR A O 1
ATOM 2866 N N . ALA A 1 359 ? 10.680 9.388 -21.408 1.00 75.38 359 ALA A N 1
ATOM 2867 C CA . ALA A 1 359 ? 10.900 10.244 -20.240 1.00 75.38 359 ALA A CA 1
ATOM 2868 C C . ALA A 1 359 ? 12.297 10.083 -19.640 1.00 75.38 359 ALA A C 1
ATOM 2870 O O . ALA A 1 359 ? 12.947 11.061 -19.289 1.00 75.38 359 ALA A O 1
ATOM 2871 N N . ASN A 1 360 ? 12.764 8.837 -19.598 1.00 69.50 360 ASN A N 1
ATOM 2872 C CA . ASN A 1 360 ? 14.061 8.438 -19.083 1.00 69.50 360 ASN A CA 1
ATOM 2873 C C . ASN A 1 360 ? 14.684 7.424 -20.050 1.00 69.50 360 ASN A C 1
ATOM 2875 O O . ASN A 1 360 ? 13.979 6.789 -20.838 1.00 69.50 360 ASN A O 1
ATOM 2879 N N . GLN A 1 361 ? 16.002 7.231 -19.980 1.00 67.69 361 GLN A N 1
ATOM 2880 C CA . GLN A 1 361 ? 16.732 6.232 -20.775 1.00 67.69 361 GLN A CA 1
ATOM 2881 C C . GLN A 1 361 ? 16.479 4.792 -20.271 1.00 67.69 361 GLN A C 1
ATOM 2883 O O . GLN A 1 361 ? 17.395 3.994 -20.129 1.00 67.69 361 GLN A O 1
ATOM 2888 N N . ILE A 1 362 ? 15.218 4.434 -20.013 1.00 71.50 362 ILE A N 1
ATOM 2889 C CA . ILE A 1 362 ? 14.778 3.106 -19.558 1.00 71.50 362 ILE A CA 1
ATOM 2890 C C . ILE A 1 362 ? 14.591 2.211 -20.794 1.00 71.50 362 ILE A C 1
ATOM 2892 O O . ILE A 1 362 ? 13.501 1.740 -21.129 1.00 71.50 362 ILE A O 1
ATOM 2896 N N . ARG A 1 363 ? 15.673 2.044 -21.555 1.00 82.06 363 ARG A N 1
ATOM 2897 C CA . ARG A 1 363 ? 15.722 1.144 -22.711 1.00 82.06 363 ARG A CA 1
ATOM 2898 C C . ARG A 1 363 ? 16.382 -0.156 -22.286 1.00 82.06 363 ARG A C 1
ATOM 2900 O O . ARG A 1 363 ? 17.324 -0.131 -21.506 1.00 82.06 363 ARG A O 1
ATOM 2907 N N . PHE A 1 364 ? 15.940 -1.273 -22.856 1.00 83.00 364 PHE A N 1
ATOM 2908 C CA . PHE A 1 364 ? 16.492 -2.602 -22.571 1.00 83.00 364 PHE A CA 1
ATOM 2909 C C . PHE A 1 364 ? 18.032 -2.644 -22.611 1.00 83.00 364 PHE A C 1
ATOM 2911 O O . PHE A 1 364 ? 18.662 -3.128 -21.678 1.00 83.00 364 PHE A O 1
ATOM 2918 N N . GLY A 1 365 ? 18.648 -2.059 -23.646 1.00 84.62 365 GLY A N 1
ATOM 2919 C CA . GLY A 1 365 ? 20.108 -1.975 -23.754 1.00 84.62 365 GLY A CA 1
ATOM 2920 C C . GLY A 1 365 ? 20.771 -1.149 -22.646 1.00 84.62 365 GLY A C 1
ATOM 2921 O O . GL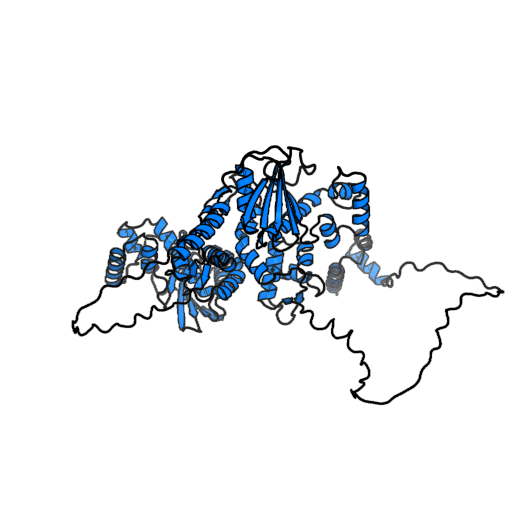Y A 1 365 ? 21.793 -1.555 -22.106 1.00 84.62 365 GLY A O 1
ATOM 2922 N N . GLU A 1 366 ? 20.169 -0.026 -22.258 1.00 84.75 366 GLU A N 1
ATOM 2923 C CA . GLU A 1 366 ? 20.688 0.829 -21.182 1.00 84.75 366 GLU A CA 1
ATOM 2924 C C . GLU A 1 366 ? 20.577 0.139 -19.819 1.00 84.75 366 GLU A C 1
ATOM 2926 O O . GLU A 1 366 ? 21.509 0.208 -19.025 1.00 84.75 366 GLU A O 1
ATOM 2931 N N . ILE A 1 367 ? 19.486 -0.599 -19.571 1.00 85.88 367 ILE A N 1
ATOM 2932 C CA . ILE A 1 367 ? 19.328 -1.431 -18.366 1.00 85.88 367 ILE A CA 1
ATOM 2933 C C . ILE A 1 367 ? 20.489 -2.427 -18.260 1.00 85.88 367 ILE A C 1
ATOM 2935 O O . ILE A 1 367 ? 21.089 -2.559 -17.195 1.00 85.88 367 ILE A O 1
ATOM 2939 N N . LEU A 1 368 ? 20.835 -3.097 -19.364 1.00 87.69 368 LEU A N 1
ATOM 2940 C CA . LEU A 1 368 ? 21.944 -4.053 -19.406 1.00 87.69 368 LEU A CA 1
ATOM 2941 C C . LEU A 1 368 ? 23.301 -3.394 -19.140 1.00 87.69 368 LEU A C 1
ATOM 2943 O O . LEU A 1 368 ? 24.114 -3.959 -18.410 1.00 87.69 368 LEU A O 1
ATOM 2947 N N . VAL A 1 369 ? 23.536 -2.203 -19.701 1.00 88.88 369 VAL A N 1
ATOM 2948 C CA . VAL A 1 369 ? 24.775 -1.443 -19.475 1.00 88.88 369 VAL A CA 1
ATOM 2949 C C . VAL A 1 369 ? 24.878 -0.984 -18.025 1.00 88.88 369 VAL A C 1
ATOM 2951 O O . VAL A 1 369 ? 25.915 -1.172 -17.395 1.00 88.88 369 VAL A O 1
ATOM 2954 N N . LYS A 1 370 ? 23.800 -0.427 -17.466 1.00 86.00 370 LYS A N 1
ATOM 2955 C CA . LYS A 1 370 ? 23.759 0.044 -16.076 1.00 86.00 370 LYS A CA 1
ATOM 2956 C C . LYS A 1 370 ? 23.952 -1.098 -15.081 1.00 86.00 370 LYS A C 1
ATOM 2958 O O . LYS A 1 370 ? 24.669 -0.922 -14.105 1.00 86.00 370 LYS A O 1
ATOM 2963 N N . ARG A 1 371 ? 23.387 -2.277 -15.358 1.00 85.12 371 ARG A N 1
ATOM 2964 C CA . ARG A 1 371 ? 23.594 -3.499 -14.559 1.00 85.12 371 ARG A CA 1
ATOM 2965 C C . ARG A 1 371 ? 24.962 -4.159 -14.767 1.00 85.12 371 ARG A C 1
ATOM 2967 O O . ARG A 1 371 ? 25.245 -5.160 -14.120 1.00 85.12 371 ARG A O 1
ATOM 2974 N N . GLY A 1 372 ? 25.795 -3.647 -15.676 1.00 85.62 372 GLY A N 1
ATOM 2975 C CA . GLY A 1 372 ? 27.115 -4.207 -15.971 1.00 85.62 372 GLY A CA 1
ATOM 2976 C C . GLY A 1 372 ? 27.089 -5.546 -16.715 1.00 85.62 372 GLY A C 1
ATOM 2977 O O . GLY A 1 372 ? 28.116 -6.213 -16.784 1.00 85.62 372 GLY A O 1
ATOM 2978 N N . VAL A 1 373 ? 25.942 -5.941 -17.281 1.00 86.69 373 VAL A N 1
ATOM 2979 C CA . VAL A 1 373 ? 25.801 -7.195 -18.044 1.00 86.69 373 VAL A CA 1
ATOM 2980 C C . VAL A 1 373 ? 26.528 -7.096 -19.384 1.00 86.69 373 VAL A C 1
ATOM 2982 O O . VAL A 1 373 ? 27.160 -8.051 -19.820 1.00 86.69 373 VAL A O 1
ATOM 2985 N N . ILE A 1 374 ? 26.461 -5.924 -20.024 1.00 90.25 374 ILE A N 1
ATOM 2986 C CA . ILE A 1 374 ? 27.188 -5.618 -21.261 1.00 90.25 374 ILE A CA 1
ATOM 2987 C C . ILE A 1 374 ? 27.872 -4.254 -21.147 1.00 90.25 374 ILE A C 1
ATOM 2989 O O . ILE A 1 374 ? 27.399 -3.357 -20.453 1.00 90.25 374 ILE A O 1
ATOM 2993 N N . GLY A 1 375 ? 28.968 -4.060 -21.873 1.00 89.31 375 GLY A N 1
ATOM 2994 C CA . GLY A 1 375 ? 29.597 -2.753 -22.023 1.00 89.31 375 GLY A CA 1
ATOM 2995 C C . GLY A 1 375 ? 28.870 -1.859 -23.042 1.00 89.31 375 GLY A C 1
ATOM 2996 O O . GLY A 1 375 ? 28.231 -2.359 -23.971 1.00 89.31 375 GLY A O 1
ATOM 2997 N N . PRO A 1 376 ? 29.031 -0.524 -22.968 1.00 89.12 376 PRO A N 1
ATOM 2998 C CA . PRO A 1 376 ? 28.431 0.405 -23.934 1.00 89.12 376 PRO A CA 1
ATOM 2999 C C . PRO A 1 376 ? 28.935 0.187 -25.373 1.00 89.12 376 PRO A C 1
ATOM 3001 O O . PRO A 1 376 ? 28.220 0.477 -26.330 1.00 89.12 376 PRO A O 1
ATOM 3004 N N . GLY A 1 377 ? 30.158 -0.333 -25.540 1.00 89.50 377 GLY A N 1
ATOM 3005 C CA . GLY A 1 377 ? 30.697 -0.724 -26.848 1.00 89.50 377 GLY A CA 1
ATOM 3006 C C . GLY A 1 377 ? 29.969 -1.930 -27.447 1.00 89.50 377 GLY A C 1
ATOM 3007 O O . GLY A 1 377 ? 29.565 -1.873 -28.602 1.00 89.50 377 GLY A O 1
ATOM 3008 N N . GLN A 1 378 ? 29.725 -2.961 -26.633 1.00 88.88 378 GLN A N 1
ATOM 3009 C CA . GLN A 1 378 ? 28.987 -4.165 -27.032 1.00 88.88 378 GLN A CA 1
ATOM 3010 C C . GLN A 1 378 ? 27.528 -3.846 -27.364 1.00 88.88 378 GLN A C 1
ATOM 3012 O O . GLN A 1 378 ? 26.988 -4.350 -28.343 1.00 88.88 378 GLN A O 1
ATOM 3017 N N . LEU A 1 379 ? 26.895 -2.952 -26.593 1.00 89.62 379 LEU A N 1
ATOM 3018 C CA . LEU A 1 379 ? 25.560 -2.456 -26.924 1.00 89.62 379 LEU A CA 1
ATOM 3019 C C . LEU A 1 379 ? 25.546 -1.746 -28.285 1.00 89.62 379 LEU A C 1
ATOM 3021 O O . LEU A 1 379 ? 24.624 -1.946 -29.069 1.00 89.62 379 LEU A O 1
ATOM 3025 N N . ARG A 1 380 ? 26.552 -0.911 -28.570 1.00 88.69 380 ARG A N 1
ATOM 3026 C CA . ARG A 1 380 ? 26.641 -0.193 -29.847 1.00 88.69 380 ARG A CA 1
ATOM 3027 C C . ARG A 1 380 ? 26.776 -1.156 -31.023 1.00 88.69 380 ARG A C 1
ATOM 3029 O O . ARG A 1 380 ? 26.060 -0.986 -31.999 1.00 88.69 380 ARG A O 1
ATOM 3036 N N . GLU A 1 381 ? 27.650 -2.150 -30.912 1.00 87.19 381 GLU A N 1
ATOM 3037 C CA . GLU A 1 381 ? 27.830 -3.198 -31.923 1.00 87.19 381 GLU A CA 1
ATOM 3038 C C . GLU A 1 381 ? 26.523 -3.961 -32.168 1.00 87.19 381 GLU A C 1
ATOM 3040 O O . GLU A 1 381 ? 26.028 -3.995 -33.292 1.00 87.19 381 GLU A O 1
ATOM 3045 N N . ALA A 1 382 ? 25.874 -4.421 -31.097 1.00 85.94 382 ALA A N 1
ATOM 3046 C CA . ALA A 1 382 ? 24.594 -5.115 -31.183 1.00 85.94 382 ALA A CA 1
ATOM 3047 C C . ALA A 1 382 ? 23.474 -4.258 -31.814 1.00 85.94 382 ALA A C 1
ATOM 3049 O O . ALA A 1 382 ? 22.600 -4.775 -32.510 1.00 85.94 382 ALA A O 1
ATOM 3050 N N . LEU A 1 383 ? 23.483 -2.939 -31.592 1.00 87.06 383 LEU A N 1
ATOM 3051 C CA . LEU A 1 383 ? 22.543 -2.011 -32.226 1.00 87.06 383 LEU A CA 1
ATOM 3052 C C . LEU A 1 383 ? 22.836 -1.790 -33.717 1.00 87.06 383 LEU A C 1
ATOM 3054 O O . LEU A 1 383 ? 21.891 -1.627 -34.487 1.00 87.06 383 LEU A O 1
ATOM 3058 N N . GLU A 1 384 ? 24.103 -1.766 -34.139 1.00 87.38 384 GLU A N 1
ATOM 3059 C CA . GLU A 1 384 ? 24.450 -1.708 -35.566 1.00 87.38 384 GLU A CA 1
ATOM 3060 C C . GLU A 1 384 ? 24.040 -3.002 -36.282 1.00 87.38 384 GLU A C 1
ATOM 3062 O O . GLU A 1 384 ? 23.411 -2.941 -37.341 1.00 87.38 384 GLU A O 1
ATOM 3067 N N . ASP A 1 385 ? 24.267 -4.160 -35.662 1.00 83.88 385 ASP A N 1
ATOM 3068 C CA . ASP A 1 385 ? 23.816 -5.444 -36.200 1.00 83.88 385 ASP A CA 1
ATOM 3069 C C . ASP A 1 385 ? 22.286 -5.501 -36.293 1.00 83.88 385 ASP A C 1
ATOM 3071 O O . ASP A 1 385 ? 21.729 -5.908 -37.317 1.00 83.88 385 ASP A O 1
ATOM 3075 N N . GLN A 1 386 ? 21.576 -4.983 -35.287 1.00 83.00 386 GLN A N 1
ATOM 3076 C CA . GLN A 1 386 ? 20.120 -4.866 -35.330 1.00 83.00 386 GLN A CA 1
ATOM 3077 C C . GLN A 1 386 ? 19.625 -3.980 -36.487 1.00 83.00 386 GLN A C 1
ATOM 3079 O O . GLN A 1 386 ? 18.583 -4.269 -37.070 1.00 83.00 386 GLN A O 1
ATOM 3084 N N . LYS A 1 387 ? 20.353 -2.924 -36.879 1.00 84.81 387 LYS A N 1
ATOM 3085 C CA . LYS A 1 387 ? 19.972 -2.122 -38.061 1.00 84.81 387 LYS A CA 1
ATOM 3086 C C . LYS A 1 387 ? 20.055 -2.929 -39.354 1.00 84.81 387 LYS A C 1
ATOM 3088 O O . LYS A 1 387 ? 19.278 -2.672 -40.270 1.00 84.81 387 LYS A O 1
ATOM 3093 N N . THR A 1 388 ? 20.981 -3.885 -39.435 1.00 84.69 388 THR A N 1
ATOM 3094 C CA . THR A 1 388 ? 21.082 -4.794 -40.588 1.00 84.69 388 THR A CA 1
ATOM 3095 C C . THR A 1 388 ? 20.027 -5.901 -40.564 1.00 84.69 388 THR A C 1
ATOM 3097 O O . THR A 1 388 ? 19.671 -6.427 -41.616 1.00 84.69 388 THR A O 1
ATOM 3100 N N . GLN A 1 389 ? 19.486 -6.221 -39.384 1.00 76.81 389 GLN A N 1
ATOM 3101 C CA . GLN A 1 389 ? 18.460 -7.243 -39.167 1.00 76.81 389 GLN A CA 1
ATOM 3102 C C . GLN A 1 389 ? 17.298 -6.681 -38.325 1.00 76.81 389 GLN A C 1
ATOM 3104 O O . GLN A 1 389 ? 17.154 -7.046 -37.155 1.00 76.81 389 GLN A O 1
ATOM 3109 N N . PRO A 1 390 ? 16.447 -5.803 -38.894 1.00 70.50 390 PRO A N 1
ATOM 3110 C CA . PRO A 1 390 ? 15.401 -5.106 -38.139 1.00 70.50 390 PRO A CA 1
ATOM 3111 C C . PRO A 1 390 ? 14.353 -6.048 -37.527 1.00 70.50 390 PRO A C 1
ATOM 3113 O O . PRO A 1 390 ? 13.718 -5.694 -36.535 1.00 70.50 390 PRO A O 1
ATOM 3116 N N . ASP A 1 391 ? 14.208 -7.256 -38.078 1.00 69.00 391 ASP A N 1
ATOM 3117 C CA . ASP A 1 391 ? 13.276 -8.280 -37.599 1.00 69.00 391 ASP A CA 1
ATOM 3118 C C . ASP A 1 391 ? 13.791 -9.044 -36.362 1.00 69.00 391 ASP A C 1
ATOM 3120 O O . ASP A 1 391 ? 13.064 -9.851 -35.783 1.00 69.00 391 ASP A O 1
ATOM 3124 N N . VAL A 1 392 ? 15.040 -8.818 -35.934 1.00 72.25 392 VAL A N 1
ATOM 3125 C CA . VAL A 1 392 ? 15.637 -9.476 -34.763 1.00 72.25 392 VAL A CA 1
ATOM 3126 C C . VAL A 1 392 ? 15.705 -8.495 -33.591 1.00 72.25 392 VAL A C 1
ATOM 3128 O O . VAL A 1 392 ? 16.242 -7.390 -33.683 1.00 72.25 392 VAL A O 1
ATOM 3131 N N . HIS A 1 393 ? 15.170 -8.895 -32.436 1.00 76.00 393 HIS A N 1
ATOM 3132 C CA . HIS A 1 393 ? 15.254 -8.079 -31.227 1.00 76.00 393 HIS A CA 1
ATOM 3133 C C . HIS A 1 393 ? 16.652 -8.118 -30.604 1.00 76.00 393 HIS A C 1
ATOM 3135 O O . HIS A 1 393 ? 17.303 -9.163 -30.553 1.00 76.00 393 HIS A O 1
ATOM 3141 N N . LEU A 1 394 ? 17.050 -6.983 -30.023 1.00 81.50 394 LEU A N 1
ATOM 3142 C CA . LEU A 1 394 ? 18.330 -6.794 -29.341 1.00 81.50 394 LEU A CA 1
ATOM 3143 C C . LEU A 1 394 ? 18.642 -7.900 -28.316 1.00 81.50 394 LEU A C 1
ATOM 3145 O O . LEU A 1 394 ? 19.764 -8.382 -28.280 1.00 81.50 394 LEU A O 1
ATOM 3149 N N . GLY A 1 395 ? 17.666 -8.351 -27.519 1.00 80.44 395 GLY A N 1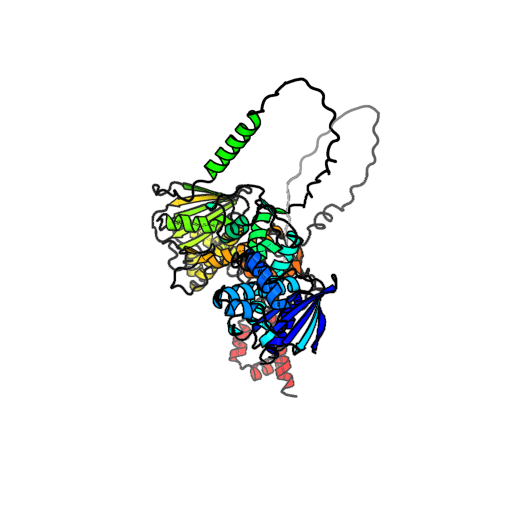
ATOM 3150 C CA . GLY A 1 395 ? 17.882 -9.421 -26.532 1.00 80.44 395 GLY A CA 1
ATOM 3151 C C . GLY A 1 395 ? 18.283 -10.761 -27.158 1.00 80.44 395 GLY A C 1
ATOM 3152 O O . GLY A 1 395 ? 19.232 -11.391 -26.702 1.00 80.44 395 GLY A O 1
ATOM 3153 N N . THR A 1 396 ? 17.616 -11.169 -28.240 1.00 81.62 396 THR A N 1
ATOM 3154 C CA . THR A 1 396 ? 17.946 -12.397 -28.983 1.00 81.62 396 THR A CA 1
ATOM 3155 C C . THR A 1 396 ? 19.304 -12.283 -29.665 1.00 81.62 396 THR A C 1
ATOM 3157 O O . THR A 1 396 ? 20.064 -13.247 -29.702 1.00 81.62 396 THR A O 1
ATOM 3160 N N . LEU A 1 397 ? 19.623 -11.100 -30.190 1.00 83.69 397 LEU A N 1
ATOM 3161 C CA . LEU A 1 397 ? 20.913 -10.820 -30.807 1.00 83.69 397 LEU A CA 1
ATOM 3162 C C . LEU A 1 397 ? 22.044 -10.922 -29.771 1.00 83.69 397 LEU A C 1
ATOM 3164 O O . LEU A 1 397 ? 22.988 -11.681 -29.962 1.00 83.69 397 LEU A O 1
ATOM 3168 N N . LEU A 1 398 ? 21.888 -10.279 -28.612 1.00 85.44 398 LEU A N 1
ATOM 3169 C CA . LEU A 1 398 ? 22.833 -10.377 -27.496 1.00 85.44 398 LEU A CA 1
ATOM 3170 C C . LEU A 1 398 ? 22.993 -11.814 -26.977 1.00 85.44 398 LEU A C 1
ATOM 3172 O O . LEU A 1 398 ? 24.108 -12.217 -26.650 1.00 85.44 398 LEU A O 1
ATOM 3176 N N . ALA A 1 399 ? 21.914 -12.602 -26.949 1.00 86.00 399 ALA A N 1
ATOM 3177 C CA . ALA A 1 399 ? 21.988 -14.012 -26.576 1.00 86.00 399 ALA A CA 1
ATOM 3178 C C . ALA A 1 399 ? 22.775 -14.853 -27.589 1.00 86.00 399 ALA A C 1
ATOM 3180 O O . ALA A 1 399 ? 23.617 -15.659 -27.198 1.00 86.00 399 ALA A O 1
ATOM 3181 N N . ARG A 1 400 ? 22.584 -14.613 -28.893 1.00 84.31 400 ARG A N 1
ATOM 3182 C CA . ARG A 1 400 ? 23.369 -15.268 -29.956 1.00 84.31 400 ARG A CA 1
ATOM 3183 C C . ARG A 1 400 ? 24.856 -14.935 -29.879 1.00 84.31 400 ARG A C 1
ATOM 3185 O O . ARG A 1 400 ? 25.676 -15.810 -30.132 1.00 84.31 400 ARG A O 1
ATOM 3192 N N . HIS A 1 401 ? 25.202 -13.703 -29.506 1.00 85.25 401 HIS A N 1
ATOM 3193 C CA . HIS A 1 401 ? 26.594 -13.297 -29.287 1.00 85.25 401 HIS A CA 1
ATOM 3194 C C . HIS A 1 401 ? 27.176 -13.790 -27.950 1.00 85.25 401 HIS A C 1
ATOM 3196 O O . HIS A 1 401 ? 28.323 -13.480 -27.641 1.00 85.25 401 HIS A O 1
ATOM 3202 N N . GLY A 1 402 ? 26.414 -14.540 -27.142 1.00 84.00 402 GLY A N 1
ATOM 3203 C CA . GLY A 1 402 ? 26.861 -15.039 -25.838 1.00 84.00 402 GLY A CA 1
ATOM 3204 C C . GLY A 1 402 ? 27.012 -13.953 -24.768 1.00 84.00 402 GLY A C 1
ATOM 3205 O O . GLY A 1 402 ? 27.621 -14.199 -23.732 1.00 84.00 402 GLY A O 1
ATOM 3206 N N . LEU A 1 403 ? 26.467 -12.755 -25.006 1.00 86.06 403 LEU A N 1
ATOM 3207 C CA . LEU A 1 403 ? 26.557 -11.601 -24.104 1.00 86.06 403 LEU A CA 1
ATOM 3208 C C . LEU A 1 403 ? 25.444 -11.582 -23.048 1.00 86.06 403 LEU A C 1
ATOM 3210 O O . LEU A 1 403 ? 25.545 -10.871 -22.052 1.00 86.06 403 LEU A O 1
ATOM 3214 N N . LEU A 1 404 ? 24.365 -12.334 -23.271 1.00 87.44 404 LEU A N 1
ATOM 3215 C CA . LEU A 1 404 ? 23.215 -12.410 -22.376 1.00 87.44 404 LEU A CA 1
ATOM 3216 C C . LEU A 1 404 ? 22.656 -13.835 -22.361 1.00 87.44 404 LEU A C 1
ATOM 3218 O O . LEU A 1 404 ? 22.417 -14.418 -23.412 1.00 87.44 404 LEU A O 1
ATOM 3222 N N . ALA A 1 405 ? 22.394 -14.398 -21.183 1.00 85.12 405 ALA A N 1
ATOM 3223 C CA . ALA A 1 405 ? 21.693 -15.676 -21.101 1.00 85.12 405 ALA A CA 1
ATOM 3224 C C . ALA A 1 405 ? 20.240 -15.513 -21.575 1.00 85.12 405 ALA A C 1
ATOM 3226 O O . ALA A 1 405 ? 19.533 -14.619 -21.110 1.00 85.12 405 ALA A O 1
ATOM 3227 N N . GLU A 1 406 ? 19.764 -16.403 -22.448 1.00 81.94 406 GLU A N 1
ATOM 3228 C CA . GLU A 1 406 ? 18.389 -16.353 -22.970 1.00 81.94 406 GLU A CA 1
ATOM 3229 C C . GLU A 1 406 ? 17.344 -16.395 -21.838 1.00 81.94 406 GLU A C 1
ATOM 3231 O O . GLU A 1 406 ? 16.383 -15.627 -21.842 1.00 81.94 406 GLU A O 1
ATOM 3236 N N . ALA A 1 407 ? 17.612 -17.181 -20.789 1.00 82.12 407 ALA A N 1
ATOM 3237 C CA . ALA A 1 407 ? 16.779 -17.275 -19.588 1.00 82.12 407 ALA A CA 1
ATOM 3238 C C . ALA A 1 407 ? 16.692 -15.973 -18.761 1.00 82.12 407 ALA A C 1
ATOM 3240 O O . ALA A 1 407 ? 15.776 -15.827 -17.955 1.00 82.12 407 ALA A O 1
ATOM 3241 N N . ALA A 1 408 ? 17.616 -15.021 -18.939 1.00 81.56 408 ALA A N 1
ATOM 3242 C CA . ALA A 1 408 ? 17.608 -13.743 -18.220 1.00 81.56 408 ALA A CA 1
ATOM 3243 C C . ALA A 1 408 ? 16.738 -12.671 -18.905 1.00 81.56 408 ALA A C 1
ATOM 3245 O O . ALA A 1 408 ? 16.332 -11.700 -18.262 1.00 81.56 408 ALA A O 1
ATOM 3246 N N . ILE A 1 409 ? 16.429 -12.835 -20.199 1.00 81.56 409 ILE A N 1
ATOM 3247 C CA . ILE A 1 409 ? 15.644 -11.869 -20.983 1.00 81.56 409 ILE A CA 1
ATOM 3248 C C . ILE A 1 409 ? 14.256 -11.622 -20.356 1.00 81.56 409 ILE A C 1
ATOM 3250 O O . ILE A 1 409 ? 13.900 -10.449 -20.207 1.00 81.56 409 ILE A O 1
ATOM 3254 N N . PRO A 1 410 ? 13.491 -12.649 -19.922 1.00 80.31 410 PRO A N 1
ATOM 3255 C CA . PRO A 1 410 ? 12.184 -12.452 -19.296 1.00 80.31 410 PRO A CA 1
ATOM 3256 C C . PRO A 1 410 ? 12.179 -11.515 -18.096 1.00 80.31 410 PRO A C 1
ATOM 3258 O O . PRO A 1 410 ? 11.397 -10.564 -18.067 1.00 80.31 410 PRO A O 1
ATOM 3261 N N . ALA A 1 411 ? 13.092 -11.731 -17.150 1.00 80.06 411 ALA A N 1
ATOM 3262 C CA . ALA A 1 411 ? 13.186 -10.911 -15.948 1.00 80.06 411 ALA A CA 1
ATOM 3263 C C . ALA A 1 411 ? 13.511 -9.445 -16.282 1.00 80.06 411 ALA A C 1
ATOM 3265 O O . ALA A 1 411 ? 12.943 -8.528 -15.692 1.00 80.06 411 ALA A O 1
ATOM 3266 N N . LEU A 1 412 ? 14.380 -9.206 -17.268 1.00 82.38 412 LEU A N 1
ATOM 3267 C CA . LEU A 1 412 ? 14.778 -7.858 -17.684 1.00 82.38 412 LEU A CA 1
ATOM 3268 C C . LEU A 1 412 ? 13.676 -7.105 -18.437 1.00 82.38 412 LEU A C 1
ATOM 3270 O O . LEU A 1 412 ? 13.530 -5.894 -18.267 1.00 82.38 412 LEU A O 1
ATOM 3274 N N . VAL A 1 413 ? 12.886 -7.797 -19.258 1.00 82.12 413 VAL A N 1
ATOM 3275 C CA . VAL A 1 413 ? 11.719 -7.188 -19.914 1.00 82.12 413 VAL A CA 1
ATOM 3276 C C . VAL A 1 413 ? 10.620 -6.914 -18.894 1.00 82.12 413 VAL A C 1
ATOM 3278 O O . VAL A 1 413 ? 10.045 -5.829 -18.921 1.00 82.12 413 VAL A O 1
ATOM 3281 N N . GLN A 1 414 ? 10.356 -7.839 -17.964 1.00 82.81 414 GLN A N 1
ATOM 3282 C CA . GLN A 1 414 ? 9.410 -7.601 -16.872 1.00 82.81 414 GLN A CA 1
ATOM 3283 C C . GLN A 1 414 ? 9.825 -6.374 -16.060 1.00 82.81 414 GLN A C 1
ATOM 3285 O O . GLN A 1 414 ? 8.999 -5.501 -15.811 1.00 82.81 414 GLN A O 1
ATOM 3290 N N . LEU A 1 415 ? 11.114 -6.261 -15.734 1.00 83.19 415 LEU A N 1
ATOM 3291 C CA . LEU A 1 415 ? 11.675 -5.089 -15.082 1.00 83.19 415 LEU A CA 1
ATOM 3292 C C . LEU A 1 415 ? 11.397 -3.818 -15.898 1.00 83.19 415 LEU A C 1
ATOM 3294 O O . LEU A 1 415 ? 10.815 -2.878 -15.363 1.00 83.19 415 LEU A O 1
ATOM 3298 N N . GLN A 1 416 ? 11.742 -3.795 -17.193 1.00 87.06 416 GLN A N 1
ATOM 3299 C CA . GLN A 1 416 ? 11.472 -2.653 -18.077 1.00 87.06 416 GLN A CA 1
ATOM 3300 C C . GLN A 1 416 ? 9.988 -2.257 -18.061 1.00 87.06 416 GLN A C 1
ATOM 3302 O O . GLN A 1 416 ? 9.670 -1.070 -17.966 1.00 87.06 416 GLN A O 1
ATOM 3307 N N . ILE A 1 417 ? 9.083 -3.238 -18.126 1.00 86.69 417 ILE A N 1
ATOM 3308 C CA . ILE A 1 417 ? 7.644 -2.990 -18.072 1.00 86.69 417 ILE A CA 1
ATOM 3309 C C . ILE A 1 417 ? 7.250 -2.365 -16.734 1.00 86.69 417 ILE A C 1
ATOM 3311 O O . ILE A 1 417 ? 6.557 -1.350 -16.745 1.00 86.69 417 ILE A O 1
ATOM 3315 N N . SER A 1 418 ? 7.734 -2.897 -15.608 1.00 87.88 418 SER A N 1
ATOM 3316 C CA . SER A 1 418 ? 7.505 -2.322 -14.277 1.00 87.88 418 SER A CA 1
ATOM 3317 C C . SER A 1 418 ? 7.950 -0.864 -14.205 1.00 87.88 418 SER A C 1
ATOM 3319 O O . SER A 1 418 ? 7.180 -0.014 -13.766 1.00 87.88 418 SER A O 1
ATOM 3321 N N . TYR A 1 419 ? 9.148 -0.543 -14.702 1.00 88.38 419 TYR A N 1
ATOM 3322 C CA . TYR A 1 419 ? 9.647 0.834 -14.737 1.00 88.38 419 TYR A CA 1
ATOM 3323 C C . TYR A 1 419 ? 8.716 1.774 -15.497 1.00 88.38 419 TYR A C 1
ATOM 3325 O O . TYR A 1 419 ? 8.354 2.835 -14.994 1.00 88.38 419 TYR A O 1
ATOM 3333 N N . VAL A 1 420 ? 8.344 1.397 -16.722 1.00 90.38 420 VAL A N 1
ATOM 3334 C CA . VAL A 1 420 ? 7.486 2.233 -17.569 1.00 90.38 420 VAL A CA 1
ATOM 3335 C C . VAL A 1 420 ? 6.094 2.362 -16.955 1.00 90.38 420 VAL A C 1
ATOM 3337 O O . VAL A 1 420 ? 5.523 3.448 -16.981 1.00 90.38 420 VAL A O 1
ATOM 3340 N N . LEU A 1 421 ? 5.565 1.285 -16.373 1.00 91.44 421 LEU A N 1
ATOM 3341 C CA . LEU A 1 421 ? 4.281 1.272 -15.682 1.00 91.44 421 LEU A CA 1
ATOM 3342 C C . LEU A 1 421 ? 4.262 2.269 -14.520 1.00 91.44 421 LEU A C 1
ATOM 3344 O O . LEU A 1 421 ? 3.436 3.179 -14.522 1.00 91.44 421 LEU A O 1
ATOM 3348 N N . TYR A 1 422 ? 5.179 2.135 -13.560 1.00 90.75 422 TYR A N 1
ATOM 3349 C CA . TYR A 1 422 ? 5.226 3.015 -12.392 1.00 90.75 422 TYR A CA 1
ATOM 3350 C C . TYR A 1 422 ? 5.555 4.470 -12.760 1.00 90.75 422 TYR A C 1
ATOM 3352 O O . TYR A 1 422 ? 4.995 5.392 -12.169 1.00 90.75 422 TYR A O 1
ATOM 3360 N N . GLU A 1 423 ? 6.393 4.695 -13.775 1.00 90.44 423 GLU A N 1
ATOM 3361 C CA . GLU A 1 423 ? 6.662 6.040 -14.292 1.00 90.44 423 GLU A CA 1
ATOM 3362 C C . GLU A 1 423 ? 5.388 6.684 -14.857 1.00 90.44 423 GLU A C 1
ATOM 3364 O O . GLU A 1 423 ? 5.048 7.807 -14.485 1.00 90.44 423 GLU A O 1
ATOM 3369 N N . VAL A 1 424 ? 4.642 5.964 -15.705 1.00 92.25 424 VAL A N 1
ATOM 3370 C CA . VAL A 1 424 ? 3.394 6.474 -16.291 1.00 92.25 424 VAL A CA 1
ATOM 3371 C C . VAL A 1 424 ? 2.337 6.710 -15.221 1.00 92.25 424 VAL A C 1
ATOM 3373 O O . VAL A 1 424 ? 1.685 7.747 -15.273 1.00 92.25 424 VAL A O 1
ATOM 3376 N N . LEU A 1 425 ? 2.178 5.816 -14.237 1.00 91.62 425 LEU A N 1
ATOM 3377 C CA . LEU A 1 425 ? 1.192 5.966 -13.155 1.00 91.62 425 LEU A CA 1
ATOM 3378 C C . LEU A 1 425 ? 1.364 7.271 -12.362 1.00 91.62 425 LEU A C 1
ATOM 3380 O O . LEU A 1 425 ? 0.380 7.834 -11.882 1.00 91.62 425 LEU A O 1
ATOM 3384 N N . ALA A 1 426 ? 2.594 7.777 -12.270 1.00 90.06 426 ALA A N 1
ATOM 3385 C CA . ALA A 1 426 ? 2.916 9.025 -11.590 1.00 90.06 426 ALA A CA 1
ATOM 3386 C C . ALA A 1 426 ? 2.682 10.290 -12.440 1.00 90.06 426 ALA A C 1
ATOM 3388 O O . ALA A 1 426 ? 2.821 11.406 -11.932 1.00 90.06 426 ALA A O 1
ATOM 3389 N N . TRP A 1 427 ? 2.347 10.171 -13.731 1.00 91.19 427 TRP A N 1
ATOM 3390 C CA . TRP A 1 427 ? 2.178 11.340 -14.596 1.00 91.19 427 TRP A CA 1
ATOM 3391 C C . TRP A 1 427 ? 0.893 12.125 -14.271 1.00 91.19 427 TRP A C 1
ATOM 3393 O O . TRP A 1 427 ? -0.201 11.556 -14.237 1.00 91.19 427 TRP A O 1
ATOM 3403 N N . PRO A 1 428 ? 0.975 13.457 -14.086 1.00 86.00 428 PRO A N 1
ATOM 3404 C CA . PRO A 1 428 ? -0.151 14.249 -13.586 1.00 86.00 428 PRO A CA 1
ATOM 3405 C C . PRO A 1 428 ? -1.191 14.652 -14.646 1.00 86.00 428 PRO A C 1
ATOM 3407 O O . PRO A 1 428 ? -2.303 15.006 -14.263 1.00 86.00 428 PRO A O 1
ATOM 3410 N N . ASP A 1 429 ? -0.845 14.671 -15.939 1.00 89.12 429 ASP A N 1
ATOM 3411 C CA . ASP A 1 429 ? -1.760 14.996 -17.052 1.00 89.12 429 ASP A CA 1
ATOM 3412 C C . ASP A 1 429 ? -1.290 14.294 -18.333 1.00 89.12 429 ASP A C 1
ATOM 3414 O O . ASP A 1 429 ? -0.172 14.524 -18.812 1.00 89.12 429 ASP A O 1
ATOM 3418 N N . VAL A 1 430 ? -2.136 13.416 -18.866 1.00 93.62 430 VAL A N 1
ATOM 3419 C CA . VAL A 1 430 ? -1.828 12.541 -19.997 1.00 93.62 430 VAL A CA 1
ATOM 3420 C C . VAL A 1 430 ? -3.019 12.409 -20.943 1.00 93.62 430 VAL A C 1
ATOM 3422 O O . VAL A 1 430 ? -4.179 12.553 -20.553 1.00 93.62 430 VAL A O 1
ATOM 3425 N N . LYS A 1 431 ? -2.733 12.078 -22.202 1.00 92.06 431 LYS A N 1
ATOM 3426 C CA . LYS A 1 431 ? -3.730 11.624 -23.177 1.00 92.06 431 LYS A CA 1
ATOM 3427 C C . LYS A 1 431 ? -3.445 10.184 -23.572 1.00 92.06 431 LYS A C 1
ATOM 3429 O O . LYS A 1 431 ? -2.344 9.875 -24.028 1.00 92.06 431 LYS A O 1
ATOM 3434 N N . PHE A 1 432 ? -4.454 9.337 -23.430 1.00 92.19 432 PHE A N 1
ATOM 3435 C CA . PHE A 1 432 ? -4.427 7.940 -23.825 1.00 92.19 432 PHE A CA 1
ATOM 3436 C C . PHE A 1 432 ? -4.976 7.778 -25.234 1.00 92.19 432 PHE A C 1
ATOM 3438 O O . PHE A 1 432 ? -6.034 8.310 -25.578 1.00 92.19 432 PHE A O 1
ATOM 3445 N N . TYR A 1 433 ? -4.267 6.990 -26.029 1.00 91.38 433 TYR A N 1
ATOM 3446 C CA . TYR A 1 433 ? -4.685 6.605 -27.361 1.00 91.38 433 TYR A CA 1
ATOM 3447 C C . TYR A 1 433 ? -4.437 5.123 -27.567 1.00 91.38 433 TYR A C 1
ATOM 3449 O O . TYR A 1 433 ? -3.411 4.609 -27.133 1.00 91.38 433 TYR A O 1
ATOM 3457 N N . PHE A 1 434 ? -5.319 4.456 -28.292 1.00 91.00 434 PHE A N 1
ATOM 3458 C CA . PHE A 1 434 ? -5.143 3.068 -28.679 1.00 91.00 434 PHE A CA 1
ATOM 3459 C C . PHE A 1 434 ? -4.988 2.950 -30.189 1.00 91.00 434 PHE A C 1
ATOM 3461 O O . PHE A 1 434 ? -5.673 3.623 -30.955 1.00 91.00 434 PHE A O 1
ATOM 3468 N N . VAL A 1 435 ? -4.057 2.109 -30.616 1.00 89.88 435 VAL A N 1
ATOM 3469 C CA . VAL A 1 435 ? -3.830 1.781 -32.019 1.00 89.88 435 VAL A CA 1
ATOM 3470 C C . VAL A 1 435 ? -4.018 0.272 -32.158 1.00 89.88 435 VAL A C 1
ATOM 3472 O O . VAL A 1 435 ? -3.126 -0.478 -31.748 1.00 89.88 435 VAL A O 1
ATOM 3475 N N . PRO A 1 436 ? -5.147 -0.198 -32.716 1.00 85.06 436 PRO A N 1
ATOM 3476 C CA . PRO A 1 436 ? -5.329 -1.609 -33.024 1.00 85.06 436 PRO A CA 1
ATOM 3477 C C . PRO A 1 436 ? -4.265 -2.053 -34.028 1.00 85.06 436 PRO A C 1
ATOM 3479 O O . PRO A 1 436 ? -4.061 -1.397 -35.057 1.00 85.06 436 PRO A O 1
ATOM 3482 N N . GLN A 1 437 ? -3.583 -3.156 -33.735 1.00 77.94 437 GLN A N 1
ATOM 3483 C CA . GLN A 1 437 ? -2.582 -3.744 -34.624 1.00 77.94 437 GLN A CA 1
ATOM 3484 C C . GLN A 1 437 ? -3.043 -5.143 -35.044 1.00 77.94 437 GLN A C 1
ATOM 3486 O O . GLN A 1 437 ? -3.722 -5.805 -34.258 1.00 77.94 437 GLN A O 1
ATOM 3491 N N . PRO A 1 438 ? -2.725 -5.591 -36.274 1.00 63.69 438 PRO A N 1
ATOM 3492 C CA . PRO A 1 438 ? -3.001 -6.967 -36.672 1.00 63.69 438 PRO A CA 1
ATOM 3493 C C . PRO A 1 438 ? -2.339 -7.937 -35.684 1.00 63.69 438 PRO A C 1
ATOM 3495 O O . PRO A 1 438 ? -1.286 -7.615 -35.133 1.00 63.69 438 PRO A O 1
ATOM 3498 N N . GLU A 1 439 ? -2.949 -9.109 -35.478 1.00 62.41 439 GLU A N 1
ATOM 3499 C CA . GLU A 1 439 ? -2.446 -10.206 -34.633 1.00 62.41 439 GLU A CA 1
ATOM 3500 C C . GLU A 1 439 ? -1.163 -10.827 -35.216 1.00 62.41 439 GLU A C 1
ATOM 3502 O O . GLU A 1 439 ? -1.092 -12.007 -35.547 1.00 62.41 439 GLU A O 1
ATOM 3507 N N . GLN A 1 440 ? -0.122 -10.022 -35.389 1.00 55.88 440 GLN A N 1
ATOM 3508 C CA . GLN A 1 440 ? 1.214 -10.533 -35.598 1.00 55.88 440 GLN A CA 1
ATOM 3509 C C . GLN A 1 440 ? 1.738 -10.956 -34.227 1.00 55.88 440 GLN A C 1
ATOM 3511 O O . GLN A 1 440 ? 1.796 -10.116 -33.323 1.00 55.88 440 GLN A O 1
ATOM 3516 N N . PRO A 1 441 ? 2.080 -12.241 -34.038 1.00 54.94 441 PRO A N 1
ATOM 3517 C CA . PRO A 1 441 ? 2.637 -12.687 -32.778 1.00 54.94 441 PRO A CA 1
ATOM 3518 C C . PRO A 1 441 ? 3.910 -11.891 -32.487 1.00 54.94 441 PRO A C 1
ATOM 3520 O O . PRO A 1 441 ? 4.768 -11.790 -33.371 1.00 54.94 441 PRO A O 1
ATOM 3523 N N . PRO A 1 442 ? 4.065 -11.321 -31.278 1.00 58.03 442 PRO A N 1
ATOM 3524 C CA . PRO A 1 442 ? 5.335 -10.762 -30.878 1.00 58.03 442 PRO A CA 1
ATOM 3525 C C . PRO A 1 442 ? 6.363 -11.886 -30.982 1.00 58.03 442 PRO A C 1
ATOM 3527 O O . PRO A 1 442 ? 6.122 -13.023 -30.569 1.00 58.03 442 PRO A O 1
ATOM 3530 N N . LEU A 1 443 ? 7.525 -11.574 -31.547 1.00 53.34 443 LEU A N 1
ATOM 3531 C CA . LEU A 1 443 ? 8.632 -12.526 -31.651 1.00 53.34 443 LEU A CA 1
ATOM 3532 C C . LEU A 1 443 ? 9.081 -13.028 -30.259 1.00 53.34 443 LEU A C 1
ATOM 3534 O O . LEU A 1 443 ? 9.651 -14.110 -30.155 1.00 53.34 443 LEU A O 1
ATOM 3538 N N . GLN A 1 444 ? 8.764 -12.285 -29.188 1.00 54.41 444 GLN A N 1
ATOM 3539 C CA . GLN A 1 444 ? 8.897 -12.700 -27.788 1.00 54.41 444 GLN A CA 1
ATOM 3540 C C . GLN A 1 444 ? 7.681 -13.532 -27.352 1.00 54.41 444 GLN A C 1
ATOM 3542 O O . GLN A 1 444 ? 6.648 -12.992 -26.961 1.00 54.41 444 GLN A O 1
ATOM 3547 N N . LYS A 1 445 ? 7.801 -14.861 -27.418 1.00 51.03 445 LYS A N 1
ATOM 3548 C CA . LYS A 1 445 ? 6.714 -15.789 -27.061 1.00 51.03 445 LYS A CA 1
ATOM 3549 C C . LYS A 1 445 ? 6.552 -16.009 -25.552 1.00 51.03 445 LYS A C 1
ATOM 3551 O O . LYS A 1 445 ? 5.461 -16.406 -25.137 1.00 51.03 445 LYS A O 1
ATOM 3556 N N . ASP A 1 446 ? 7.578 -15.691 -24.759 1.00 52.84 446 ASP A N 1
ATOM 3557 C CA . ASP A 1 446 ? 7.729 -16.216 -23.392 1.00 52.84 446 ASP A CA 1
ATOM 3558 C C . ASP A 1 446 ? 7.464 -15.195 -22.273 1.00 52.84 446 ASP A C 1
ATOM 3560 O O . ASP A 1 446 ? 7.380 -15.568 -21.107 1.00 52.84 446 ASP A O 1
ATOM 3564 N N . ILE A 1 447 ? 7.290 -13.909 -22.600 1.00 55.84 447 ILE A N 1
ATOM 3565 C CA . ILE A 1 447 ? 7.171 -12.832 -21.604 1.00 55.84 447 ILE A CA 1
ATOM 3566 C C . ILE A 1 447 ? 5.788 -12.226 -21.718 1.00 55.84 447 ILE A C 1
ATOM 3568 O O . ILE A 1 447 ? 5.482 -11.487 -22.652 1.00 55.84 447 ILE A O 1
ATOM 3572 N N . ARG A 1 448 ? 4.922 -12.602 -20.785 1.00 61.59 448 ARG A N 1
ATOM 3573 C CA . ARG A 1 448 ? 3.505 -12.286 -20.866 1.00 61.59 448 ARG A CA 1
ATOM 3574 C C . ARG A 1 448 ? 3.008 -11.846 -19.499 1.00 61.59 448 ARG A C 1
ATOM 3576 O O . ARG A 1 448 ? 2.564 -12.677 -18.714 1.00 61.59 448 ARG A O 1
ATOM 3583 N N . ILE A 1 449 ? 3.077 -10.547 -19.211 1.00 62.81 449 ILE A N 1
ATOM 3584 C CA . ILE A 1 449 ? 2.420 -10.019 -18.013 1.00 62.81 449 ILE A CA 1
ATOM 3585 C C . ILE A 1 449 ? 0.923 -10.087 -18.279 1.00 62.81 449 ILE A C 1
ATOM 3587 O O . ILE A 1 449 ? 0.420 -9.448 -19.206 1.00 62.81 449 ILE A O 1
ATOM 3591 N N . GLU A 1 450 ? 0.215 -10.917 -17.520 1.00 64.44 450 GLU A N 1
ATOM 3592 C CA . GLU A 1 450 ? -1.221 -11.075 -17.709 1.00 64.44 450 GLU A CA 1
ATOM 3593 C C . GLU A 1 450 ? -1.911 -9.740 -17.446 1.00 64.44 450 GLU A C 1
ATOM 3595 O O . GLU A 1 450 ? -1.801 -9.169 -16.361 1.00 64.44 450 GLU A O 1
ATOM 3600 N N . ALA A 1 451 ? -2.600 -9.233 -18.471 1.00 55.97 451 ALA A N 1
ATOM 3601 C CA . ALA A 1 451 ? -3.432 -8.048 -18.340 1.00 55.97 451 ALA A CA 1
ATOM 3602 C C . ALA A 1 451 ? -4.917 -8.416 -18.133 1.00 55.97 451 ALA A C 1
ATOM 3604 O O . ALA A 1 451 ? -5.793 -7.561 -18.177 1.00 55.97 451 ALA A O 1
ATOM 3605 N N . GLN A 1 452 ? -5.214 -9.703 -17.915 1.00 59.78 452 GLN A N 1
ATOM 3606 C CA . GLN A 1 452 ? -6.562 -10.188 -17.642 1.00 59.78 452 GLN A CA 1
ATOM 3607 C C . GLN A 1 452 ? -6.879 -9.988 -16.164 1.00 59.78 452 GLN A C 1
ATOM 3609 O O . GLN A 1 452 ? -6.463 -10.752 -15.297 1.00 59.78 452 GLN A O 1
ATOM 3614 N N . PHE A 1 453 ? -7.601 -8.916 -15.889 1.00 64.19 453 PHE A N 1
ATOM 3615 C CA . PHE A 1 453 ? -8.088 -8.582 -14.563 1.00 64.19 453 PHE A CA 1
ATOM 3616 C C . PHE A 1 453 ? -9.496 -8.034 -14.673 1.00 64.19 453 PHE A C 1
ATOM 3618 O O . PHE A 1 453 ? -9.853 -7.352 -15.640 1.00 64.19 453 PHE A O 1
ATOM 3625 N N . ASP A 1 454 ? -10.277 -8.312 -13.642 1.00 58.34 454 ASP A N 1
ATOM 3626 C CA . ASP A 1 454 ? -11.554 -7.660 -13.442 1.00 58.34 454 ASP A CA 1
ATOM 3627 C C . ASP A 1 454 ? -11.418 -6.604 -12.350 1.00 58.34 454 ASP A C 1
ATOM 3629 O O . ASP A 1 454 ? -10.573 -6.705 -11.461 1.00 58.34 454 ASP A O 1
ATOM 3633 N N . VAL A 1 455 ? -12.256 -5.577 -12.421 1.00 56.44 455 VAL A N 1
ATOM 3634 C CA . VAL A 1 455 ? -12.367 -4.603 -11.336 1.00 56.44 455 VAL A CA 1
ATOM 3635 C C . VAL A 1 455 ? -13.479 -5.107 -10.432 1.00 56.44 455 VAL A C 1
ATOM 3637 O O . VAL A 1 455 ? -14.644 -5.091 -10.829 1.00 56.44 455 VAL A O 1
ATOM 3640 N N . ARG A 1 456 ? -13.126 -5.586 -9.238 1.00 54.22 456 ARG A N 1
ATOM 3641 C CA . ARG A 1 456 ? -14.099 -5.930 -8.192 1.00 54.22 456 ARG A CA 1
ATOM 3642 C C . ARG A 1 456 ? -13.810 -5.078 -6.975 1.00 54.22 456 ARG A C 1
ATOM 3644 O O . ARG A 1 456 ? -12.661 -4.995 -6.549 1.00 54.22 456 ARG A O 1
ATOM 3651 N N . ASP A 1 457 ? -14.843 -4.409 -6.475 1.00 49.12 457 ASP A N 1
ATOM 3652 C CA . ASP A 1 457 ? -14.746 -3.468 -5.355 1.00 49.12 457 ASP A CA 1
ATOM 3653 C C . ASP A 1 457 ? -13.619 -2.425 -5.531 1.00 49.12 457 ASP A C 1
ATOM 3655 O O . ASP A 1 457 ? -13.068 -1.911 -4.564 1.00 49.12 457 ASP A O 1
ATOM 3659 N N . GLY A 1 458 ? -13.277 -2.090 -6.781 1.00 48.22 458 GLY A N 1
ATOM 3660 C CA . GLY A 1 458 ? -12.321 -1.042 -7.152 1.00 48.22 458 GLY A CA 1
ATOM 3661 C C . GLY A 1 458 ? -10.882 -1.462 -7.262 1.00 48.22 458 GLY A C 1
ATOM 3662 O O . GLY A 1 458 ? -10.058 -0.591 -7.528 1.00 48.22 458 GLY A O 1
ATOM 3663 N N . ARG A 1 459 ? -10.586 -2.742 -7.040 1.00 51.94 459 ARG A N 1
ATOM 3664 C CA . ARG A 1 459 ? -9.242 -3.300 -7.132 1.00 51.94 459 ARG A CA 1
ATOM 3665 C C . ARG A 1 459 ? -9.165 -4.176 -8.355 1.00 51.94 459 ARG A C 1
ATOM 3667 O O . ARG A 1 459 ? -10.136 -4.845 -8.721 1.00 51.94 459 ARG A O 1
ATOM 3674 N N . LEU A 1 460 ? -7.989 -4.184 -8.965 1.00 62.94 460 LEU A N 1
ATOM 3675 C CA . LEU A 1 460 ? -7.675 -5.208 -9.946 1.00 62.94 460 LEU A CA 1
ATOM 3676 C C . LEU A 1 460 ? -7.648 -6.561 -9.228 1.00 62.94 460 LEU A C 1
ATOM 3678 O O . LEU A 1 460 ? -6.805 -6.803 -8.368 1.00 62.94 460 LEU A O 1
ATOM 3682 N N . MET A 1 461 ? -8.584 -7.435 -9.579 1.00 58.03 461 MET A N 1
ATOM 3683 C CA . MET A 1 461 ? -8.644 -8.815 -9.117 1.00 58.03 461 MET A CA 1
ATOM 3684 C C . MET A 1 461 ? -8.296 -9.735 -10.279 1.00 58.03 461 MET A C 1
ATOM 3686 O O . MET A 1 461 ? -8.746 -9.537 -11.409 1.00 58.03 461 MET A O 1
ATOM 3690 N N . ALA A 1 462 ? -7.480 -10.745 -9.997 1.00 58.47 462 ALA A N 1
ATOM 3691 C CA . ALA A 1 462 ? -7.138 -11.761 -10.977 1.00 58.47 462 ALA A CA 1
ATOM 3692 C C . ALA A 1 462 ? -8.366 -12.627 -11.218 1.00 58.47 462 ALA A C 1
ATOM 3694 O O . ALA A 1 462 ? -9.141 -12.902 -10.294 1.00 58.47 462 ALA A O 1
ATOM 3695 N N . GLU A 1 463 ? -8.535 -13.080 -12.453 1.00 56.47 463 GLU A N 1
ATOM 3696 C CA . GLU A 1 463 ? -9.452 -14.179 -12.707 1.00 56.47 463 GLU A CA 1
ATOM 3697 C C . GLU A 1 463 ? -8.916 -15.445 -12.013 1.00 56.47 463 GLU A C 1
ATOM 3699 O O . GLU A 1 463 ? -7.710 -15.685 -11.949 1.00 56.47 463 GLU A O 1
ATOM 3704 N N . ALA A 1 464 ? -9.812 -16.219 -11.394 1.00 42.78 464 ALA A N 1
ATOM 3705 C CA . ALA A 1 464 ? -9.439 -17.366 -10.572 1.00 42.78 464 ALA A CA 1
ATOM 3706 C C . ALA A 1 464 ? -8.654 -18.407 -11.394 1.00 42.78 464 ALA A C 1
ATOM 3708 O O . ALA A 1 464 ? -9.186 -18.938 -12.366 1.00 42.78 464 ALA A O 1
ATOM 3709 N N . GLY A 1 465 ? -7.421 -18.727 -10.980 1.00 48.09 465 GLY A N 1
ATOM 3710 C CA . GLY A 1 465 ? -6.619 -19.804 -11.580 1.00 48.09 465 GLY A CA 1
ATOM 3711 C C . GLY A 1 465 ? -5.138 -19.501 -11.824 1.00 48.09 465 GLY A C 1
ATOM 3712 O O . GLY A 1 465 ? -4.399 -20.429 -12.142 1.00 48.09 465 GLY A O 1
ATOM 3713 N N . SER A 1 466 ? -4.680 -18.259 -11.654 1.00 48.09 466 SER A N 1
ATOM 3714 C CA . SER A 1 466 ? -3.268 -17.897 -11.833 1.00 48.09 466 SER A CA 1
ATOM 3715 C C . SER A 1 466 ? -2.637 -17.425 -10.515 1.00 48.09 466 SER A C 1
ATOM 3717 O O . SER A 1 466 ? -2.949 -16.362 -9.993 1.00 48.09 466 SER A O 1
ATOM 3719 N N . GLU A 1 467 ? -1.734 -18.240 -9.960 1.00 43.12 467 GLU A N 1
ATOM 3720 C CA . GLU A 1 467 ? -1.006 -17.990 -8.699 1.00 43.12 467 GLU A CA 1
ATOM 3721 C C . GLU A 1 467 ? 0.211 -17.049 -8.854 1.00 43.12 467 GLU A C 1
ATOM 3723 O O . GLU A 1 467 ? 1.038 -16.935 -7.951 1.00 43.12 467 GLU A O 1
ATOM 3728 N N . GLN A 1 468 ? 0.373 -16.375 -9.996 1.00 50.75 468 GLN A N 1
ATOM 3729 C CA . GLN A 1 468 ? 1.528 -15.505 -10.237 1.00 50.75 468 GLN A CA 1
ATOM 3730 C C . GLN A 1 468 ? 1.271 -14.087 -9.720 1.00 50.75 468 GLN A C 1
ATOM 3732 O O . GLN A 1 468 ? 0.223 -13.508 -9.972 1.00 50.75 468 GLN A O 1
ATOM 3737 N N . LEU A 1 469 ? 2.246 -13.517 -9.006 1.00 51.81 469 LEU A N 1
ATOM 3738 C CA . LEU A 1 469 ? 2.219 -12.143 -8.497 1.00 51.81 469 LEU A CA 1
ATOM 3739 C C . LEU A 1 469 ? 1.972 -11.155 -9.660 1.00 51.81 469 LEU A C 1
ATOM 3741 O O . LEU A 1 469 ? 2.843 -10.937 -10.506 1.00 51.81 469 LEU A O 1
ATOM 3745 N N . PHE A 1 470 ? 0.769 -10.584 -9.744 1.00 72.12 470 PHE A N 1
ATOM 3746 C CA . PHE A 1 470 ? 0.389 -9.711 -10.855 1.00 72.12 470 PHE A CA 1
ATOM 3747 C C . PHE A 1 470 ? 0.913 -8.295 -10.623 1.00 72.12 470 PHE A C 1
ATOM 3749 O O . PHE A 1 470 ? 0.330 -7.527 -9.857 1.00 72.12 470 PHE A O 1
ATOM 3756 N N . LEU A 1 471 ? 1.961 -7.919 -11.359 1.00 77.31 471 LEU A N 1
ATOM 3757 C CA . LEU A 1 471 ? 2.550 -6.572 -11.362 1.00 77.31 471 LEU A CA 1
ATOM 3758 C C . LEU A 1 471 ? 1.501 -5.443 -11.384 1.00 77.31 471 LEU A C 1
ATOM 3760 O O . LEU A 1 471 ? 1.672 -4.420 -10.731 1.00 77.31 471 LEU A O 1
ATOM 3764 N N . LEU A 1 472 ? 0.417 -5.613 -12.145 1.00 80.12 472 LEU A N 1
ATOM 3765 C CA . LEU A 1 472 ? -0.615 -4.587 -12.314 1.00 80.12 472 LEU A CA 1
ATOM 3766 C C . LEU A 1 472 ? -1.493 -4.424 -11.059 1.00 80.12 472 LEU A C 1
ATOM 3768 O O . LEU A 1 472 ? -1.845 -3.298 -10.720 1.00 80.12 472 LEU A O 1
ATOM 3772 N N . GLN A 1 473 ? -1.775 -5.504 -10.323 1.00 76.94 473 GLN A N 1
ATOM 3773 C CA . GLN A 1 473 ? -2.479 -5.435 -9.032 1.00 76.94 473 GLN A CA 1
ATOM 3774 C C . GLN A 1 473 ? -1.606 -4.824 -7.948 1.00 76.94 473 GLN A C 1
ATOM 3776 O O . GLN A 1 473 ? -2.064 -4.025 -7.133 1.00 76.94 473 GLN A O 1
ATOM 3781 N N . GLU A 1 474 ? -0.333 -5.206 -7.946 1.00 79.25 474 GLU A N 1
ATOM 3782 C CA . GLU A 1 474 ? 0.639 -4.625 -7.042 1.00 79.25 474 GLU A CA 1
ATOM 3783 C C . GLU A 1 474 ? 0.774 -3.122 -7.299 1.00 79.25 474 GLU A C 1
ATOM 3785 O O . GLU A 1 474 ? 0.717 -2.335 -6.358 1.00 79.25 474 GLU A O 1
ATOM 3790 N N . ALA A 1 475 ? 0.824 -2.708 -8.567 1.00 83.56 475 ALA A N 1
ATOM 3791 C CA . ALA A 1 475 ? 0.852 -1.303 -8.939 1.00 83.56 475 ALA A CA 1
ATOM 3792 C C . ALA A 1 475 ? -0.409 -0.534 -8.501 1.00 83.56 475 ALA A C 1
ATOM 3794 O O . ALA A 1 475 ? -0.282 0.601 -8.047 1.00 83.56 475 ALA A O 1
ATOM 3795 N N . ASP A 1 476 ? -1.600 -1.143 -8.579 1.00 79.88 476 ASP A N 1
ATOM 3796 C CA . ASP A 1 476 ? -2.853 -0.564 -8.065 1.00 79.88 476 ASP A CA 1
ATOM 3797 C C . ASP A 1 476 ? -2.795 -0.351 -6.545 1.00 79.88 476 ASP A C 1
ATOM 3799 O O . ASP A 1 476 ? -2.996 0.759 -6.047 1.00 79.88 476 ASP A O 1
ATOM 3803 N N . LYS A 1 477 ? -2.418 -1.401 -5.802 1.00 77.69 477 LYS A N 1
ATOM 3804 C CA . LYS A 1 477 ? -2.266 -1.361 -4.340 1.00 77.69 477 LYS A CA 1
ATOM 3805 C C . LYS A 1 477 ? -1.244 -0.312 -3.902 1.00 77.69 477 LYS A C 1
ATOM 3807 O O . LYS A 1 477 ? -1.444 0.390 -2.913 1.00 77.69 477 LYS A O 1
ATOM 3812 N N . ASN A 1 478 ? -0.149 -0.213 -4.642 1.00 81.75 478 ASN A N 1
ATOM 3813 C CA . ASN A 1 478 ? 0.986 0.636 -4.319 1.00 81.75 478 ASN A CA 1
ATOM 3814 C C . ASN A 1 478 ? 0.839 2.072 -4.846 1.00 81.75 478 ASN A C 1
ATOM 3816 O O . ASN A 1 478 ? 1.637 2.940 -4.487 1.00 81.75 478 ASN A O 1
ATOM 3820 N N . LEU A 1 479 ? -0.187 2.362 -5.653 1.00 83.38 479 LEU A N 1
ATOM 3821 C CA . LEU A 1 479 ? -0.408 3.672 -6.266 1.00 83.38 479 LEU A CA 1
ATOM 3822 C C . LEU A 1 479 ? -0.433 4.845 -5.265 1.00 83.38 479 LEU A C 1
ATOM 3824 O O . LEU A 1 479 ? 0.207 5.858 -5.550 1.00 83.38 479 LEU A O 1
ATOM 3828 N N . PRO A 1 480 ? -1.119 4.782 -4.101 1.00 78.06 480 PRO A N 1
ATOM 3829 C CA . PRO A 1 480 ? -1.106 5.895 -3.150 1.00 78.06 480 PRO A CA 1
ATOM 3830 C C . PRO A 1 480 ? 0.303 6.211 -2.643 1.00 78.06 480 PRO A C 1
ATOM 3832 O O . PRO A 1 480 ? 0.691 7.376 -2.555 1.00 78.06 480 PRO A O 1
ATOM 3835 N N . ILE A 1 481 ? 1.072 5.161 -2.351 1.00 81.56 481 ILE A N 1
ATOM 3836 C CA . ILE A 1 481 ? 2.447 5.264 -1.870 1.00 81.56 481 ILE A CA 1
ATOM 3837 C C . ILE A 1 481 ? 3.324 5.852 -2.975 1.00 81.56 481 ILE A C 1
ATOM 3839 O O . ILE A 1 481 ? 4.044 6.813 -2.732 1.00 81.56 481 ILE A O 1
ATOM 3843 N N . LEU A 1 482 ? 3.215 5.335 -4.202 1.00 86.38 482 LEU A N 1
ATOM 3844 C CA . LEU A 1 482 ? 3.932 5.849 -5.366 1.00 86.38 482 LEU A CA 1
ATOM 3845 C C . LEU A 1 482 ? 3.696 7.351 -5.550 1.00 86.38 482 LEU A C 1
ATOM 3847 O O . LEU A 1 482 ? 4.657 8.104 -5.675 1.00 86.38 482 LEU A O 1
ATOM 3851 N N . LEU A 1 483 ? 2.437 7.796 -5.553 1.00 83.56 483 LEU A N 1
ATOM 3852 C CA . LEU A 1 483 ? 2.097 9.207 -5.753 1.00 83.56 483 LEU A CA 1
ATOM 3853 C C . LEU A 1 483 ? 2.695 10.094 -4.660 1.00 83.56 483 LEU A C 1
ATOM 3855 O O . LEU A 1 483 ? 3.266 11.136 -4.970 1.00 83.56 483 LEU A O 1
ATOM 3859 N N . MET A 1 484 ? 2.638 9.647 -3.407 1.00 78.69 484 MET A N 1
ATOM 3860 C CA . MET A 1 484 ? 3.257 10.348 -2.285 1.00 78.69 484 MET A CA 1
ATOM 3861 C C . MET A 1 484 ? 4.784 10.428 -2.435 1.00 78.69 484 MET A C 1
ATOM 3863 O O . MET A 1 484 ? 5.366 11.500 -2.262 1.00 78.69 484 MET A O 1
ATOM 3867 N N . ILE A 1 485 ? 5.447 9.324 -2.799 1.00 84.19 485 ILE A N 1
ATOM 3868 C CA . ILE A 1 485 ? 6.897 9.325 -3.033 1.00 84.19 485 ILE A CA 1
ATOM 3869 C C . ILE A 1 485 ? 7.244 10.294 -4.162 1.00 84.19 485 ILE A C 1
ATOM 3871 O O . ILE A 1 485 ? 8.190 11.062 -4.035 1.00 84.19 485 ILE A O 1
ATOM 3875 N N . ARG A 1 486 ? 6.478 10.301 -5.255 1.00 85.88 486 ARG A N 1
ATOM 3876 C CA . ARG A 1 486 ? 6.731 11.166 -6.417 1.00 85.88 486 ARG A CA 1
ATOM 3877 C C . ARG A 1 486 ? 6.401 12.636 -6.152 1.00 85.88 486 ARG A C 1
ATOM 3879 O O . ARG A 1 486 ? 6.954 13.498 -6.827 1.00 85.88 486 ARG A O 1
ATOM 3886 N N . GLU A 1 487 ? 5.571 12.938 -5.158 1.00 81.31 487 GLU A N 1
ATOM 3887 C CA . GLU A 1 487 ? 5.363 14.301 -4.663 1.00 81.31 487 GLU A CA 1
ATOM 3888 C C . GLU A 1 487 ? 6.582 14.813 -3.878 1.00 81.31 487 GLU A C 1
ATOM 3890 O O . GLU A 1 487 ? 7.033 15.936 -4.098 1.00 81.31 487 GLU A O 1
ATOM 3895 N N . GLN A 1 488 ? 7.156 13.980 -3.005 1.00 78.31 488 GLN A N 1
ATOM 3896 C CA . GLN A 1 488 ? 8.334 14.330 -2.196 1.00 78.31 488 GLN A CA 1
ATOM 3897 C C . GLN A 1 488 ? 9.656 14.235 -2.979 1.00 78.31 488 GLN A C 1
ATOM 3899 O O . GLN A 1 488 ? 10.604 14.975 -2.716 1.00 78.31 488 GLN A O 1
ATOM 3904 N N . LEU A 1 489 ? 9.713 13.332 -3.957 1.00 83.75 489 LEU A N 1
ATOM 3905 C CA . LEU A 1 489 ? 10.850 13.058 -4.830 1.00 83.75 489 LEU A CA 1
ATOM 3906 C C . LEU A 1 489 ? 10.425 13.187 -6.308 1.00 83.75 489 LEU A C 1
ATOM 3908 O O . LEU A 1 489 ? 10.317 12.183 -7.026 1.00 83.75 489 LEU A O 1
ATOM 3912 N N . PRO A 1 490 ? 10.153 14.418 -6.786 1.00 82.44 490 PRO A N 1
ATOM 3913 C CA . PRO A 1 490 ? 9.653 14.644 -8.141 1.00 82.44 490 PRO A CA 1
ATOM 3914 C C . PRO A 1 490 ? 10.707 14.357 -9.212 1.00 82.44 490 PRO A C 1
ATOM 3916 O O . PRO A 1 490 ? 10.384 13.809 -10.269 1.00 82.44 490 PRO A O 1
ATOM 3919 N N . ASP A 1 491 ? 11.975 14.663 -8.935 1.00 85.12 491 ASP A N 1
ATOM 3920 C CA . ASP A 1 491 ? 13.089 14.399 -9.843 1.00 85.12 491 ASP A CA 1
ATOM 3921 C C . ASP A 1 491 ? 13.880 13.164 -9.394 1.00 85.12 491 ASP A C 1
ATOM 3923 O O . ASP A 1 491 ? 14.533 13.183 -8.351 1.00 85.12 491 ASP A O 1
ATOM 3927 N N . LEU A 1 492 ? 13.846 12.097 -10.197 1.00 87.56 492 LEU A N 1
ATOM 3928 C CA . LEU A 1 492 ? 14.630 10.879 -9.952 1.00 87.56 492 LEU A CA 1
ATOM 3929 C C . LEU A 1 492 ? 16.089 11.018 -10.417 1.00 87.56 492 LEU A C 1
ATOM 3931 O O . LEU A 1 492 ? 16.893 10.128 -10.169 1.00 87.56 492 LEU A O 1
ATOM 3935 N N . GLN A 1 493 ? 16.470 12.126 -11.059 1.00 88.12 493 GLN A N 1
ATOM 3936 C CA . GLN A 1 493 ? 17.873 12.437 -11.363 1.00 88.12 493 GLN A CA 1
ATOM 3937 C C . GLN A 1 493 ? 18.623 13.019 -10.157 1.00 88.12 493 GLN A C 1
ATOM 3939 O O . GLN A 1 493 ? 19.814 13.330 -10.243 1.00 88.12 493 GLN A O 1
ATOM 3944 N N . VAL A 1 494 ? 17.938 13.179 -9.024 1.00 89.31 494 VAL A N 1
ATOM 3945 C CA . VAL A 1 494 ? 18.560 13.583 -7.768 1.00 89.31 494 VAL A CA 1
ATOM 3946 C C . VAL A 1 494 ? 19.581 12.543 -7.315 1.00 89.31 494 VAL A C 1
ATOM 3948 O O . VAL A 1 494 ? 19.366 11.336 -7.426 1.00 89.31 494 VAL A O 1
ATOM 3951 N N . ILE A 1 495 ? 20.698 13.033 -6.788 1.00 90.94 495 ILE A N 1
ATOM 3952 C CA . ILE A 1 495 ? 21.751 12.211 -6.200 1.00 90.94 495 ILE A CA 1
ATOM 3953 C C . ILE A 1 495 ? 21.596 12.284 -4.684 1.00 90.94 495 ILE A C 1
ATOM 3955 O O . ILE A 1 495 ? 21.389 13.366 -4.122 1.00 90.94 495 ILE A O 1
ATOM 3959 N N . LEU A 1 496 ? 21.669 11.130 -4.030 1.00 89.88 496 LEU A N 1
ATOM 3960 C CA . LEU A 1 496 ? 21.515 11.010 -2.585 1.00 89.88 496 LEU A CA 1
ATOM 3961 C C . LEU A 1 496 ? 22.873 10.784 -1.929 1.00 89.88 496 LEU A C 1
ATOM 3963 O O . LEU A 1 496 ? 23.735 10.124 -2.499 1.00 89.88 496 LEU A O 1
ATOM 3967 N N . THR A 1 497 ? 23.051 11.326 -0.728 1.00 89.56 497 THR A N 1
ATOM 3968 C CA . THR A 1 497 ? 24.215 11.061 0.122 1.00 89.56 497 THR A CA 1
ATOM 3969 C C . THR A 1 497 ? 23.781 10.455 1.448 1.00 89.56 497 THR A C 1
ATOM 3971 O O . THR A 1 497 ? 22.676 10.724 1.930 1.00 89.56 497 THR A O 1
ATOM 3974 N N . VAL A 1 498 ? 24.655 9.638 2.030 1.00 87.94 498 VAL A N 1
ATOM 3975 C CA . VAL A 1 498 ? 24.412 8.954 3.298 1.00 87.94 498 VAL A CA 1
ATOM 3976 C C . VAL A 1 498 ? 24.817 9.854 4.459 1.00 87.94 498 VAL A C 1
ATOM 3978 O O . VAL A 1 498 ? 25.943 10.338 4.541 1.00 87.94 498 VAL A O 1
ATOM 3981 N N . ASN A 1 499 ? 23.893 10.044 5.393 1.00 83.44 499 ASN A N 1
ATOM 3982 C CA . ASN A 1 499 ? 24.154 10.626 6.695 1.00 83.44 499 ASN A CA 1
ATOM 3983 C C . ASN A 1 499 ? 24.540 9.512 7.680 1.00 83.44 499 ASN A C 1
ATOM 3985 O O . ASN A 1 499 ? 23.681 8.837 8.255 1.00 83.44 499 ASN A O 1
ATOM 3989 N N . THR A 1 500 ? 25.845 9.331 7.879 1.00 74.12 500 THR A N 1
ATOM 3990 C CA . THR A 1 500 ? 26.421 8.269 8.719 1.00 74.12 500 THR A CA 1
ATOM 3991 C C . THR A 1 500 ? 26.024 8.364 10.192 1.00 74.12 500 THR A C 1
ATOM 3993 O O . THR A 1 500 ? 26.069 7.361 10.895 1.00 74.12 500 THR A O 1
ATOM 3996 N N . GLU A 1 501 ? 25.588 9.531 10.671 1.00 63.66 501 GLU A N 1
ATOM 3997 C CA . GLU A 1 501 ? 25.165 9.720 12.066 1.00 63.66 501 GLU A CA 1
ATOM 3998 C C . GLU A 1 501 ? 23.792 9.099 12.372 1.00 63.66 501 GLU A C 1
ATOM 4000 O O . GLU A 1 501 ? 23.445 8.899 13.535 1.00 63.66 501 GLU A O 1
ATOM 4005 N N . ARG A 1 502 ? 22.994 8.787 11.341 1.00 62.06 502 ARG A N 1
ATOM 4006 C CA . ARG A 1 502 ? 21.618 8.266 11.466 1.00 62.06 502 ARG A CA 1
ATOM 4007 C C . ARG A 1 502 ? 21.429 6.879 10.846 1.00 62.06 502 ARG A C 1
ATOM 4009 O O . ARG A 1 502 ? 20.301 6.469 10.587 1.00 62.06 502 ARG A O 1
ATOM 4016 N N . ALA A 1 503 ? 22.515 6.155 10.594 1.00 61.66 503 ALA A N 1
ATOM 4017 C CA . ALA A 1 503 ? 22.501 4.851 9.930 1.00 61.66 503 ALA A CA 1
ATOM 4018 C C . ALA A 1 503 ? 22.400 3.659 10.911 1.00 61.66 503 ALA A C 1
ATOM 4020 O O . ALA A 1 503 ? 23.092 2.660 10.739 1.00 61.66 503 ALA A O 1
ATOM 4021 N N . ALA A 1 504 ? 21.570 3.751 11.957 1.00 58.00 504 ALA A N 1
ATOM 4022 C CA . ALA A 1 504 ? 21.404 2.673 12.939 1.00 58.00 504 ALA A CA 1
ATOM 4023 C C . ALA A 1 504 ? 20.017 2.010 12.822 1.00 58.00 504 ALA A C 1
ATOM 4025 O O . ALA A 1 504 ? 19.012 2.712 12.784 1.00 58.00 504 ALA A O 1
ATOM 4026 N N . ALA A 1 505 ? 19.991 0.668 12.814 1.00 68.00 505 ALA A N 1
ATOM 4027 C CA . ALA A 1 505 ? 18.807 -0.204 12.694 1.00 68.00 505 ALA A CA 1
ATOM 4028 C C . ALA A 1 505 ? 18.050 -0.124 11.347 1.00 68.00 505 ALA A C 1
ATOM 4030 O O . ALA A 1 505 ? 16.872 0.219 11.299 1.00 68.00 505 ALA A O 1
ATOM 4031 N N . LEU A 1 506 ? 18.732 -0.475 10.251 1.00 77.31 506 LEU A N 1
ATOM 4032 C CA . LEU A 1 506 ? 18.142 -0.572 8.909 1.00 77.31 506 LEU A CA 1
ATOM 4033 C C . LEU A 1 506 ? 17.628 -1.987 8.614 1.00 77.31 506 LEU A C 1
ATOM 4035 O O . LEU A 1 506 ? 18.294 -2.955 8.986 1.00 77.31 506 LEU A O 1
ATOM 4039 N N . SER A 1 507 ? 16.506 -2.102 7.897 1.00 79.31 507 SER A N 1
ATOM 4040 C CA . SER A 1 507 ? 16.023 -3.386 7.363 1.00 79.31 507 SER A CA 1
ATOM 4041 C C . SER A 1 507 ? 16.941 -3.936 6.267 1.00 79.31 507 SER A C 1
ATOM 4043 O O . SER A 1 507 ? 17.729 -3.194 5.674 1.00 79.31 507 SER A O 1
ATOM 4045 N N . ASP A 1 508 ? 16.821 -5.228 5.961 1.00 83.00 508 ASP A N 1
ATOM 4046 C CA . ASP A 1 508 ? 17.616 -5.881 4.915 1.00 83.00 508 ASP A CA 1
ATOM 4047 C C . ASP A 1 508 ? 17.446 -5.182 3.555 1.00 83.00 508 ASP A C 1
ATOM 4049 O O . ASP A 1 508 ? 18.421 -4.930 2.847 1.00 83.00 508 ASP A O 1
ATOM 4053 N N . GLU A 1 509 ? 16.217 -4.798 3.198 1.00 84.00 509 GLU A N 1
ATOM 4054 C CA . GLU A 1 509 ? 15.917 -4.050 1.972 1.00 84.00 509 GLU A CA 1
ATOM 4055 C C . GLU A 1 509 ? 16.617 -2.687 1.959 1.00 84.00 509 GLU A C 1
ATOM 4057 O O . GLU A 1 509 ? 17.235 -2.313 0.961 1.00 84.00 509 GLU A O 1
ATOM 4062 N N . GLN A 1 510 ? 16.564 -1.953 3.074 1.00 87.00 510 GLN A N 1
ATOM 4063 C CA . GLN A 1 510 ? 17.207 -0.646 3.203 1.00 87.00 510 GLN A CA 1
ATOM 4064 C C . GLN A 1 510 ? 18.728 -0.756 3.090 1.00 87.00 510 GLN A C 1
ATOM 4066 O O . GLN A 1 510 ? 19.345 0.058 2.404 1.00 87.00 510 GLN A O 1
ATOM 4071 N N . GLN A 1 511 ? 19.333 -1.772 3.707 1.00 87.50 511 GLN A N 1
ATOM 4072 C CA . GLN A 1 511 ? 20.772 -2.022 3.620 1.00 87.50 511 GLN A CA 1
ATOM 4073 C C . GLN A 1 511 ? 21.205 -2.347 2.186 1.00 87.50 511 GLN A C 1
ATOM 4075 O O . GLN A 1 511 ? 22.172 -1.762 1.693 1.00 87.50 511 GLN A O 1
ATOM 4080 N N . ARG A 1 512 ? 20.463 -3.219 1.485 1.00 88.06 512 ARG A N 1
ATOM 4081 C CA . ARG A 1 512 ? 20.738 -3.558 0.076 1.00 88.06 512 ARG A CA 1
ATOM 4082 C C . ARG A 1 512 ? 20.689 -2.327 -0.824 1.00 88.06 512 ARG A C 1
ATOM 4084 O O . ARG A 1 512 ? 21.534 -2.172 -1.698 1.00 88.06 512 ARG A O 1
ATOM 4091 N N . VAL A 1 513 ? 19.716 -1.444 -0.619 1.00 89.81 513 VAL A N 1
ATOM 4092 C CA . VAL A 1 513 ? 19.590 -0.209 -1.405 1.00 89.81 513 VAL A CA 1
ATOM 4093 C C . VAL A 1 513 ? 20.689 0.792 -1.067 1.00 89.81 513 VAL A C 1
ATOM 4095 O O . VAL A 1 513 ? 21.243 1.413 -1.973 1.00 89.81 513 VAL A O 1
ATOM 4098 N N . LEU A 1 514 ? 21.046 0.924 0.213 1.00 88.19 514 LEU A N 1
ATOM 4099 C CA . LEU A 1 514 ? 22.097 1.833 0.669 1.00 88.19 514 LEU A CA 1
ATOM 4100 C C . LEU A 1 514 ? 23.461 1.507 0.042 1.00 88.19 514 LEU A C 1
ATOM 4102 O O . LEU A 1 514 ? 24.230 2.424 -0.227 1.00 88.19 514 LEU A O 1
ATOM 4106 N N . ALA A 1 515 ? 23.731 0.233 -0.260 1.00 87.81 515 ALA A N 1
ATOM 4107 C CA . ALA A 1 515 ? 24.957 -0.201 -0.935 1.00 87.81 515 ALA A CA 1
ATOM 4108 C C . ALA A 1 515 ? 25.162 0.438 -2.325 1.00 87.81 515 ALA A C 1
ATOM 4110 O O . ALA A 1 515 ? 26.297 0.545 -2.784 1.00 87.81 515 ALA A O 1
ATOM 4111 N N . TYR A 1 516 ? 24.085 0.890 -2.977 1.00 88.12 516 TYR A N 1
ATOM 4112 C CA . TYR A 1 516 ? 24.136 1.588 -4.267 1.00 88.12 516 TYR A CA 1
ATOM 4113 C C . TYR A 1 516 ? 24.219 3.117 -4.133 1.00 88.12 516 TYR A C 1
ATOM 4115 O O . TYR A 1 516 ? 24.364 3.812 -5.139 1.00 88.12 516 TYR A O 1
ATOM 4123 N N . VAL A 1 517 ? 24.116 3.666 -2.917 1.00 89.25 517 VAL A N 1
ATOM 4124 C CA . VAL A 1 517 ? 24.173 5.112 -2.677 1.00 89.25 517 VAL A CA 1
ATOM 4125 C C . VAL A 1 517 ? 25.616 5.535 -2.407 1.00 89.25 517 VAL A C 1
ATOM 4127 O O . VAL A 1 517 ? 26.090 5.538 -1.276 1.00 89.25 517 VAL A O 1
ATOM 4130 N N . ASP A 1 518 ? 26.309 5.934 -3.467 1.00 84.62 518 ASP A N 1
ATOM 4131 C CA . ASP A 1 518 ? 27.717 6.350 -3.451 1.00 84.62 518 ASP A CA 1
ATOM 4132 C C . ASP A 1 518 ? 27.911 7.881 -3.462 1.00 84.62 518 ASP A C 1
ATOM 4134 O O . ASP A 1 518 ? 29.039 8.372 -3.503 1.00 84.62 518 ASP A O 1
ATOM 4138 N N . GLY A 1 519 ? 26.822 8.656 -3.459 1.00 85.69 519 GLY A N 1
ATOM 4139 C CA . GLY A 1 519 ? 26.879 10.115 -3.585 1.00 85.69 519 GLY A CA 1
ATOM 4140 C C . GLY A 1 519 ? 27.121 10.621 -5.009 1.00 85.69 519 GLY A C 1
ATOM 4141 O O . GLY A 1 519 ? 27.311 11.826 -5.189 1.00 85.69 519 GLY A O 1
ATOM 4142 N N . SER A 1 520 ? 27.104 9.745 -6.020 1.00 87.44 520 SER A N 1
ATOM 4143 C CA . SER A 1 520 ? 27.316 10.100 -7.430 1.00 87.44 520 SER A CA 1
ATOM 4144 C C . SER A 1 520 ? 26.229 9.556 -8.365 1.00 87.44 520 SER A C 1
ATOM 4146 O O . SER A 1 520 ? 25.891 10.190 -9.368 1.00 87.44 520 SER A O 1
ATOM 4148 N N . THR A 1 521 ? 25.631 8.424 -8.001 1.00 88.88 521 THR A N 1
ATOM 4149 C CA . THR A 1 521 ? 24.616 7.721 -8.780 1.00 88.88 521 THR A CA 1
ATOM 4150 C C . THR A 1 521 ? 23.234 8.345 -8.542 1.00 88.88 521 THR A C 1
ATOM 4152 O O . THR A 1 521 ? 22.815 8.495 -7.388 1.00 88.88 521 THR A O 1
ATOM 4155 N N . PRO A 1 522 ? 22.497 8.738 -9.599 1.00 91.25 522 PRO A N 1
ATOM 4156 C CA . PRO A 1 522 ? 21.149 9.273 -9.445 1.00 91.25 522 PRO A CA 1
ATOM 4157 C C . PRO A 1 522 ? 20.163 8.179 -9.023 1.00 91.25 522 PRO A C 1
ATOM 4159 O O . PRO A 1 522 ? 20.333 7.007 -9.366 1.00 91.25 522 PRO A O 1
ATOM 4162 N N . VAL A 1 523 ? 19.078 8.568 -8.349 1.00 91.25 523 VAL A N 1
ATOM 4163 C CA . VAL A 1 523 ? 18.010 7.643 -7.922 1.00 91.25 523 VAL A CA 1
ATOM 4164 C C . VAL A 1 523 ? 17.497 6.789 -9.081 1.00 91.25 523 VAL A C 1
ATOM 4166 O O . VAL A 1 523 ? 17.329 5.585 -8.925 1.00 91.25 523 VAL A O 1
ATOM 4169 N N . GLN A 1 524 ? 17.313 7.377 -10.262 1.00 89.00 524 GLN A N 1
ATOM 4170 C CA . GLN A 1 524 ? 16.876 6.674 -11.466 1.00 89.00 524 GLN A CA 1
ATOM 4171 C C . GLN A 1 524 ? 17.787 5.492 -11.821 1.00 89.00 524 GLN A C 1
ATOM 4173 O O . GLN A 1 524 ? 17.281 4.450 -12.232 1.00 89.00 524 GLN A O 1
ATOM 4178 N N . ASP A 1 525 ? 19.101 5.644 -11.667 1.00 89.19 525 ASP A N 1
ATOM 4179 C CA . ASP A 1 525 ? 20.063 4.583 -11.955 1.00 89.19 525 ASP A CA 1
ATOM 4180 C C . ASP A 1 525 ? 20.088 3.548 -10.829 1.00 89.19 525 ASP A C 1
ATOM 4182 O O . ASP A 1 525 ? 20.107 2.357 -11.128 1.00 89.19 525 ASP A O 1
ATOM 4186 N N . ILE A 1 526 ? 19.996 3.982 -9.562 1.00 91.00 526 ILE A N 1
ATOM 4187 C CA . ILE A 1 526 ? 19.888 3.086 -8.396 1.00 91.00 526 ILE A CA 1
ATOM 4188 C C . ILE A 1 526 ? 18.704 2.137 -8.560 1.00 91.00 526 ILE A C 1
ATOM 4190 O O . ILE A 1 526 ? 18.850 0.935 -8.356 1.00 91.00 526 ILE A O 1
ATOM 4194 N N . LEU A 1 527 ? 17.548 2.662 -8.978 1.00 89.31 527 LEU A N 1
ATOM 4195 C CA . LEU A 1 527 ? 16.383 1.843 -9.282 1.00 89.31 527 LEU A CA 1
ATOM 4196 C C . LEU A 1 527 ? 16.774 0.753 -10.306 1.00 89.31 527 LEU A C 1
ATOM 4198 O O . LEU A 1 527 ? 16.604 -0.440 -10.045 1.00 89.31 527 LEU A O 1
ATOM 4202 N N . LEU A 1 528 ? 17.362 1.127 -11.448 1.00 86.62 528 LEU A N 1
ATOM 4203 C CA . LEU A 1 528 ? 17.674 0.181 -12.530 1.00 86.62 528 LEU A CA 1
ATOM 4204 C C . LEU A 1 528 ? 18.668 -0.913 -12.117 1.00 86.62 528 LEU A C 1
ATOM 4206 O O . LEU A 1 528 ? 18.519 -2.053 -12.572 1.00 86.62 528 LEU A O 1
ATOM 4210 N N . VAL A 1 529 ? 19.664 -0.589 -11.288 1.00 86.81 529 VAL A N 1
ATOM 4211 C CA . VAL A 1 529 ? 20.718 -1.533 -10.872 1.00 86.81 529 VAL A CA 1
ATOM 4212 C C . VAL A 1 529 ? 20.355 -2.368 -9.649 1.00 86.81 529 VAL A C 1
ATOM 4214 O O . VAL A 1 529 ? 20.967 -3.410 -9.445 1.00 86.81 529 VAL A O 1
ATOM 4217 N N . SER A 1 530 ? 19.354 -1.953 -8.870 1.00 87.44 530 SER A N 1
ATOM 4218 C CA . SER A 1 530 ? 18.945 -2.665 -7.662 1.00 87.44 530 SER A CA 1
ATOM 4219 C C . SER A 1 530 ? 18.498 -4.101 -7.958 1.00 87.44 530 SER A C 1
ATOM 4221 O O . SER A 1 530 ? 17.846 -4.392 -8.967 1.00 87.44 530 SER A O 1
ATOM 4223 N N . GLU A 1 531 ? 18.844 -5.004 -7.043 1.00 82.25 531 GLU A N 1
ATOM 4224 C CA . GLU A 1 531 ? 18.350 -6.386 -7.034 1.00 82.25 531 GLU A CA 1
ATOM 4225 C C . GLU A 1 531 ? 16.903 -6.479 -6.535 1.00 82.25 531 GLU A C 1
ATOM 4227 O O . GLU A 1 531 ? 16.226 -7.474 -6.789 1.00 82.25 531 GLU A O 1
ATOM 4232 N N . LEU A 1 532 ? 16.422 -5.441 -5.845 1.00 85.12 532 LEU A N 1
ATOM 4233 C CA . LEU A 1 532 ? 15.023 -5.323 -5.454 1.00 85.12 532 LEU A CA 1
ATOM 4234 C C . LEU A 1 532 ? 14.166 -4.873 -6.649 1.00 85.12 532 LEU A C 1
ATOM 4236 O O . LEU A 1 532 ? 14.665 -4.329 -7.638 1.00 85.12 532 LEU A O 1
ATOM 4240 N N . GLY A 1 533 ? 12.857 -5.110 -6.562 1.00 83.44 533 GLY A N 1
ATOM 4241 C CA . GLY A 1 533 ? 11.905 -4.596 -7.542 1.00 83.44 533 GLY A CA 1
ATOM 4242 C C . GLY A 1 533 ? 11.794 -3.068 -7.494 1.00 83.44 533 GLY A C 1
ATOM 4243 O O . GLY A 1 533 ? 12.192 -2.421 -6.526 1.00 83.44 533 GLY A O 1
ATOM 4244 N N . TYR A 1 534 ? 11.241 -2.477 -8.563 1.00 85.88 534 TYR A N 1
ATOM 4245 C CA . TYR A 1 534 ? 11.108 -1.018 -8.709 1.00 85.88 534 TYR A CA 1
ATOM 4246 C C . TYR A 1 534 ? 10.515 -0.362 -7.460 1.00 85.88 534 TYR A C 1
ATOM 4248 O O . TYR A 1 534 ? 11.025 0.642 -6.961 1.00 85.88 534 TYR A O 1
ATOM 4256 N N . PHE A 1 535 ? 9.399 -0.915 -6.988 1.00 84.62 535 PHE A N 1
ATOM 4257 C CA . PHE A 1 535 ? 8.613 -0.298 -5.938 1.00 84.62 535 PHE A CA 1
ATOM 4258 C C . PHE A 1 535 ? 9.268 -0.485 -4.568 1.00 84.62 535 PHE A C 1
ATOM 4260 O O . PHE A 1 535 ? 9.275 0.442 -3.760 1.00 84.62 535 PHE A O 1
ATOM 4267 N N . GLU A 1 536 ? 9.879 -1.641 -4.331 1.00 85.56 536 GLU A N 1
ATOM 4268 C CA . GLU A 1 536 ? 10.645 -1.962 -3.133 1.00 85.56 536 GLU A CA 1
ATOM 4269 C C . GLU A 1 536 ? 11.865 -1.050 -3.008 1.00 85.56 536 GLU A C 1
ATOM 4271 O O . GLU A 1 536 ? 12.055 -0.428 -1.962 1.00 85.56 536 GLU A O 1
ATOM 4276 N N . THR A 1 537 ? 12.648 -0.893 -4.083 1.00 89.88 537 THR A N 1
ATOM 4277 C CA . THR A 1 537 ? 13.792 0.027 -4.103 1.00 89.88 537 THR A CA 1
ATOM 4278 C C . THR A 1 537 ? 13.336 1.459 -3.848 1.00 89.88 537 THR A C 1
ATOM 4280 O O . THR A 1 537 ? 13.922 2.156 -3.019 1.00 89.88 537 THR A O 1
ATOM 4283 N N . LEU A 1 538 ? 12.274 1.905 -4.528 1.00 87.69 538 LEU A N 1
ATOM 4284 C CA . LEU A 1 538 ? 11.752 3.261 -4.380 1.00 87.69 538 LEU A CA 1
ATOM 4285 C C . LEU A 1 538 ? 11.246 3.522 -2.952 1.00 87.69 538 LEU A C 1
ATOM 4287 O O . LEU A 1 538 ? 11.534 4.572 -2.379 1.00 87.69 538 LEU A O 1
ATOM 4291 N N . THR A 1 539 ? 10.547 2.553 -2.359 1.00 85.06 539 THR A N 1
ATOM 4292 C CA . THR A 1 539 ? 10.040 2.626 -0.983 1.00 85.06 539 THR A CA 1
ATOM 4293 C C . THR A 1 539 ? 11.184 2.651 0.026 1.00 85.06 539 THR A C 1
ATOM 4295 O O . THR A 1 539 ? 11.167 3.480 0.931 1.00 85.06 539 THR A O 1
ATOM 4298 N N . ALA A 1 540 ? 12.211 1.815 -0.142 1.00 86.94 540 ALA A N 1
ATOM 4299 C CA . ALA A 1 540 ? 13.380 1.802 0.735 1.00 86.94 540 ALA A CA 1
ATOM 4300 C C . ALA A 1 540 ? 14.171 3.121 0.669 1.00 86.94 540 ALA A C 1
ATOM 4302 O O . ALA A 1 540 ? 14.485 3.700 1.710 1.00 86.94 540 ALA A O 1
ATOM 4303 N N . LEU A 1 541 ? 14.435 3.646 -0.538 1.00 88.00 541 LEU A N 1
ATOM 4304 C CA . LEU A 1 541 ? 15.064 4.963 -0.723 1.00 88.00 541 LEU A CA 1
ATOM 4305 C C . LEU A 1 541 ? 14.266 6.062 -0.027 1.00 88.00 541 LEU A C 1
ATOM 4307 O O . LEU A 1 541 ? 14.826 6.932 0.639 1.00 88.00 541 LEU A O 1
ATOM 4311 N N . PHE A 1 542 ? 12.948 6.008 -0.173 1.00 83.38 542 PHE A N 1
ATOM 4312 C CA . PHE A 1 542 ? 12.061 6.982 0.421 1.00 83.38 542 PHE A CA 1
ATOM 4313 C C . PHE A 1 542 ? 12.027 6.904 1.950 1.00 83.38 542 PHE A C 1
ATOM 4315 O O . PHE A 1 542 ? 12.173 7.928 2.609 1.00 83.38 542 PHE A O 1
ATOM 4322 N N . GLN A 1 543 ? 11.924 5.707 2.530 1.00 80.69 543 GLN A N 1
ATOM 4323 C CA . GLN A 1 543 ? 12.001 5.509 3.980 1.00 80.69 543 GLN A CA 1
ATOM 4324 C C . GLN A 1 543 ? 13.319 6.053 4.548 1.00 80.69 543 GLN A C 1
ATOM 4326 O O . GLN A 1 543 ? 13.317 6.779 5.541 1.00 80.69 543 GLN A O 1
ATOM 4331 N N . LEU A 1 544 ? 14.442 5.761 3.887 1.00 84.50 544 LEU A N 1
ATOM 4332 C CA . LEU A 1 544 ? 15.759 6.268 4.271 1.00 84.50 544 LEU A CA 1
ATOM 4333 C C . LEU A 1 544 ? 15.847 7.804 4.199 1.00 84.50 544 LEU A C 1
ATOM 4335 O O . LEU A 1 544 ? 16.470 8.425 5.065 1.00 84.50 544 LEU A O 1
ATOM 4339 N N . LEU A 1 545 ? 15.206 8.429 3.203 1.00 82.44 545 LEU A N 1
ATOM 4340 C CA . LEU A 1 545 ? 15.070 9.887 3.111 1.00 82.44 545 LEU A CA 1
ATOM 4341 C C . LEU A 1 545 ? 14.226 10.449 4.263 1.00 82.44 545 LEU A C 1
ATOM 4343 O O . LEU A 1 545 ? 14.634 11.416 4.904 1.00 82.44 545 LEU A O 1
ATOM 4347 N N . SER A 1 546 ? 13.084 9.829 4.571 1.00 77.19 546 SER A N 1
ATOM 4348 C CA . SER A 1 546 ? 12.191 10.256 5.656 1.00 77.19 546 SER A CA 1
ATOM 4349 C C . SER A 1 546 ? 12.834 10.132 7.041 1.00 77.19 546 SER A C 1
ATOM 4351 O O . SER A 1 546 ? 12.617 10.985 7.898 1.00 77.19 546 SER A O 1
ATOM 4353 N N . MET A 1 547 ? 13.676 9.118 7.261 1.00 75.62 547 MET A N 1
ATOM 4354 C CA . MET A 1 547 ? 14.476 8.976 8.488 1.00 75.62 547 MET A CA 1
ATOM 4355 C C . MET A 1 547 ? 15.631 9.994 8.570 1.00 75.62 547 MET A C 1
ATOM 4357 O O . MET A 1 547 ? 16.229 10.199 9.631 1.00 75.62 547 MET A O 1
ATOM 4361 N N . GLY A 1 548 ? 15.956 10.662 7.459 1.00 77.31 548 GLY A N 1
ATOM 4362 C CA . GLY A 1 548 ? 17.107 11.553 7.338 1.00 77.31 548 GLY A CA 1
ATOM 4363 C C . GLY A 1 548 ? 18.451 10.819 7.325 1.00 77.31 548 GLY A C 1
ATOM 4364 O O . GLY A 1 548 ? 19.481 11.448 7.580 1.00 77.31 548 GLY A O 1
ATOM 4365 N N . THR A 1 549 ? 18.436 9.507 7.064 1.00 84.62 549 THR A N 1
ATOM 4366 C CA . THR A 1 549 ? 19.624 8.686 6.787 1.00 84.62 549 THR A CA 1
ATOM 4367 C C . THR A 1 549 ? 20.149 8.970 5.384 1.00 84.62 549 THR A C 1
ATOM 4369 O O . THR A 1 549 ? 21.356 8.961 5.172 1.00 84.62 549 THR A O 1
ATOM 4372 N N . LEU A 1 550 ? 19.262 9.276 4.433 1.00 87.25 550 LEU A N 1
ATOM 4373 C CA . LEU A 1 550 ? 19.626 9.834 3.135 1.00 87.25 550 LEU A CA 1
ATOM 4374 C C . LEU A 1 550 ? 19.275 11.315 3.075 1.00 87.25 550 LEU A C 1
ATOM 4376 O O . LEU A 1 550 ? 18.266 11.756 3.623 1.00 87.25 550 LEU A O 1
ATOM 4380 N N . LEU A 1 551 ? 20.104 12.081 2.372 1.00 85.62 551 LEU A N 1
ATOM 4381 C CA . LEU A 1 551 ? 19.877 13.496 2.110 1.00 85.62 551 LEU A CA 1
ATOM 4382 C C . LEU A 1 551 ? 20.080 13.780 0.616 1.00 85.62 551 LEU A C 1
ATOM 4384 O O . LEU A 1 551 ? 21.032 13.267 0.024 1.00 85.62 551 LEU A O 1
ATOM 4388 N N . PRO A 1 552 ? 19.227 14.605 -0.015 1.00 85.06 552 PRO A N 1
ATOM 4389 C CA . PRO A 1 552 ? 19.461 15.037 -1.383 1.00 85.06 552 PRO A CA 1
ATOM 4390 C C . PRO A 1 552 ? 20.678 15.967 -1.431 1.00 85.06 552 PRO A C 1
ATOM 4392 O O . PRO A 1 552 ? 20.745 16.965 -0.707 1.00 85.06 552 PRO A O 1
ATOM 4395 N N . LEU A 1 553 ? 21.631 15.674 -2.316 1.00 79.94 553 LEU A N 1
ATOM 4396 C CA . LEU A 1 553 ? 22.751 16.568 -2.603 1.00 79.94 553 LEU A CA 1
ATOM 4397 C C . LEU A 1 553 ? 22.221 17.827 -3.303 1.00 79.94 553 LEU A C 1
ATOM 4399 O O . LEU A 1 553 ? 21.969 17.840 -4.510 1.00 79.94 553 LEU A O 1
ATOM 4403 N N . ARG A 1 554 ? 22.042 18.920 -2.547 1.00 54.38 554 ARG A N 1
ATOM 4404 C CA . ARG A 1 554 ? 21.769 20.236 -3.139 1.00 54.38 554 ARG A CA 1
ATOM 4405 C C . ARG A 1 554 ? 22.987 20.657 -3.956 1.00 54.38 554 ARG A C 1
ATOM 4407 O O . ARG A 1 554 ? 24.085 20.775 -3.422 1.00 54.38 554 ARG A O 1
ATOM 4414 N N . ARG A 1 555 ? 22.794 20.936 -5.249 1.00 42.84 555 ARG A N 1
ATOM 4415 C CA . ARG A 1 555 ? 23.811 21.554 -6.119 1.00 42.84 555 ARG A CA 1
ATOM 4416 C C . ARG A 1 555 ? 24.037 23.033 -5.750 1.00 42.84 555 ARG A C 1
ATOM 4418 O O . ARG A 1 555 ? 23.859 23.916 -6.579 1.00 42.84 555 ARG A O 1
ATOM 4425 N N . GLU A 1 556 ? 24.454 23.314 -4.524 1.00 35.47 556 GLU A N 1
ATOM 4426 C CA . GLU A 1 556 ? 25.003 24.606 -4.101 1.00 35.47 556 GLU A CA 1
ATOM 4427 C C . GLU A 1 556 ? 26.463 24.384 -3.712 1.00 35.47 556 GLU A C 1
ATOM 4429 O O . GLU A 1 556 ? 26.759 24.192 -2.543 1.00 35.47 556 GLU A O 1
ATOM 4434 N N . THR A 1 557 ? 27.365 24.311 -4.701 1.00 33.09 557 THR A N 1
ATOM 4435 C CA . THR A 1 557 ? 28.826 24.559 -4.544 1.00 33.09 557 THR A CA 1
ATOM 4436 C C . THR A 1 557 ? 29.641 24.278 -5.809 1.00 33.09 557 THR A C 1
ATOM 4438 O O . THR A 1 557 ? 30.706 24.856 -5.959 1.00 33.09 557 THR A O 1
ATOM 4441 N N . ALA A 1 558 ? 29.145 23.534 -6.803 1.00 33.69 558 ALA A N 1
ATOM 4442 C CA . ALA A 1 558 ? 29.940 23.276 -8.019 1.00 33.69 558 ALA A CA 1
ATOM 4443 C C . ALA A 1 558 ? 29.977 24.445 -9.036 1.00 33.69 558 ALA A C 1
ATOM 4445 O O . ALA A 1 558 ? 30.767 24.429 -9.977 1.00 33.69 558 ALA A O 1
ATOM 4446 N N . ARG A 1 559 ? 29.139 25.482 -8.870 1.00 35.22 559 ARG A N 1
ATOM 4447 C CA . ARG A 1 559 ? 29.157 26.688 -9.729 1.00 35.22 559 ARG A CA 1
ATOM 4448 C C . ARG A 1 559 ? 29.920 27.872 -9.126 1.00 35.22 559 ARG A C 1
ATOM 4450 O O . ARG A 1 559 ? 30.187 28.821 -9.853 1.00 35.22 559 ARG A O 1
ATOM 4457 N N . ALA A 1 560 ? 30.284 27.812 -7.843 1.00 34.03 560 ALA A N 1
ATOM 4458 C CA . ALA A 1 560 ? 30.965 28.905 -7.146 1.00 34.03 560 ALA A CA 1
ATOM 4459 C C . ALA A 1 560 ? 32.496 28.873 -7.325 1.00 34.03 560 ALA A C 1
ATOM 4461 O O . ALA A 1 560 ? 33.117 29.934 -7.379 1.00 34.03 560 ALA A O 1
ATOM 4462 N N . GLU A 1 561 ? 33.099 27.697 -7.525 1.00 34.69 561 GLU A N 1
ATOM 4463 C CA . GLU A 1 561 ? 34.561 27.564 -7.677 1.00 34.69 561 GLU A CA 1
ATOM 4464 C C . GLU A 1 561 ? 35.081 27.851 -9.097 1.00 34.69 561 GLU A C 1
ATOM 4466 O O . GLU A 1 561 ? 36.264 28.126 -9.279 1.00 34.69 561 GLU A O 1
ATOM 4471 N N . ILE A 1 562 ? 34.209 27.902 -10.112 1.00 42.06 562 ILE A N 1
ATOM 4472 C CA . ILE A 1 562 ? 34.601 28.335 -11.472 1.00 42.06 562 ILE A CA 1
ATOM 4473 C C . ILE A 1 562 ? 34.568 29.875 -11.601 1.00 42.06 562 ILE A C 1
ATOM 4475 O O . ILE A 1 562 ? 35.152 30.445 -12.523 1.00 42.06 562 ILE A O 1
ATOM 4479 N N . THR A 1 563 ? 33.954 30.587 -10.648 1.00 37.19 563 THR A N 1
ATOM 4480 C CA . THR A 1 563 ? 33.858 32.061 -10.643 1.00 37.19 563 THR A CA 1
ATOM 4481 C C . THR A 1 563 ? 34.804 32.773 -9.675 1.00 37.19 563 THR A C 1
ATOM 4483 O O . THR A 1 563 ? 34.861 34.001 -9.691 1.00 37.19 563 THR A O 1
ATOM 4486 N N . SER A 1 564 ? 35.608 32.059 -8.884 1.00 38.75 564 SER A N 1
ATOM 4487 C CA . SER A 1 564 ? 36.627 32.665 -8.016 1.00 38.75 564 SER A CA 1
ATOM 4488 C C . SER A 1 564 ? 38.001 32.729 -8.695 1.00 38.75 564 SER A C 1
ATOM 4490 O O . SER A 1 564 ? 38.995 32.203 -8.200 1.00 38.75 564 SER A O 1
ATOM 4492 N N . ARG A 1 565 ? 38.083 33.426 -9.831 1.00 33.69 565 ARG A N 1
ATOM 4493 C CA . ARG A 1 565 ? 39.302 34.174 -10.170 1.00 33.69 565 ARG A CA 1
ATOM 4494 C C . ARG A 1 565 ? 38.958 35.658 -10.073 1.00 33.69 565 ARG A C 1
ATOM 4496 O O . ARG A 1 565 ? 38.048 36.098 -10.777 1.00 33.69 565 ARG A O 1
ATOM 4503 N N . PRO A 1 566 ? 39.630 36.435 -9.209 1.00 33.03 566 PRO A N 1
ATOM 4504 C CA . PRO A 1 566 ? 39.299 37.839 -9.032 1.00 33.03 566 PRO A CA 1
ATOM 4505 C C . PRO A 1 566 ? 39.587 38.598 -10.332 1.00 33.03 566 PRO A C 1
ATOM 4507 O O . PRO A 1 566 ? 40.724 38.664 -10.797 1.00 33.03 566 PRO A O 1
ATOM 4510 N N . ARG A 1 567 ? 38.541 39.177 -10.932 1.00 31.72 567 ARG A N 1
ATOM 4511 C CA . ARG A 1 567 ? 38.700 40.252 -11.917 1.00 31.72 567 ARG A CA 1
ATOM 4512 C C . ARG A 1 567 ? 39.194 41.500 -11.176 1.00 31.72 567 ARG A C 1
ATOM 4514 O O . ARG A 1 567 ? 38.612 41.831 -10.142 1.00 31.72 567 ARG A O 1
ATOM 4521 N N . PRO A 1 568 ? 40.218 42.211 -11.678 1.00 30.47 568 PRO A N 1
ATOM 4522 C CA . PRO A 1 568 ? 40.629 43.468 -11.079 1.00 30.47 568 PRO A CA 1
ATOM 4523 C C . PRO A 1 568 ? 39.499 44.493 -11.221 1.00 30.47 568 PRO A C 1
ATOM 4525 O O . PRO A 1 568 ? 38.896 44.651 -12.284 1.00 30.47 568 PRO A O 1
ATOM 4528 N N . VAL A 1 569 ? 39.200 45.151 -10.107 1.00 30.89 569 VAL A N 1
ATOM 4529 C CA . VAL A 1 569 ? 38.191 46.200 -9.977 1.00 30.89 569 VAL A CA 1
ATOM 4530 C C . VAL A 1 569 ? 38.694 47.452 -10.696 1.00 30.89 569 VAL A C 1
ATOM 4532 O O . VAL A 1 569 ? 39.754 47.969 -10.356 1.00 30.89 569 VAL A O 1
ATOM 4535 N N . LEU A 1 570 ? 37.925 47.969 -11.655 1.00 27.44 570 LEU A N 1
ATOM 4536 C CA . LEU A 1 570 ? 38.073 49.344 -12.130 1.00 27.44 570 LEU A CA 1
ATOM 4537 C C . LEU A 1 570 ? 36.817 50.120 -11.746 1.00 27.44 570 LEU A C 1
ATOM 4539 O O . LEU A 1 570 ? 35.723 49.882 -12.255 1.00 27.44 570 LEU A O 1
ATOM 4543 N N . SER A 1 571 ? 37.004 51.022 -10.787 1.00 28.94 571 SER A N 1
ATOM 4544 C CA . SER A 1 571 ? 36.020 51.979 -10.304 1.00 28.94 571 SER A CA 1
ATOM 4545 C C . SER A 1 571 ? 35.595 52.956 -11.400 1.00 28.94 571 SER A C 1
ATOM 4547 O O . SER A 1 571 ? 36.408 53.471 -12.166 1.00 28.94 571 SER A O 1
ATOM 4549 N N . SER A 1 572 ? 34.299 53.240 -11.409 1.00 31.92 572 SER A N 1
ATOM 4550 C CA . SER A 1 572 ? 33.591 54.223 -12.225 1.00 31.92 572 SER A CA 1
ATOM 4551 C C . SER A 1 572 ? 34.182 55.635 -12.175 1.00 31.92 572 SER A C 1
ATOM 4553 O O . SER A 1 572 ? 34.443 56.141 -11.085 1.00 31.92 572 SER A O 1
ATOM 4555 N N . SER A 1 573 ? 34.237 56.326 -13.321 1.00 28.30 573 SER A N 1
ATOM 4556 C CA . SER A 1 573 ? 34.079 57.790 -13.419 1.00 28.30 573 SER A CA 1
ATOM 4557 C C . SER A 1 573 ? 33.756 58.224 -14.856 1.00 28.30 573 SER A C 1
ATOM 4559 O O . SER A 1 573 ? 34.588 58.158 -15.756 1.00 28.30 573 SER A O 1
ATOM 4561 N N . LEU A 1 574 ? 32.527 58.698 -15.059 1.00 30.70 574 LEU A N 1
ATOM 4562 C CA . LEU A 1 574 ? 32.090 59.482 -16.215 1.00 30.70 574 LEU A CA 1
ATOM 4563 C C . LEU A 1 574 ? 32.614 60.926 -16.096 1.00 30.70 574 LEU A C 1
ATOM 4565 O O . LEU A 1 574 ? 32.227 61.607 -15.151 1.00 30.70 574 LEU A O 1
ATOM 4569 N N . LYS A 1 575 ? 33.391 61.407 -17.082 1.00 27.19 575 LYS A N 1
ATOM 4570 C CA . LYS A 1 575 ? 33.192 62.663 -17.861 1.00 27.19 575 LYS A CA 1
ATOM 4571 C C . LYS A 1 575 ? 34.502 63.296 -18.368 1.00 27.19 575 LYS A C 1
ATOM 4573 O O . LYS A 1 575 ? 35.376 63.656 -17.595 1.00 27.19 575 LYS A O 1
ATOM 4578 N N . ALA A 1 576 ? 34.470 63.582 -19.674 1.00 27.16 576 ALA A N 1
ATOM 4579 C CA . ALA A 1 576 ? 35.085 64.711 -20.385 1.00 27.16 576 ALA A CA 1
ATOM 4580 C C . ALA A 1 576 ? 36.619 64.783 -20.547 1.00 27.16 576 ALA A C 1
ATOM 4582 O O . ALA A 1 576 ? 37.325 65.234 -19.654 1.00 27.16 576 ALA A O 1
ATOM 4583 N N . ARG A 1 577 ? 37.089 64.524 -21.780 1.00 26.03 577 ARG A N 1
ATOM 4584 C CA . ARG A 1 577 ? 37.827 65.452 -22.684 1.00 26.03 577 ARG A CA 1
ATOM 4585 C C . ARG A 1 577 ? 38.448 64.638 -23.833 1.00 26.03 577 ARG A C 1
ATOM 4587 O O . ARG A 1 577 ? 39.178 63.695 -23.593 1.00 26.03 577 ARG A O 1
ATOM 4594 N N . MET A 1 578 ? 37.927 64.796 -25.049 1.00 26.59 578 MET A N 1
ATOM 4595 C CA . MET A 1 578 ? 38.520 65.568 -26.156 1.00 26.59 578 MET A CA 1
ATOM 4596 C C . MET A 1 578 ? 39.696 64.882 -26.892 1.00 26.59 578 MET A C 1
ATOM 4598 O O . MET A 1 578 ? 40.774 64.701 -26.346 1.00 26.59 578 MET A O 1
ATOM 4602 N N . THR A 1 579 ? 39.435 64.663 -28.190 1.00 26.36 579 THR A N 1
ATOM 4603 C CA . THR A 1 579 ? 40.313 64.796 -29.377 1.00 26.36 579 THR A CA 1
ATOM 4604 C C . THR A 1 579 ? 41.298 63.698 -29.832 1.00 26.36 579 THR A C 1
ATOM 4606 O O . THR A 1 579 ? 42.122 63.202 -29.078 1.00 26.36 579 THR A O 1
ATOM 4609 N N . SER A 1 580 ? 41.212 63.478 -31.160 1.00 28.73 580 SER A N 1
ATOM 4610 C CA . SER A 1 580 ? 42.162 62.972 -32.179 1.00 28.73 580 SER A CA 1
ATOM 4611 C C . SER A 1 580 ? 42.483 61.465 -32.308 1.00 28.73 580 SER A C 1
ATOM 4613 O O . SER A 1 580 ? 43.264 60.906 -31.552 1.00 28.73 580 SER A O 1
ATOM 4615 N N . THR A 1 581 ? 41.900 60.885 -33.371 1.00 25.05 581 THR A N 1
ATOM 4616 C CA . THR A 1 581 ? 42.380 59.896 -34.388 1.00 25.05 581 THR A CA 1
ATOM 4617 C C . THR A 1 581 ? 43.902 59.643 -34.547 1.00 25.05 581 THR A C 1
ATOM 4619 O O . THR A 1 581 ? 44.653 60.524 -34.139 1.00 25.05 581 THR A O 1
ATOM 4622 N N . PRO A 1 582 ? 44.394 58.611 -35.310 1.00 39.53 582 PRO A N 1
ATOM 4623 C CA . PRO A 1 582 ? 43.721 57.497 -36.033 1.00 39.53 582 PRO A CA 1
ATOM 4624 C C . PRO A 1 582 ? 44.401 56.081 -35.960 1.00 39.53 582 PRO A C 1
ATOM 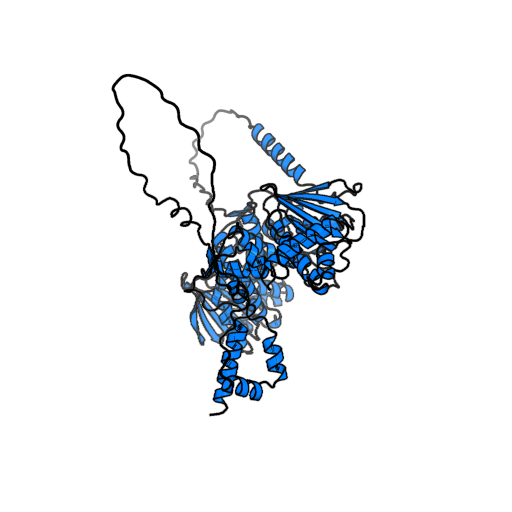4626 O O . PRO A 1 582 ? 45.462 55.883 -35.383 1.00 39.53 582 PRO A O 1
ATOM 4629 N N . HIS A 1 583 ? 43.741 55.110 -36.616 1.00 32.97 583 HIS A N 1
ATOM 4630 C CA . HIS A 1 583 ? 44.099 53.742 -37.062 1.00 32.97 583 HIS A CA 1
ATOM 4631 C C . HIS A 1 583 ? 45.568 53.254 -37.160 1.00 32.97 583 HIS A C 1
ATOM 4633 O O . HIS A 1 583 ? 46.415 53.912 -37.760 1.00 32.97 583 HIS A O 1
ATOM 4639 N N . ARG A 1 584 ? 45.771 51.955 -36.842 1.00 29.31 584 ARG A N 1
ATOM 4640 C CA . ARG A 1 584 ? 46.642 51.019 -37.600 1.00 29.31 584 ARG A CA 1
ATOM 4641 C C . ARG A 1 584 ? 46.167 49.546 -37.445 1.00 29.31 584 ARG A C 1
ATOM 4643 O O . ARG A 1 584 ? 45.699 49.214 -36.358 1.00 29.31 584 ARG A O 1
ATOM 4650 N N . PRO A 1 585 ? 46.221 48.682 -38.488 1.00 33.78 585 PRO A N 1
ATOM 4651 C CA . PRO A 1 585 ? 45.604 47.345 -38.475 1.00 33.78 585 PRO A CA 1
ATOM 4652 C C . PRO A 1 585 ? 46.529 46.225 -37.947 1.00 33.78 585 PRO A C 1
ATOM 4654 O O . PRO A 1 585 ? 47.748 46.385 -37.920 1.00 33.78 585 PRO A O 1
ATOM 4657 N N . LEU A 1 586 ? 45.924 45.096 -37.537 1.00 34.34 586 LEU A N 1
ATOM 4658 C CA . LEU A 1 586 ? 46.582 43.861 -37.062 1.00 34.34 586 LEU A CA 1
ATOM 4659 C C . LEU A 1 586 ? 47.453 43.177 -38.142 1.00 34.34 586 LEU A C 1
ATOM 4661 O O . LEU A 1 586 ? 47.060 43.185 -39.310 1.00 34.34 586 LEU A O 1
ATOM 4665 N N . PRO A 1 587 ? 48.548 42.479 -37.766 1.00 32.28 587 PRO A N 1
ATOM 4666 C CA . PRO A 1 587 ? 49.213 41.504 -38.626 1.00 32.28 587 PRO A CA 1
ATOM 4667 C C . PRO A 1 587 ? 48.656 40.074 -38.449 1.00 32.28 587 PRO A C 1
ATOM 4669 O O . PRO A 1 587 ? 48.179 39.697 -37.378 1.00 32.28 587 PRO A O 1
ATOM 4672 N N . ALA A 1 588 ? 48.732 39.300 -39.534 1.00 36.12 588 ALA A N 1
ATOM 4673 C CA . ALA A 1 588 ? 48.343 37.892 -39.679 1.00 36.12 588 ALA A CA 1
ATOM 4674 C C . ALA A 1 588 ? 49.456 36.917 -39.188 1.00 36.12 588 ALA A C 1
ATOM 4676 O O . ALA A 1 588 ? 50.565 37.377 -38.904 1.00 36.12 588 ALA A O 1
ATOM 4677 N N . PRO A 1 589 ? 49.190 35.596 -39.063 1.00 41.03 589 PRO A N 1
ATOM 4678 C CA . PRO A 1 589 ? 50.075 34.638 -38.388 1.00 41.03 589 PRO A CA 1
ATOM 4679 C C . PRO A 1 589 ? 51.146 34.048 -39.332 1.00 41.03 589 PRO A C 1
ATOM 4681 O O . PRO A 1 589 ? 50.937 34.069 -40.547 1.00 41.03 589 PRO A O 1
ATOM 4684 N N . PRO A 1 590 ? 52.264 33.486 -38.822 1.00 36.16 590 PRO A N 1
ATOM 4685 C CA . PRO A 1 590 ? 53.226 32.781 -39.662 1.00 36.16 590 PRO A CA 1
ATOM 4686 C C . PRO A 1 590 ? 53.099 31.249 -39.581 1.00 36.16 590 PRO A C 1
ATOM 4688 O O . PRO A 1 590 ? 52.929 30.675 -38.505 1.00 36.16 590 PRO A O 1
ATOM 4691 N N . ASP A 1 591 ? 53.265 30.624 -40.747 1.00 30.33 591 ASP A N 1
ATOM 4692 C CA . ASP A 1 591 ? 53.491 29.196 -40.990 1.00 30.33 591 ASP A CA 1
ATOM 4693 C C . ASP A 1 591 ? 55.006 28.875 -41.084 1.00 30.33 591 ASP A C 1
ATOM 4695 O O . ASP A 1 591 ? 55.767 29.677 -41.622 1.00 30.33 591 ASP A O 1
ATOM 4699 N N . ALA A 1 592 ? 55.374 27.671 -40.605 1.00 31.25 592 ALA A N 1
ATOM 4700 C CA . ALA A 1 592 ? 56.386 26.696 -41.096 1.00 31.25 592 ALA A CA 1
ATOM 4701 C C . ALA A 1 592 ? 57.863 27.143 -41.357 1.00 31.25 592 ALA A C 1
ATOM 4703 O O . ALA A 1 592 ? 58.113 28.036 -42.157 1.00 31.25 592 ALA A O 1
ATOM 4704 N N . LEU A 1 593 ? 58.925 26.573 -40.741 1.00 34.41 593 LEU A N 1
ATOM 4705 C CA . LEU A 1 593 ? 59.682 25.286 -40.956 1.00 34.41 593 LEU A CA 1
ATOM 4706 C C . LEU A 1 593 ? 61.184 25.559 -40.547 1.00 34.41 593 LEU A C 1
ATOM 4708 O O . LEU A 1 593 ? 61.442 26.729 -40.261 1.00 34.41 593 LEU A O 1
ATOM 4712 N N . PRO A 1 594 ? 62.232 24.668 -40.578 1.00 38.28 594 PRO A N 1
ATOM 4713 C CA . PRO A 1 594 ? 62.388 23.215 -40.845 1.00 38.28 594 PRO A CA 1
ATOM 4714 C C . PRO A 1 594 ? 63.376 22.441 -39.889 1.00 38.28 594 PRO A C 1
ATOM 4716 O O . PRO A 1 594 ? 63.865 22.956 -38.889 1.00 38.28 594 PRO A O 1
ATOM 4719 N N . GLN A 1 595 ? 63.656 21.174 -40.249 1.00 36.00 595 GLN A N 1
ATOM 4720 C CA . GLN A 1 595 ? 64.473 20.108 -39.622 1.00 36.00 595 GLN A CA 1
ATOM 4721 C C . GLN A 1 595 ? 66.016 20.236 -39.753 1.00 36.00 595 GLN A C 1
ATOM 4723 O O . GLN A 1 595 ? 66.492 20.830 -40.718 1.00 36.00 595 GLN A O 1
ATOM 4728 N N . ALA A 1 596 ? 66.783 19.521 -38.900 1.00 28.14 596 ALA A N 1
ATOM 4729 C CA . ALA A 1 596 ? 68.146 19.028 -39.207 1.00 28.14 596 ALA A CA 1
ATOM 4730 C C . ALA A 1 596 ? 68.597 17.790 -38.367 1.00 28.14 596 ALA A C 1
ATOM 4732 O O . ALA A 1 596 ? 68.774 17.885 -37.158 1.00 28.14 596 ALA A O 1
ATOM 4733 N N . GLY A 1 597 ? 68.766 16.649 -39.058 1.00 25.53 597 GLY A N 1
ATOM 4734 C CA . GLY A 1 597 ? 69.848 15.626 -39.036 1.00 25.53 597 GLY A CA 1
ATOM 4735 C C . GLY A 1 597 ? 70.614 15.144 -37.777 1.00 25.53 597 GLY A C 1
ATOM 4736 O O . GLY A 1 597 ? 71.344 15.903 -37.154 1.00 25.53 597 GLY A O 1
ATOM 4737 N N . LEU A 1 598 ? 70.568 13.814 -37.572 1.00 32.28 598 LEU A N 1
ATOM 4738 C CA . LEU A 1 598 ? 71.381 12.873 -36.745 1.00 32.28 598 LEU A CA 1
ATOM 4739 C C . LEU A 1 598 ? 72.853 12.688 -37.220 1.00 32.28 598 LEU A C 1
ATOM 4741 O O . LEU A 1 598 ? 73.097 12.972 -38.397 1.00 32.28 598 LEU A O 1
ATOM 4745 N N . PRO A 1 599 ? 73.828 12.179 -36.400 1.00 32.75 599 PRO A N 1
ATOM 4746 C CA . PRO A 1 599 ? 74.039 10.715 -36.133 1.00 32.75 599 PRO A CA 1
ATOM 4747 C C . PRO A 1 599 ? 74.773 10.362 -34.780 1.00 32.75 599 PRO A C 1
ATOM 4749 O O . PRO A 1 599 ? 74.969 11.264 -33.973 1.00 32.75 599 PRO A O 1
ATOM 4752 N N . PRO A 1 600 ? 75.279 9.121 -34.505 1.00 41.97 600 PRO A N 1
ATOM 4753 C CA . PRO A 1 600 ? 74.570 7.834 -34.355 1.00 41.97 600 PRO A CA 1
ATOM 4754 C C . PRO A 1 600 ? 74.938 6.985 -33.085 1.00 41.97 600 PRO A C 1
ATOM 4756 O O . PRO A 1 600 ? 75.957 7.199 -32.438 1.00 41.97 600 PRO A O 1
ATOM 4759 N N . ALA A 1 601 ? 74.130 5.930 -32.867 1.00 26.55 601 ALA A N 1
ATOM 4760 C CA . ALA A 1 601 ? 74.408 4.594 -32.283 1.00 26.55 601 ALA A CA 1
ATOM 4761 C C . ALA A 1 601 ? 74.623 4.373 -30.760 1.00 26.55 601 ALA A C 1
ATOM 4763 O O . ALA A 1 601 ? 75.726 4.508 -30.246 1.00 26.55 601 ALA A O 1
ATOM 4764 N N . ALA A 1 602 ? 73.605 3.788 -30.111 1.00 25.05 602 ALA A N 1
ATOM 4765 C CA . ALA A 1 602 ? 73.704 2.508 -29.390 1.00 25.05 602 ALA A CA 1
ATOM 4766 C C . ALA A 1 602 ? 72.291 1.902 -29.262 1.00 25.05 602 ALA A C 1
ATOM 4768 O O . ALA A 1 602 ? 71.347 2.584 -28.869 1.00 25.05 602 ALA A O 1
ATOM 4769 N N . ALA A 1 603 ? 72.138 0.653 -29.690 1.00 30.84 603 ALA A N 1
ATOM 4770 C CA . ALA A 1 603 ? 70.888 -0.095 -29.671 1.00 30.84 603 ALA A CA 1
ATOM 4771 C C . ALA A 1 603 ? 70.639 -0.686 -28.277 1.00 30.84 603 ALA A C 1
ATOM 4773 O O . ALA A 1 603 ? 71.562 -1.283 -27.741 1.00 30.84 603 ALA A O 1
ATOM 4774 N N . GLU A 1 604 ? 69.416 -0.567 -27.748 1.00 28.69 604 GLU A N 1
ATOM 4775 C CA . GLU A 1 604 ? 68.751 -1.604 -26.937 1.00 28.69 604 GLU A CA 1
ATOM 4776 C C . GLU A 1 604 ? 67.287 -1.224 -26.608 1.00 28.69 604 GLU A C 1
ATOM 4778 O O . GLU A 1 604 ? 67.005 -0.238 -25.935 1.00 28.69 604 GLU A O 1
ATOM 4783 N N . ASN A 1 605 ? 66.377 -2.039 -27.152 1.00 29.06 605 ASN A N 1
ATOM 4784 C CA . ASN A 1 605 ? 65.102 -2.534 -26.616 1.00 29.06 605 ASN A CA 1
ATOM 4785 C C . ASN A 1 605 ? 64.051 -1.570 -26.025 1.00 29.06 605 ASN A C 1
ATOM 4787 O O . ASN A 1 605 ? 64.099 -1.171 -24.866 1.00 29.06 605 ASN A O 1
ATOM 4791 N N . VAL A 1 606 ? 62.973 -1.384 -26.801 1.00 30.19 606 VAL A N 1
ATOM 4792 C CA . VAL A 1 606 ? 61.625 -1.042 -26.321 1.00 30.19 606 VAL A CA 1
ATOM 4793 C C . VAL A 1 606 ? 60.690 -2.198 -26.676 1.00 30.19 606 VAL A C 1
ATOM 4795 O O . VAL A 1 606 ? 60.312 -2.349 -27.833 1.00 30.19 606 VAL A O 1
ATOM 4798 N N . THR A 1 607 ? 60.306 -2.978 -25.669 1.00 30.67 607 THR A N 1
ATOM 4799 C CA . THR A 1 607 ? 59.121 -3.852 -25.627 1.00 30.67 607 THR A CA 1
ATOM 4800 C C . THR A 1 607 ? 58.817 -4.152 -24.156 1.00 30.67 607 THR A C 1
ATOM 4802 O O . THR A 1 607 ? 59.748 -4.280 -23.373 1.00 30.67 607 THR A O 1
ATOM 4805 N N . GLU A 1 608 ? 57.528 -4.291 -23.825 1.00 28.95 608 GLU A N 1
ATOM 4806 C CA . GLU A 1 608 ? 56.941 -4.699 -22.529 1.00 28.95 608 GLU A CA 1
ATOM 4807 C C . GLU A 1 608 ? 56.590 -3.594 -21.512 1.00 28.95 608 GLU A C 1
ATOM 4809 O O . GLU A 1 608 ? 57.370 -3.193 -20.657 1.00 28.95 608 GLU A O 1
ATOM 4814 N N . ALA A 1 609 ? 55.315 -3.193 -21.534 1.00 27.53 609 ALA A N 1
ATOM 4815 C CA . ALA A 1 609 ? 54.589 -2.744 -20.346 1.00 27.53 609 ALA A CA 1
ATOM 4816 C C . ALA A 1 609 ? 53.281 -3.551 -20.255 1.00 27.53 609 ALA A C 1
ATOM 4818 O O . ALA A 1 609 ? 52.188 -3.065 -20.540 1.00 27.53 609 ALA A O 1
ATOM 4819 N N . VAL A 1 610 ? 53.438 -4.836 -19.931 1.00 29.58 610 VAL A N 1
ATOM 4820 C CA . VAL A 1 610 ? 52.381 -5.796 -19.591 1.00 29.58 610 VAL A CA 1
ATOM 4821 C C . VAL A 1 610 ? 52.473 -6.063 -18.085 1.00 29.58 610 VAL A C 1
ATOM 4823 O O . VAL A 1 610 ? 53.563 -6.254 -17.564 1.00 29.58 610 VAL A O 1
ATOM 4826 N N . SER A 1 611 ? 51.321 -6.108 -17.407 1.00 27.97 611 SER A N 1
ATOM 4827 C CA . SER A 1 611 ? 51.111 -6.754 -16.099 1.00 27.97 611 SER A CA 1
ATOM 4828 C C . SER A 1 611 ? 51.975 -6.278 -14.916 1.00 27.97 611 SER A C 1
ATOM 4830 O O . SER A 1 611 ? 53.009 -6.859 -14.596 1.00 27.97 611 SER A O 1
ATOM 4832 N N . ALA A 1 612 ? 51.468 -5.317 -14.138 1.00 28.12 612 ALA A N 1
ATOM 4833 C CA . ALA A 1 612 ? 51.893 -5.171 -12.745 1.00 28.12 612 ALA A CA 1
ATOM 4834 C C . ALA A 1 612 ? 51.298 -6.329 -11.916 1.00 28.12 612 ALA A C 1
ATOM 4836 O O . ALA A 1 612 ? 50.161 -6.254 -11.447 1.00 28.12 612 ALA A O 1
ATOM 4837 N N . ALA A 1 613 ? 52.057 -7.418 -11.793 1.00 27.88 613 ALA A N 1
ATOM 4838 C CA . ALA A 1 613 ? 51.779 -8.510 -10.869 1.00 27.88 613 ALA A CA 1
ATOM 4839 C C . ALA A 1 613 ? 51.909 -8.021 -9.413 1.00 27.88 613 ALA A C 1
ATOM 4841 O O . ALA A 1 613 ? 52.804 -7.239 -9.086 1.00 27.88 613 ALA A O 1
ATOM 4842 N N . LEU A 1 614 ? 51.019 -8.490 -8.533 1.00 29.52 614 LEU A N 1
ATOM 4843 C CA . LEU A 1 614 ? 51.211 -8.400 -7.081 1.00 29.52 614 LEU A CA 1
ATOM 4844 C C . LEU A 1 614 ? 52.547 -9.071 -6.696 1.00 29.52 614 LEU A C 1
ATOM 4846 O O . LEU A 1 614 ? 52.961 -10.010 -7.382 1.00 29.52 614 LEU A O 1
ATOM 4850 N N . PRO A 1 615 ? 53.208 -8.649 -5.600 1.00 32.12 615 PRO A N 1
ATOM 4851 C CA . PRO A 1 615 ? 54.348 -9.390 -5.080 1.00 32.12 615 PRO A CA 1
ATOM 4852 C C . PRO A 1 615 ? 53.894 -10.825 -4.802 1.00 32.12 615 PRO A C 1
ATOM 4854 O O . PRO A 1 615 ? 52.890 -11.030 -4.116 1.00 32.12 615 PRO A O 1
ATOM 4857 N N . MET A 1 616 ? 54.599 -11.799 -5.380 1.00 33.03 616 MET A N 1
ATOM 4858 C CA . MET A 1 616 ? 54.332 -13.217 -5.148 1.00 33.03 616 MET A CA 1
ATOM 4859 C C . MET A 1 616 ? 54.329 -13.478 -3.636 1.00 33.03 616 MET A C 1
ATOM 4861 O O . MET A 1 616 ? 55.261 -13.037 -2.956 1.00 33.03 616 MET A O 1
ATOM 4865 N N . PRO A 1 617 ? 53.303 -14.152 -3.091 1.00 45.28 617 PRO A N 1
ATOM 4866 C CA . PRO A 1 617 ? 53.306 -14.497 -1.683 1.00 45.28 617 PRO A CA 1
ATOM 4867 C C . PRO A 1 617 ? 54.464 -15.457 -1.389 1.00 45.28 617 PRO A C 1
ATOM 4869 O O . PRO A 1 617 ? 54.850 -16.264 -2.236 1.00 45.28 617 PRO A O 1
ATOM 4872 N N . ASP A 1 618 ? 55.016 -15.340 -0.184 1.00 46.12 618 ASP A N 1
ATOM 4873 C CA . ASP A 1 618 ? 56.104 -16.165 0.341 1.00 46.12 618 ASP A CA 1
ATOM 4874 C C . ASP A 1 618 ? 55.859 -17.664 0.030 1.00 46.12 618 ASP A C 1
ATOM 4876 O O . ASP A 1 618 ? 54.745 -18.147 0.250 1.00 46.12 618 ASP A O 1
ATOM 4880 N N . PRO A 1 619 ? 56.830 -18.437 -0.489 1.00 48.44 619 PRO A N 1
ATOM 4881 C CA . PRO A 1 619 ? 56.645 -19.866 -0.772 1.00 48.44 619 PRO A CA 1
ATOM 4882 C C . PRO A 1 619 ? 56.158 -20.678 0.442 1.00 48.44 619 PRO A C 1
ATOM 4884 O O . PRO A 1 619 ? 55.465 -21.683 0.268 1.00 48.44 619 PRO A O 1
ATOM 4887 N N . ALA A 1 620 ? 56.425 -20.218 1.670 1.00 50.62 620 ALA A N 1
ATOM 4888 C CA . ALA A 1 620 ? 55.844 -20.801 2.880 1.00 50.62 620 ALA A CA 1
ATOM 4889 C C . ALA A 1 620 ? 54.311 -20.612 2.972 1.00 50.62 620 ALA A C 1
ATOM 4891 O O . ALA A 1 620 ? 53.603 -21.497 3.453 1.00 50.62 620 ALA A O 1
ATOM 4892 N N . PHE A 1 621 ? 53.788 -19.488 2.474 1.00 51.94 621 PHE A N 1
ATOM 4893 C CA . PHE A 1 621 ? 52.362 -19.146 2.443 1.00 51.94 621 PHE A CA 1
ATOM 4894 C C . PHE A 1 621 ? 51.594 -19.971 1.401 1.00 51.94 621 PHE A C 1
ATOM 4896 O O . PHE A 1 621 ? 50.482 -20.429 1.666 1.00 51.94 621 PHE A O 1
ATOM 4903 N N . VAL A 1 622 ? 52.204 -20.231 0.240 1.00 53.28 622 VAL A N 1
ATOM 4904 C CA . VAL A 1 622 ? 51.607 -21.074 -0.812 1.00 53.28 622 VAL A CA 1
ATOM 4905 C C . VAL A 1 622 ? 51.489 -22.530 -0.346 1.00 53.28 622 VAL A C 1
ATOM 4907 O O . VAL A 1 622 ? 50.432 -23.138 -0.508 1.00 53.28 622 VAL A O 1
ATOM 4910 N N . GLY A 1 623 ? 52.517 -23.058 0.331 1.00 54.53 623 GLY A N 1
ATOM 4911 C CA . GLY A 1 623 ? 52.483 -24.415 0.890 1.00 54.53 623 GLY A CA 1
ATOM 4912 C C . GLY A 1 623 ? 51.449 -24.602 2.010 1.00 54.53 623 GLY A C 1
ATOM 4913 O O . GLY A 1 623 ? 50.846 -25.668 2.131 1.00 54.53 623 GLY A O 1
ATOM 4914 N N . GLN A 1 624 ? 51.188 -23.564 2.813 1.00 54.34 624 GLN A N 1
ATOM 4915 C CA . GLN A 1 624 ? 50.139 -23.597 3.841 1.00 54.34 624 GLN A CA 1
ATOM 4916 C C . GLN A 1 624 ? 48.729 -23.549 3.240 1.00 54.34 624 GLN A C 1
ATOM 4918 O O . GLN A 1 624 ? 47.833 -24.234 3.732 1.00 54.34 624 GLN A O 1
ATOM 4923 N N . LEU A 1 625 ? 48.534 -22.788 2.160 1.00 49.59 625 LEU A N 1
ATOM 4924 C CA . LEU A 1 625 ? 47.261 -22.713 1.443 1.00 49.59 625 LEU A CA 1
ATOM 4925 C C . LEU A 1 625 ? 46.917 -24.020 0.718 1.00 49.59 625 LEU A C 1
ATOM 4927 O O . LEU A 1 625 ? 45.769 -24.463 0.776 1.00 49.59 625 LEU A O 1
ATOM 4931 N N . GLU A 1 626 ? 47.900 -24.670 0.092 1.00 55.44 626 GLU A N 1
ATOM 4932 C CA . GLU A 1 626 ? 47.699 -25.957 -0.582 1.00 55.44 626 GLU A CA 1
ATOM 4933 C C . GLU A 1 626 ? 47.322 -27.069 0.413 1.00 55.44 626 GLU A C 1
ATOM 4935 O O . GLU A 1 626 ? 46.427 -27.868 0.140 1.00 55.44 626 GLU A O 1
ATOM 4940 N N . ALA A 1 627 ? 47.917 -27.060 1.612 1.00 55.91 627 ALA A N 1
ATOM 4941 C CA . ALA A 1 627 ? 47.614 -28.022 2.672 1.00 55.91 627 ALA A CA 1
ATOM 4942 C C . ALA A 1 627 ? 46.196 -27.885 3.266 1.00 55.91 627 ALA A C 1
ATOM 4944 O O . ALA A 1 627 ? 45.692 -28.842 3.853 1.00 55.91 627 ALA A O 1
ATOM 4945 N N . VAL A 1 628 ? 45.564 -26.710 3.152 1.00 55.47 628 VAL A N 1
ATOM 4946 C CA . VAL A 1 628 ? 44.231 -26.429 3.722 1.00 55.47 628 VAL A CA 1
ATOM 4947 C C . VAL A 1 628 ? 43.124 -26.522 2.671 1.00 55.47 628 VAL A C 1
ATOM 4949 O O . VAL A 1 628 ? 42.048 -27.035 2.969 1.00 55.47 628 VAL A O 1
ATOM 4952 N N . LEU A 1 629 ? 43.367 -26.038 1.450 1.00 52.75 629 LEU A N 1
ATOM 4953 C CA . LEU A 1 629 ? 42.342 -25.940 0.403 1.00 52.75 629 LEU A CA 1
ATOM 4954 C C . LEU A 1 629 ? 42.436 -27.057 -0.646 1.00 52.75 629 LEU A C 1
ATOM 4956 O O . LEU A 1 629 ? 41.448 -27.321 -1.332 1.00 52.75 629 LEU A O 1
ATOM 4960 N N . GLY A 1 630 ? 43.587 -27.728 -0.758 1.00 60.88 630 GLY A N 1
ATOM 4961 C CA . GLY A 1 630 ? 43.887 -28.667 -1.836 1.00 60.88 630 GLY A CA 1
ATOM 4962 C C . GLY A 1 630 ? 44.216 -27.960 -3.158 1.00 60.88 630 GLY A C 1
ATOM 4963 O O . GLY A 1 630 ? 43.688 -26.888 -3.465 1.00 60.88 630 GLY A O 1
ATOM 4964 N N . ALA A 1 631 ? 45.089 -28.575 -3.960 1.00 55.44 631 ALA A N 1
ATOM 4965 C CA . ALA A 1 631 ? 45.635 -27.982 -5.185 1.00 55.44 631 ALA A CA 1
ATOM 4966 C C . ALA A 1 631 ? 44.559 -27.568 -6.214 1.00 55.44 631 ALA A C 1
ATOM 4968 O O . ALA A 1 631 ? 44.682 -26.523 -6.853 1.00 55.44 631 ALA A O 1
ATOM 4969 N N . GLU A 1 632 ? 43.467 -28.332 -6.336 1.00 50.19 632 GLU A N 1
ATOM 4970 C CA . GLU A 1 632 ? 42.380 -28.036 -7.284 1.00 50.19 632 GLU A CA 1
ATOM 4971 C C . GLU A 1 632 ? 41.591 -26.766 -6.935 1.00 50.19 632 GLU A C 1
ATOM 4973 O O . GLU A 1 632 ? 41.231 -25.994 -7.825 1.00 50.19 632 GLU A O 1
ATOM 4978 N N . ASN A 1 633 ? 41.332 -26.507 -5.651 1.00 52.03 633 ASN A N 1
ATOM 4979 C CA . ASN A 1 633 ? 40.589 -25.311 -5.243 1.00 52.03 633 ASN A CA 1
ATOM 4980 C C . ASN A 1 633 ? 41.451 -24.049 -5.350 1.00 52.03 633 ASN A C 1
ATOM 4982 O O . ASN A 1 633 ? 40.936 -22.969 -5.642 1.00 52.03 633 ASN A O 1
ATOM 4986 N N . LEU A 1 634 ? 42.766 -24.190 -5.167 1.00 53.78 634 LEU A N 1
ATOM 4987 C CA . LEU A 1 634 ? 43.732 -23.104 -5.321 1.00 53.78 634 LEU A CA 1
ATOM 4988 C C . LEU A 1 634 ? 43.883 -22.698 -6.797 1.00 53.78 634 LEU A C 1
ATOM 4990 O O . LEU A 1 634 ? 43.921 -21.506 -7.103 1.00 53.78 634 LEU A O 1
ATOM 4994 N N . ALA A 1 635 ? 43.846 -23.670 -7.715 1.00 53.22 635 ALA A N 1
ATOM 4995 C CA . ALA A 1 635 ? 43.787 -23.411 -9.152 1.00 53.22 635 ALA A CA 1
ATOM 4996 C C . ALA A 1 635 ? 42.508 -22.644 -9.543 1.00 53.22 635 ALA A C 1
ATOM 4998 O O . ALA A 1 635 ? 42.595 -21.615 -10.210 1.00 53.22 635 ALA A O 1
ATOM 4999 N N . ARG A 1 636 ? 41.334 -23.052 -9.040 1.00 52.38 636 ARG A N 1
ATOM 5000 C CA . ARG A 1 636 ? 40.055 -22.358 -9.309 1.00 52.38 636 ARG A CA 1
ATOM 5001 C C . ARG A 1 636 ? 39.999 -20.931 -8.757 1.00 52.38 636 ARG A C 1
ATOM 5003 O O . ARG A 1 636 ? 39.380 -20.062 -9.361 1.00 52.38 636 ARG A O 1
ATOM 5010 N N . LEU A 1 637 ? 40.657 -20.667 -7.628 1.00 48.09 637 LEU A N 1
ATOM 5011 C CA . LEU A 1 637 ? 40.770 -19.320 -7.054 1.00 48.09 637 LEU A CA 1
ATOM 5012 C C . LEU A 1 637 ? 41.673 -18.395 -7.884 1.00 48.09 637 LEU A C 1
ATOM 5014 O O . LEU A 1 637 ? 41.442 -17.187 -7.904 1.00 48.09 637 LEU A O 1
ATOM 5018 N N . SER A 1 638 ? 42.663 -18.945 -8.595 1.00 48.59 638 SER A N 1
ATOM 5019 C CA . SER A 1 638 ? 43.543 -18.174 -9.488 1.00 48.59 638 SER A CA 1
ATOM 5020 C C . SER A 1 638 ? 42.860 -17.711 -10.785 1.00 48.59 638 SER A C 1
ATOM 5022 O O . SER A 1 638 ? 43.346 -16.790 -11.439 1.00 48.59 638 SER A O 1
ATOM 5024 N N . GLU A 1 639 ? 41.705 -18.295 -11.121 1.00 48.97 639 GLU A N 1
ATOM 5025 C CA . GLU A 1 639 ? 40.904 -17.959 -12.307 1.00 48.97 639 GLU A CA 1
ATOM 5026 C C . GLU A 1 639 ? 39.866 -16.849 -12.051 1.00 48.97 639 GLU A C 1
ATOM 5028 O O . GLU A 1 639 ? 39.247 -16.348 -12.991 1.00 48.97 639 GLU A O 1
ATOM 5033 N N . VAL A 1 640 ? 39.673 -16.416 -10.798 1.00 50.28 640 VAL A N 1
ATOM 5034 C CA . VAL A 1 640 ? 38.697 -15.368 -10.458 1.00 50.28 640 VAL A CA 1
ATOM 5035 C C . VAL A 1 640 ? 39.303 -13.974 -10.698 1.00 50.28 640 VAL A C 1
ATOM 5037 O O . VAL A 1 640 ? 40.296 -13.613 -10.060 1.00 50.28 640 VAL A O 1
ATOM 5040 N N . PRO A 1 641 ? 38.719 -13.129 -11.570 1.00 45.47 641 PRO A N 1
ATOM 5041 C CA . PRO A 1 641 ? 39.265 -11.806 -11.853 1.00 45.47 641 PRO A CA 1
ATOM 5042 C C . PRO A 1 641 ? 39.153 -10.877 -10.631 1.00 45.47 641 PRO A C 1
ATOM 5044 O O . PRO A 1 641 ? 38.065 -10.505 -10.189 1.00 45.47 641 PRO A O 1
ATOM 5047 N N . ALA A 1 642 ? 40.308 -10.441 -10.119 1.00 46.50 642 ALA A N 1
ATOM 5048 C CA . ALA A 1 642 ? 40.489 -9.729 -8.845 1.00 46.50 642 ALA A CA 1
ATOM 5049 C C . ALA A 1 642 ? 39.777 -8.362 -8.698 1.00 46.50 642 ALA A C 1
ATOM 5051 O O . ALA A 1 642 ? 39.882 -7.730 -7.648 1.00 46.50 642 ALA A O 1
ATOM 5052 N N . ARG A 1 643 ? 39.065 -7.873 -9.721 1.00 43.28 643 ARG A N 1
ATOM 5053 C CA . ARG A 1 643 ? 38.358 -6.578 -9.690 1.00 43.28 643 ARG A CA 1
ATOM 5054 C C . ARG A 1 643 ? 36.874 -6.668 -9.327 1.00 43.28 643 ARG A C 1
ATOM 5056 O O . ARG A 1 643 ? 36.278 -5.625 -9.096 1.00 43.28 643 ARG A O 1
ATOM 5063 N N . ALA A 1 644 ? 36.286 -7.863 -9.275 1.00 43.25 644 ALA A N 1
ATOM 5064 C CA . ALA A 1 644 ? 34.832 -7.999 -9.180 1.00 43.25 644 ALA A CA 1
ATOM 5065 C C . ALA A 1 644 ? 34.277 -8.156 -7.747 1.00 43.25 644 ALA A C 1
ATOM 5067 O O . ALA A 1 644 ? 33.115 -7.837 -7.534 1.00 43.25 644 ALA A O 1
ATOM 5068 N N . TYR A 1 645 ? 35.067 -8.600 -6.755 1.00 48.94 645 TYR A N 1
ATOM 5069 C CA . TYR A 1 645 ? 34.514 -8.968 -5.437 1.00 48.94 645 TYR A CA 1
ATOM 5070 C C . TYR A 1 645 ? 35.450 -8.641 -4.253 1.00 48.94 645 TYR A C 1
ATOM 5072 O O . TYR A 1 645 ? 36.216 -9.503 -3.816 1.00 48.94 645 TYR A O 1
ATOM 5080 N N . PRO A 1 646 ? 35.389 -7.422 -3.678 1.00 53.47 646 PRO A N 1
ATOM 5081 C CA . PRO A 1 646 ? 36.169 -7.055 -2.488 1.00 53.47 646 PRO A CA 1
ATOM 5082 C C . PRO A 1 646 ? 35.777 -7.869 -1.240 1.00 53.47 646 PRO A C 1
ATOM 5084 O O . PRO A 1 646 ? 36.649 -8.243 -0.459 1.00 53.47 646 PRO A O 1
ATOM 5087 N N . ALA A 1 647 ? 34.501 -8.250 -1.117 1.00 47.59 647 ALA A N 1
ATOM 5088 C CA . ALA A 1 647 ? 33.993 -9.096 -0.033 1.00 47.59 647 ALA A CA 1
ATOM 5089 C C . ALA A 1 647 ? 34.623 -10.501 -0.016 1.00 47.59 647 ALA A C 1
ATOM 5091 O O . ALA A 1 647 ? 34.826 -11.087 1.044 1.00 47.59 647 ALA A O 1
ATOM 5092 N N . LEU A 1 648 ? 34.998 -11.030 -1.186 1.00 50.97 648 LEU A N 1
ATOM 5093 C CA . LEU A 1 648 ? 35.651 -12.336 -1.299 1.00 50.97 648 LEU A CA 1
ATOM 5094 C C . LEU A 1 648 ? 37.090 -12.277 -0.758 1.00 50.97 648 LEU A C 1
ATOM 5096 O O . LEU A 1 648 ? 37.584 -13.252 -0.202 1.00 50.97 648 LEU A O 1
ATOM 5100 N N . ARG A 1 649 ? 37.731 -11.102 -0.829 1.00 49.62 649 ARG A N 1
ATOM 5101 C CA . ARG A 1 649 ? 39.056 -10.828 -0.255 1.00 49.62 649 ARG A CA 1
ATOM 5102 C C . ARG A 1 649 ? 39.023 -10.776 1.276 1.00 49.62 649 ARG A C 1
ATOM 5104 O O . ARG A 1 649 ? 39.898 -11.353 1.917 1.00 49.62 649 ARG A O 1
ATOM 5111 N N . GLU A 1 650 ? 38.010 -10.130 1.852 1.00 53.03 650 GLU A N 1
ATOM 5112 C CA . GLU A 1 650 ? 37.807 -10.082 3.308 1.00 53.03 650 GLU A CA 1
ATOM 5113 C C . GLU A 1 650 ? 37.388 -11.442 3.875 1.00 53.03 650 GLU A C 1
ATOM 5115 O O . GLU A 1 650 ? 37.943 -11.883 4.881 1.00 53.03 650 GLU A O 1
ATOM 5120 N N . ALA A 1 651 ? 36.494 -12.161 3.188 1.00 49.78 651 ALA A N 1
ATOM 5121 C CA . ALA A 1 651 ? 36.097 -13.515 3.570 1.00 49.78 651 ALA A CA 1
ATOM 5122 C C . ALA A 1 651 ? 37.285 -14.492 3.550 1.00 49.78 651 ALA A C 1
ATOM 5124 O O . ALA A 1 651 ? 37.412 -15.334 4.439 1.00 49.78 651 ALA A O 1
ATOM 5125 N N . PHE A 1 652 ? 38.192 -14.353 2.576 1.00 53.56 652 PHE A N 1
ATOM 5126 C CA . PHE A 1 652 ? 39.396 -15.178 2.485 1.00 53.56 652 PHE A CA 1
ATOM 5127 C C . PHE A 1 652 ? 40.408 -14.864 3.598 1.00 53.56 652 PHE A C 1
ATOM 5129 O O . PHE A 1 652 ? 40.976 -15.782 4.188 1.00 53.56 652 PHE A O 1
ATOM 5136 N N . ALA A 1 653 ? 40.586 -13.584 3.944 1.00 51.56 653 ALA A N 1
ATOM 5137 C CA . ALA A 1 653 ? 41.419 -13.171 5.075 1.00 51.56 653 ALA A CA 1
ATOM 5138 C C . ALA A 1 653 ? 40.859 -13.671 6.422 1.00 51.56 653 ALA A C 1
ATOM 5140 O O . ALA A 1 653 ? 41.618 -14.142 7.269 1.00 51.56 653 ALA A O 1
ATOM 5141 N N . ALA A 1 654 ? 39.533 -13.640 6.595 1.00 51.66 654 ALA A N 1
ATOM 5142 C CA . ALA A 1 654 ? 38.858 -14.144 7.790 1.00 51.66 654 ALA A CA 1
ATOM 5143 C C . ALA A 1 654 ? 38.947 -15.677 7.923 1.00 51.66 654 ALA A C 1
ATOM 5145 O O . ALA A 1 654 ? 39.208 -16.191 9.012 1.00 51.66 654 ALA A O 1
ATOM 5146 N N . LEU A 1 655 ? 38.793 -16.416 6.818 1.00 48.56 655 LEU A N 1
ATOM 5147 C CA . LEU A 1 655 ? 38.956 -17.876 6.789 1.00 48.56 655 LEU A CA 1
ATOM 5148 C C . LEU A 1 655 ? 40.392 -18.311 7.112 1.00 48.56 655 LEU A C 1
ATOM 5150 O O . LEU A 1 655 ? 40.586 -19.284 7.839 1.00 48.56 655 LEU A O 1
ATOM 5154 N N . LEU A 1 656 ? 41.393 -17.574 6.623 1.00 48.72 656 LEU A N 1
ATOM 5155 C CA . LEU A 1 656 ? 42.803 -17.805 6.950 1.00 48.72 656 LEU A CA 1
ATOM 5156 C C . LEU A 1 656 ? 43.106 -17.538 8.429 1.00 48.72 656 LEU A C 1
ATOM 5158 O O . LEU A 1 656 ? 43.792 -18.344 9.056 1.00 48.72 656 LEU A O 1
ATOM 5162 N N . ALA A 1 657 ? 42.557 -16.465 9.006 1.00 51.62 657 ALA A N 1
ATOM 5163 C CA . ALA A 1 657 ? 42.712 -16.171 10.431 1.00 51.62 657 ALA A CA 1
ATOM 5164 C C . ALA A 1 657 ? 42.141 -17.299 11.314 1.00 51.62 657 ALA A C 1
ATOM 5166 O O . ALA A 1 657 ? 42.800 -17.743 12.250 1.00 51.62 657 ALA A O 1
ATOM 5167 N N . LEU A 1 658 ? 40.969 -17.838 10.958 1.00 47.09 658 LEU A N 1
ATOM 5168 C CA . LEU A 1 658 ? 40.335 -18.968 11.653 1.00 47.09 658 LEU A CA 1
ATOM 5169 C C . LEU A 1 658 ? 41.083 -20.304 11.482 1.00 47.09 658 LEU A C 1
ATOM 5171 O O . LEU A 1 658 ? 41.008 -21.171 12.354 1.00 47.09 658 LEU A O 1
ATOM 5175 N N . ALA A 1 659 ? 41.785 -20.497 10.363 1.00 46.06 659 ALA A N 1
ATOM 5176 C CA . ALA A 1 659 ? 42.548 -21.717 10.098 1.00 46.06 659 ALA A CA 1
ATOM 5177 C C . ALA A 1 659 ? 43.895 -21.746 10.842 1.00 46.06 659 ALA A C 1
ATOM 5179 O O . ALA A 1 659 ? 44.343 -22.820 11.249 1.00 46.06 659 ALA A O 1
ATOM 5180 N N . ILE A 1 660 ? 44.520 -20.581 11.044 1.00 49.84 660 ILE A N 1
ATOM 5181 C CA . ILE A 1 660 ? 45.772 -20.433 11.800 1.00 49.84 660 ILE A CA 1
ATOM 5182 C C . ILE A 1 660 ? 45.527 -20.646 13.304 1.00 49.84 660 ILE A C 1
ATOM 5184 O O . ILE A 1 660 ? 46.317 -21.325 13.956 1.00 49.84 660 ILE A O 1
ATOM 5188 N N . ASP A 1 661 ? 44.386 -20.186 13.825 1.00 45.12 661 ASP A N 1
ATOM 5189 C CA . ASP A 1 661 ? 44.019 -20.287 15.250 1.00 45.12 661 ASP A CA 1
ATOM 5190 C C . ASP A 1 661 ? 43.656 -21.723 15.697 1.00 45.12 661 ASP A C 1
ATOM 5192 O O . ASP A 1 661 ? 43.687 -22.062 16.874 1.00 45.12 661 ASP A O 1
ATOM 5196 N N . ARG A 1 662 ? 43.351 -22.628 14.753 1.00 42.91 662 ARG A N 1
ATOM 5197 C CA . ARG A 1 662 ? 43.090 -24.055 15.043 1.00 42.91 662 ARG A CA 1
ATOM 5198 C C . ARG A 1 662 ? 44.347 -24.928 15.131 1.00 42.91 662 ARG A C 1
ATOM 5200 O O . ARG A 1 662 ? 44.222 -26.126 15.388 1.00 42.91 662 ARG A O 1
ATOM 5207 N N . LYS A 1 663 ? 45.537 -24.370 14.885 1.00 45.81 663 LYS A N 1
ATOM 5208 C CA . LYS A 1 663 ? 46.821 -25.098 14.914 1.00 45.81 663 LYS A CA 1
ATOM 5209 C C . LYS A 1 663 ? 47.803 -24.617 15.993 1.00 45.81 663 LYS A C 1
ATOM 5211 O O . LYS A 1 663 ? 48.908 -25.157 16.038 1.00 45.81 663 LYS A O 1
ATOM 5216 N N . SER A 1 664 ? 47.418 -23.661 16.841 1.00 40.03 664 SER A N 1
ATOM 5217 C CA . SER A 1 664 ? 48.187 -23.223 18.018 1.00 40.03 664 SER A CA 1
ATOM 5218 C C . SER A 1 664 ? 47.734 -23.902 19.301 1.00 40.03 664 SER A C 1
ATOM 5220 O O . SER A 1 664 ? 46.508 -23.884 19.554 1.00 40.03 664 SER A O 1
#

Radius of gyration: 35.18 Å; chains: 1; bounding box: 120×94×78 Å

pLDDT: mean 71.63, std 21.69, range [25.05, 96.69]

Sequence (664 aa):
MRDFGVLKGSDLVQVLATVLQEGLLRTERVQMLRAVNQELGTHSELYFQQDHCIHASTSDHSYQLGELLYQKRLLERTEVEALQKKQQQSPGRSLTQILLENGQISATELARVIAHLLELISYEILLWKATAFSLEPSRLEPDRFLGTGLPAQNLMPVHFFVADADKNLPVLVLMREQLGNLRMVPRRQQELAREQLSDYQYHVYRYINNRHSVRELLQLSELGYFDTFAALFQLISWGYVAAGQLETPRYSRSQPAAKAVQAADVQTPARPQKLVAEQQASLQTAAEEALDIARIQMQPSGQRQFLRRGRGSDLLQVLVAVIKSGYTAGRLVIDNQRQVIRAEMTLFERKLVHAATTANQIRFGEILVKRGVIGPGQLREALEDQKTQPDVHLGTLLARHGLLAEAAIPALVQLQISYVLYEVLAWPDVKFYFVPQPEQPPLQKDIRIEAQFDVRDGRLMAEAGSEQLFLLQEADKNLPILLMIREQLPDLQVILTVNTERAAALSDEQQRVLAYVDGSTPVQDILLVSELGYFETLTALFQLLSMGTLLPLRRETARAEITSRPRPVLSSSLKARMTSTPHRPLPAPPDALPQAGLPPAAAENVTEAVSAALPMPDPAFVGQLEAVLGAENLARLSEVPARAYPALREAFAALLALAIDRKS

Foldseek 3Di:
DDWPFKDFLLCVLVVLVVCVVVCVQQDQFKKKKKKAQPVPRKIKIFIGHRQFTQAIDIPVRLQDLLVLCVLLVLDPPVVSVVLVVVCVVPVQAASLRVCVVVVSDDLLVSQLLRQLSNLLVSVVSSQGGIIIIDMDGDPRDPCHRNHPRHDRVSHGRSVVSSVVCVVCSLVVNLLCVVLDDQQWQKDFPDDDDPLQDFLLLVQLVVPRDSPDGNSSSSSNGSPGNRSSSLSVSVCPLLVRIHGDDPPPPPPPPPDPDPDDDDDDDDDDDDDPPVVVVVVVVVVVVVVVLVDALQDPDDDPFFDKAWGHKFALQCVLVSLVSCVVNPFQWWKKKKQFPVDRKIKIWTGHRSFTQAIDMPPDPLDLLVLCCLLVLDPPVVSVVLVVVCVVVVVDDSLVSCVVVVSDPNVCVQVSRVLSVLVRSLVSLQRSIIIIIIGRHPNDPDPPPDHTQRSDFDQDSRATDHDPDDPDDRSSRVCNVCSSVSNSLCVVCVDQQWAKDFDPVQPPDADPLLVQLVVPRPRPHGNVSSLSNGPDGNSSSSVSVSSCVSSVRIDTPDPPPPVVVVPPDDDDDDDDDDDDDDDDDDDDDDDDDDDDDDDDDDDDDDDDDDDDPDDPDDPDPDPVVVVVCCVPQNPVVVVVVVPDDPPPDPPVVVVVVVVVVVVVVVPD